Protein AF-A0A0W0U5C6-F1 (afdb_monomer)

Structure (mmCIF, N/CA/C/O backbone):
data_AF-A0A0W0U5C6-F1
#
_entry.id   AF-A0A0W0U5C6-F1
#
loop_
_atom_site.group_PDB
_atom_site.id
_atom_site.type_symbol
_atom_site.label_atom_id
_atom_site.label_alt_id
_atom_site.label_comp_id
_atom_site.label_asym_id
_atom_site.label_entity_id
_atom_site.label_seq_id
_atom_site.pdbx_PDB_ins_code
_atom_site.Cartn_x
_atom_site.Cartn_y
_atom_site.Cartn_z
_atom_site.occupancy
_atom_site.B_iso_or_equiv
_atom_site.auth_seq_id
_atom_site.auth_comp_id
_atom_site.auth_asym_id
_atom_site.auth_atom_id
_atom_site.pdbx_PDB_model_num
ATOM 1 N N . MET A 1 1 ? 26.573 11.686 -11.351 1.00 78.75 1 MET A N 1
ATOM 2 C CA . MET A 1 1 ? 25.786 12.863 -10.907 1.00 78.75 1 MET A CA 1
ATOM 3 C C . MET A 1 1 ? 24.286 12.567 -10.846 1.00 78.75 1 MET A C 1
ATOM 5 O O . MET A 1 1 ? 23.725 12.690 -9.769 1.00 78.75 1 MET A O 1
ATOM 9 N N . VAL A 1 2 ? 23.642 12.119 -11.933 1.00 78.81 2 VAL A N 1
ATOM 10 C CA . VAL A 1 2 ? 22.182 11.854 -11.966 1.00 78.81 2 VAL A CA 1
ATOM 11 C C . VAL A 1 2 ? 21.721 10.805 -10.949 1.00 78.81 2 VAL A C 1
ATOM 13 O O . VAL A 1 2 ? 20.756 11.043 -10.233 1.00 78.81 2 VAL A O 1
ATOM 16 N N . PHE A 1 3 ? 22.447 9.694 -10.812 1.00 81.19 3 PHE A N 1
ATOM 17 C CA . PHE A 1 3 ? 22.153 8.675 -9.797 1.00 81.19 3 PHE A CA 1
ATOM 18 C C . PHE A 1 3 ? 22.101 9.255 -8.372 1.00 81.19 3 PHE A C 1
ATOM 20 O O . PHE A 1 3 ? 21.144 9.033 -7.637 1.00 81.19 3 PHE A O 1
ATOM 27 N N . ALA A 1 4 ? 23.090 10.073 -8.001 1.00 85.38 4 ALA A N 1
ATOM 28 C CA . ALA A 1 4 ? 23.125 10.719 -6.691 1.00 85.38 4 ALA A CA 1
ATOM 29 C C . ALA A 1 4 ? 21.937 11.675 -6.485 1.00 85.38 4 ALA A C 1
ATOM 31 O O . ALA A 1 4 ? 21.395 11.741 -5.386 1.00 85.38 4 ALA A O 1
ATOM 32 N N . LEU A 1 5 ? 21.500 12.373 -7.539 1.00 87.50 5 LEU A N 1
ATOM 33 C CA . LEU A 1 5 ? 20.316 13.236 -7.490 1.00 87.50 5 LEU A CA 1
ATOM 34 C C . LEU A 1 5 ? 19.022 12.433 -7.308 1.00 87.50 5 LEU A C 1
ATOM 36 O O . LEU A 1 5 ? 18.162 12.851 -6.538 1.00 87.50 5 LEU A O 1
ATOM 40 N N . LEU A 1 6 ? 18.892 11.274 -7.962 1.00 87.69 6 LEU A N 1
ATOM 41 C CA . LEU A 1 6 ? 17.751 10.372 -7.777 1.00 87.69 6 LEU A CA 1
ATOM 42 C C . LEU A 1 6 ? 17.685 9.831 -6.349 1.00 87.69 6 LEU A C 1
ATOM 44 O O . LEU A 1 6 ? 16.647 9.933 -5.699 1.00 87.69 6 LEU A O 1
ATOM 48 N N . VAL A 1 7 ? 18.808 9.325 -5.838 1.00 89.75 7 VAL A N 1
ATOM 49 C CA . VAL A 1 7 ? 18.918 8.848 -4.454 1.00 89.75 7 VAL A CA 1
ATOM 50 C C . VAL A 1 7 ? 18.593 9.967 -3.465 1.00 89.75 7 VAL A C 1
ATOM 52 O O . VAL A 1 7 ? 17.810 9.756 -2.537 1.00 89.75 7 VAL A O 1
ATOM 55 N N . ALA A 1 8 ? 19.132 11.171 -3.677 1.00 91.62 8 ALA A N 1
ATOM 56 C CA . ALA A 1 8 ? 18.832 12.330 -2.842 1.00 91.62 8 ALA A CA 1
ATOM 57 C C . ALA A 1 8 ? 17.342 12.702 -2.899 1.00 91.62 8 ALA A C 1
ATOM 59 O O . ALA A 1 8 ? 16.741 12.957 -1.858 1.00 91.62 8 ALA A O 1
ATOM 60 N N . GLY A 1 9 ? 16.729 12.673 -4.086 1.00 92.88 9 GLY A N 1
ATOM 61 C CA . GLY A 1 9 ? 15.305 12.940 -4.285 1.00 92.88 9 GLY A CA 1
ATOM 62 C C . GLY A 1 9 ? 14.403 11.940 -3.559 1.00 92.88 9 GLY A C 1
ATOM 63 O O . GLY A 1 9 ? 13.532 12.351 -2.792 1.00 92.88 9 GLY A O 1
ATOM 64 N N . ILE A 1 10 ? 14.646 10.636 -3.730 1.00 94.19 10 ILE A N 1
ATOM 65 C CA . ILE A 1 10 ? 13.907 9.568 -3.034 1.00 94.19 10 ILE A CA 1
ATOM 66 C C . ILE A 1 10 ? 14.078 9.702 -1.523 1.00 94.19 10 ILE A C 1
ATOM 68 O O . ILE A 1 10 ? 13.096 9.653 -0.782 1.00 94.19 10 ILE A O 1
ATOM 72 N N . THR A 1 11 ? 15.310 9.920 -1.060 1.00 94.12 11 THR A N 1
ATOM 73 C CA . THR A 1 11 ? 15.613 10.077 0.368 1.00 94.12 11 THR A CA 1
ATOM 74 C C . THR A 1 11 ? 14.879 11.283 0.947 1.00 94.12 11 THR A C 1
ATOM 76 O O . THR A 1 11 ? 14.222 11.160 1.977 1.00 94.12 11 THR A O 1
ATOM 79 N N . LEU A 1 12 ? 14.921 12.434 0.271 1.00 96.31 12 LEU A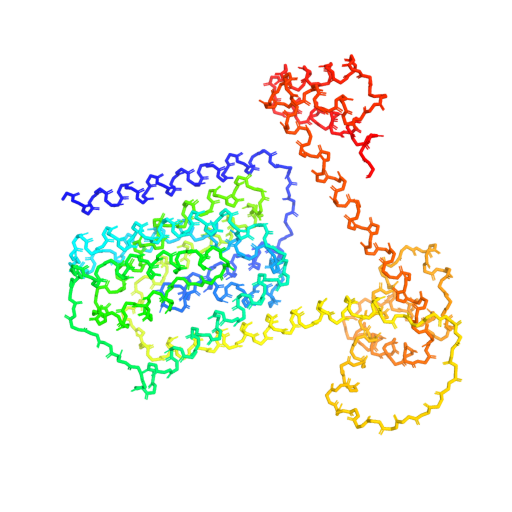 N 1
ATOM 80 C CA . LEU A 1 12 ? 14.247 13.653 0.714 1.00 96.31 12 LEU A CA 1
ATOM 81 C C . LEU A 1 12 ? 12.725 13.475 0.771 1.00 96.31 12 LEU A C 1
ATOM 83 O O . LEU A 1 12 ? 12.106 13.844 1.768 1.00 96.31 12 LEU A O 1
ATOM 87 N N . MET A 1 13 ? 12.120 12.887 -0.265 1.00 95.81 13 MET A N 1
ATOM 88 C CA . MET A 1 13 ? 10.679 12.613 -0.301 1.00 95.81 13 MET A CA 1
ATOM 89 C C . MET A 1 13 ? 10.258 11.619 0.783 1.00 95.81 13 MET A C 1
ATOM 91 O O . MET A 1 13 ? 9.251 11.832 1.460 1.00 95.81 13 MET A O 1
ATOM 95 N N . THR A 1 14 ? 11.054 10.573 0.999 1.00 96.94 14 THR A N 1
ATOM 96 C CA . THR A 1 14 ? 10.831 9.579 2.056 1.00 96.94 14 THR A CA 1
ATOM 97 C C . THR A 1 14 ? 10.911 10.225 3.434 1.00 96.94 14 THR A C 1
ATOM 99 O O . THR A 1 14 ? 9.994 10.070 4.238 1.00 96.94 14 THR A O 1
ATOM 102 N N . LEU A 1 15 ? 11.963 11.006 3.703 1.00 97.56 15 LEU A N 1
ATOM 103 C CA . LEU A 1 15 ? 12.126 11.730 4.964 1.00 97.56 15 LEU A CA 1
ATOM 104 C C . LEU A 1 15 ? 10.967 12.695 5.204 1.00 97.56 15 LEU A C 1
ATOM 106 O O . LEU A 1 15 ? 10.406 12.704 6.297 1.00 97.56 15 LEU A O 1
ATOM 110 N N . LEU A 1 16 ? 10.565 13.459 4.186 1.00 97.38 16 LEU A N 1
ATOM 111 C CA . LEU A 1 16 ? 9.418 14.358 4.271 1.00 97.38 16 LEU A CA 1
ATOM 112 C C . LEU A 1 16 ? 8.139 13.593 4.643 1.00 97.38 16 LEU A C 1
ATOM 114 O O . LEU A 1 16 ? 7.451 13.976 5.589 1.00 97.38 16 LEU A O 1
ATOM 118 N N . ALA A 1 17 ? 7.836 12.495 3.946 1.00 97.56 17 ALA A N 1
ATOM 119 C CA . ALA A 1 17 ? 6.661 11.675 4.228 1.00 97.56 17 ALA A CA 1
ATOM 120 C C . ALA A 1 17 ? 6.694 11.088 5.647 1.00 97.56 17 ALA A C 1
ATOM 122 O O . ALA A 1 17 ? 5.713 11.212 6.381 1.00 97.56 17 ALA A O 1
ATOM 123 N N . VAL A 1 18 ? 7.829 10.527 6.073 1.00 97.88 18 VAL A N 1
ATOM 124 C CA . VAL A 1 18 ? 8.004 9.960 7.419 1.00 97.88 18 VAL A CA 1
ATOM 125 C C . VAL A 1 18 ? 7.855 11.031 8.496 1.00 97.88 18 VAL A C 1
ATOM 127 O O . VAL A 1 18 ? 7.119 10.824 9.460 1.00 97.88 18 VAL A O 1
ATOM 130 N N . VAL A 1 19 ? 8.497 12.191 8.337 1.00 97.94 19 VAL A N 1
ATOM 131 C CA . VAL A 1 19 ? 8.370 13.312 9.280 1.00 97.94 19 VAL A CA 1
ATOM 132 C C . VAL A 1 19 ? 6.909 13.734 9.392 1.00 97.94 19 VAL A C 1
ATOM 134 O O . VAL A 1 19 ? 6.390 13.826 10.503 1.00 97.94 19 VAL A O 1
ATOM 137 N N . MET A 1 20 ? 6.209 13.909 8.271 1.00 97.62 20 MET A N 1
ATOM 138 C CA . MET A 1 20 ? 4.792 14.276 8.277 1.00 97.62 20 MET A CA 1
ATOM 139 C C . MET A 1 20 ? 3.913 13.204 8.937 1.00 97.62 20 MET A C 1
ATOM 141 O O . MET A 1 20 ? 3.033 13.539 9.735 1.00 97.62 20 MET A O 1
ATOM 145 N N . MET A 1 21 ? 4.168 11.917 8.678 1.00 96.94 21 MET A N 1
ATOM 146 C CA . MET A 1 21 ? 3.477 10.802 9.336 1.00 96.94 21 MET A CA 1
ATOM 147 C C . MET A 1 21 ? 3.710 10.804 10.853 1.00 96.94 21 MET A C 1
ATOM 149 O O . MET A 1 21 ? 2.762 10.625 11.617 1.00 96.94 21 MET A O 1
ATOM 153 N N . LEU A 1 22 ? 4.940 11.052 11.313 1.00 96.50 22 LEU A N 1
ATOM 154 C CA . LEU A 1 22 ? 5.278 11.118 12.738 1.00 96.50 22 LEU A CA 1
ATOM 155 C C . LEU A 1 22 ? 4.674 12.349 13.424 1.00 96.50 22 LEU A C 1
ATOM 157 O O . LEU A 1 22 ? 4.159 12.240 14.539 1.00 96.50 22 LEU A O 1
ATOM 161 N N . LEU A 1 23 ? 4.703 13.511 12.768 1.00 95.31 23 LEU A N 1
ATOM 162 C CA . LEU A 1 23 ? 4.069 14.731 13.268 1.00 95.31 23 LEU A CA 1
ATOM 163 C C . LEU A 1 23 ? 2.561 14.532 13.427 1.00 95.31 23 LEU A C 1
ATOM 165 O O . LEU A 1 23 ? 2.018 14.850 14.486 1.00 95.31 23 LEU A O 1
ATOM 169 N N . LYS A 1 24 ? 1.893 13.941 12.428 1.00 94.12 24 LYS A N 1
ATOM 170 C CA . LYS A 1 24 ? 0.458 13.647 12.504 1.00 94.12 24 LYS A CA 1
ATOM 171 C C . LYS A 1 24 ? 0.147 12.563 13.540 1.00 94.12 24 LYS A C 1
ATOM 173 O O . LYS A 1 24 ? -0.826 12.697 14.274 1.00 94.12 24 LYS A O 1
ATOM 178 N N . LEU A 1 25 ? 1.004 11.550 13.698 1.00 93.94 25 LEU A N 1
ATOM 179 C CA . LEU A 1 25 ? 0.849 10.534 14.746 1.00 93.94 25 LEU A CA 1
ATOM 180 C C . LEU A 1 25 ? 0.877 11.150 16.153 1.00 93.94 25 LEU A C 1
ATOM 182 O O . LEU A 1 25 ? 0.096 10.741 17.006 1.00 93.94 25 LEU A O 1
ATOM 186 N N . ARG A 1 26 ? 1.744 12.141 16.399 1.00 92.06 26 ARG A N 1
ATOM 187 C CA . ARG A 1 26 ? 1.824 12.845 17.694 1.00 92.06 26 ARG A CA 1
ATOM 188 C C . ARG A 1 26 ? 0.579 13.676 18.014 1.00 92.06 26 ARG A C 1
ATOM 190 O O . ARG A 1 26 ? 0.339 13.962 19.182 1.00 92.06 26 ARG A O 1
ATOM 197 N N . GLN A 1 27 ? -0.176 14.086 16.998 1.00 89.44 27 GLN A N 1
ATOM 198 C CA . GLN A 1 27 ? -1.417 14.849 17.164 1.00 89.44 27 GLN A CA 1
ATOM 199 C C . GLN A 1 27 ? -2.622 13.944 17.459 1.00 89.44 27 GLN A C 1
ATOM 201 O O . GLN A 1 27 ? -3.617 14.415 18.008 1.00 89.44 27 GLN A O 1
ATOM 206 N N . LEU A 1 28 ? -2.538 12.655 17.116 1.00 85.25 28 LEU A N 1
ATOM 207 C CA . LEU A 1 28 ? -3.603 11.688 17.361 1.00 85.25 28 LEU A CA 1
ATOM 208 C C . LEU A 1 28 ? -3.655 11.263 18.839 1.00 85.25 28 LEU A C 1
ATOM 210 O O . LEU A 1 28 ? -2.623 11.202 19.514 1.00 85.25 28 LEU A O 1
ATOM 214 N N . PRO A 1 29 ? -4.849 10.930 19.364 1.00 79.31 29 PRO A N 1
ATOM 215 C CA . PRO A 1 29 ? -4.976 10.377 20.705 1.00 79.31 29 PRO A CA 1
ATOM 216 C C . PRO A 1 29 ? -4.194 9.064 20.831 1.00 79.31 29 PRO A C 1
ATOM 218 O O . PRO A 1 29 ? -4.041 8.305 19.873 1.00 79.31 29 PRO A O 1
ATOM 221 N N . ALA A 1 30 ? -3.706 8.779 22.039 1.00 77.69 30 ALA A N 1
ATOM 222 C CA . ALA A 1 30 ? -2.950 7.564 22.306 1.00 77.69 30 ALA A CA 1
ATOM 223 C C . ALA A 1 30 ? -3.811 6.310 22.055 1.00 77.69 30 ALA A C 1
ATOM 225 O O . ALA A 1 30 ? -4.675 5.964 22.855 1.00 77.69 30 ALA A O 1
ATOM 226 N N . GLU A 1 31 ? -3.549 5.611 20.951 1.00 80.81 31 GLU A N 1
ATOM 227 C CA . GLU A 1 31 ? -4.194 4.337 20.622 1.00 80.81 31 GLU A CA 1
ATOM 228 C C . GLU A 1 31 ? -3.466 3.178 21.323 1.00 80.81 31 GLU A C 1
ATOM 230 O O . GLU A 1 31 ? -2.269 2.951 21.109 1.00 80.81 31 GLU A O 1
ATOM 235 N N . THR A 1 32 ? -4.153 2.414 22.169 1.00 84.12 32 THR A N 1
ATOM 236 C CA . THR A 1 32 ? -3.579 1.240 22.840 1.00 84.12 32 THR A CA 1
ATOM 237 C C . THR A 1 32 ? -3.783 -0.016 21.993 1.00 84.12 32 THR A C 1
ATOM 239 O O . THR A 1 32 ? -4.842 -0.630 21.974 1.00 84.12 32 THR A O 1
ATOM 242 N N . LEU A 1 33 ? -2.731 -0.437 21.287 1.00 91.12 33 LEU A N 1
ATOM 243 C CA . LEU A 1 33 ? -2.743 -1.699 20.541 1.00 91.12 33 LEU A CA 1
ATOM 244 C C . LEU A 1 33 ? -2.440 -2.875 21.471 1.00 91.12 33 LEU A C 1
ATOM 246 O O . LEU A 1 33 ? -1.422 -2.840 22.179 1.00 91.12 33 LEU A O 1
ATOM 250 N N . SER A 1 34 ? -3.275 -3.918 21.413 1.00 94.38 34 SER A N 1
ATOM 251 C CA . SER A 1 34 ? -3.071 -5.157 22.167 1.00 94.38 34 SER A CA 1
ATOM 252 C C . SER A 1 34 ? -1.752 -5.841 21.772 1.00 94.38 34 SER A C 1
ATOM 254 O O . SER A 1 34 ? -1.338 -5.749 20.610 1.00 94.38 34 SER A O 1
ATOM 256 N N . PRO A 1 35 ? -1.077 -6.551 22.696 1.00 95.38 35 PRO A N 1
ATOM 257 C CA . PRO A 1 35 ? 0.168 -7.256 22.382 1.00 95.38 35 PRO A CA 1
ATOM 258 C C . PRO A 1 35 ? 0.013 -8.249 21.223 1.00 95.38 35 PRO A C 1
ATOM 260 O O . PRO A 1 35 ? 0.862 -8.307 20.336 1.00 95.38 35 PRO A O 1
ATOM 263 N N . ALA A 1 36 ? -1.118 -8.961 21.178 1.00 95.38 36 ALA A N 1
ATOM 264 C CA . ALA A 1 36 ? -1.436 -9.896 20.104 1.00 95.38 36 ALA A CA 1
ATOM 265 C C . ALA A 1 36 ? -1.536 -9.199 18.738 1.00 95.38 36 ALA A C 1
ATOM 267 O O . ALA A 1 36 ? -0.987 -9.695 17.756 1.00 95.38 36 ALA A O 1
ATOM 268 N N . LEU A 1 37 ? -2.193 -8.036 18.664 1.00 95.00 37 LEU A N 1
ATOM 269 C CA . LEU A 1 37 ? -2.299 -7.281 17.416 1.00 95.00 37 LEU A CA 1
ATOM 270 C C . LEU A 1 37 ? -0.937 -6.734 16.969 1.00 95.00 37 LEU A C 1
ATOM 272 O O . LEU A 1 37 ? -0.621 -6.804 15.785 1.00 95.00 37 LEU A O 1
ATOM 276 N N . ARG A 1 38 ? -0.099 -6.254 17.899 1.00 97.12 38 ARG A N 1
ATOM 277 C CA . ARG A 1 38 ? 1.272 -5.818 17.573 1.00 97.12 38 ARG A CA 1
ATOM 278 C C . ARG A 1 38 ? 2.092 -6.953 16.973 1.00 97.12 38 ARG A C 1
ATOM 280 O O . ARG A 1 38 ? 2.726 -6.746 15.948 1.00 97.12 38 ARG A O 1
ATOM 287 N N . LEU A 1 39 ? 2.035 -8.147 17.563 1.00 97.38 39 LEU A N 1
ATOM 288 C CA . LEU A 1 39 ? 2.734 -9.315 17.029 1.00 97.38 39 LEU A CA 1
ATOM 289 C C . LEU A 1 39 ? 2.245 -9.668 15.618 1.00 97.38 39 LEU A C 1
ATOM 291 O O . LEU A 1 39 ? 3.060 -9.884 14.727 1.00 97.38 39 LEU A O 1
ATOM 295 N N . ARG A 1 40 ? 0.926 -9.664 15.386 1.00 97.88 40 ARG A N 1
ATOM 296 C CA . ARG A 1 40 ? 0.360 -9.909 14.049 1.00 97.88 40 ARG A CA 1
ATOM 297 C C . ARG A 1 40 ? 0.808 -8.861 13.032 1.00 97.88 40 ARG A C 1
ATOM 299 O O . ARG A 1 40 ? 1.118 -9.235 11.909 1.00 97.88 40 ARG A O 1
ATOM 306 N N . LEU A 1 41 ? 0.878 -7.583 13.411 1.00 98.00 41 LEU A N 1
ATOM 307 C CA . LEU A 1 41 ? 1.380 -6.505 12.549 1.00 98.00 41 LEU A CA 1
ATOM 308 C C . LEU A 1 41 ? 2.862 -6.683 12.208 1.00 98.00 41 LEU A C 1
ATOM 310 O O . LEU A 1 41 ? 3.224 -6.541 11.045 1.00 98.00 41 LEU A O 1
ATOM 314 N N . LEU A 1 42 ? 3.696 -7.029 13.195 1.00 98.31 42 LEU A N 1
ATOM 315 C CA . LEU A 1 42 ? 5.123 -7.289 12.987 1.00 98.31 42 LEU A CA 1
ATOM 316 C C . LEU A 1 42 ? 5.338 -8.469 12.031 1.00 98.31 42 LEU A C 1
ATOM 318 O O . LEU A 1 42 ? 6.066 -8.343 11.053 1.00 98.31 42 LEU A O 1
ATOM 322 N N . LEU A 1 43 ? 4.660 -9.595 12.275 1.00 97.81 43 LEU A N 1
ATOM 323 C CA . LEU A 1 43 ? 4.744 -10.773 11.408 1.00 97.81 43 LEU A CA 1
ATOM 324 C C . LEU A 1 43 ? 4.228 -10.474 9.998 1.00 97.81 43 LEU A C 1
ATOM 326 O O . LEU A 1 43 ? 4.868 -10.850 9.021 1.00 97.81 43 LEU A O 1
ATOM 330 N N . SER A 1 44 ? 3.097 -9.771 9.888 1.00 97.12 44 SER A N 1
ATOM 331 C CA . SER A 1 44 ? 2.519 -9.445 8.581 1.00 97.12 44 SER A CA 1
ATOM 332 C C . SER A 1 44 ? 3.425 -8.514 7.782 1.00 97.12 44 SER A C 1
ATOM 334 O O . SER A 1 44 ? 3.631 -8.752 6.598 1.00 97.12 44 SER A O 1
ATOM 336 N N . GLY A 1 45 ? 3.986 -7.488 8.433 1.00 98.06 45 GLY A N 1
ATOM 337 C CA . GLY A 1 45 ? 4.913 -6.548 7.807 1.00 98.06 45 GLY A CA 1
ATOM 338 C C . GLY A 1 45 ? 6.177 -7.247 7.331 1.00 98.06 45 GLY A C 1
ATOM 339 O O . GLY A 1 45 ? 6.543 -7.126 6.168 1.00 98.06 45 GLY A O 1
ATOM 340 N N . PHE A 1 46 ? 6.790 -8.062 8.190 1.00 98.25 46 PHE A N 1
ATOM 341 C CA . PHE A 1 46 ? 7.955 -8.856 7.812 1.00 98.25 46 PHE A CA 1
ATOM 342 C C . PHE A 1 46 ? 7.674 -9.727 6.576 1.00 98.25 46 PHE A C 1
ATOM 344 O O . PHE A 1 46 ? 8.377 -9.615 5.578 1.00 98.25 46 PHE A O 1
ATOM 351 N N . VAL A 1 47 ? 6.613 -10.543 6.600 1.00 96.31 47 VAL A N 1
ATOM 352 C CA . VAL A 1 47 ? 6.288 -11.461 5.491 1.00 96.31 47 VAL A CA 1
ATOM 353 C C . VAL A 1 47 ? 5.931 -10.710 4.206 1.00 96.31 47 VAL A C 1
ATOM 355 O O . VAL A 1 47 ? 6.368 -11.113 3.130 1.00 96.31 47 VAL A O 1
ATOM 358 N N . ALA A 1 48 ? 5.158 -9.624 4.298 1.00 95.38 48 ALA A N 1
ATOM 359 C CA . ALA A 1 48 ? 4.757 -8.849 3.128 1.00 95.38 48 ALA A CA 1
ATOM 360 C C . ALA A 1 48 ? 5.963 -8.255 2.393 1.00 95.38 48 ALA A C 1
ATOM 362 O O . ALA A 1 48 ? 6.020 -8.338 1.171 1.00 95.38 48 ALA A O 1
ATOM 363 N N . PHE A 1 49 ? 6.936 -7.711 3.123 1.00 95.56 49 PHE A N 1
ATOM 364 C CA . PHE A 1 49 ? 8.114 -7.096 2.512 1.00 95.56 49 PHE A CA 1
ATOM 365 C C . PHE A 1 49 ? 9.216 -8.092 2.145 1.00 95.56 49 PHE A C 1
ATOM 367 O O . PHE A 1 49 ? 9.941 -7.844 1.194 1.00 95.56 49 PHE A O 1
ATOM 374 N N . VAL A 1 50 ? 9.288 -9.264 2.791 1.00 92.69 50 VAL A N 1
ATOM 375 C CA . VAL A 1 50 ? 10.057 -10.396 2.239 1.00 92.69 50 VAL A CA 1
ATOM 376 C C . VAL A 1 50 ? 9.524 -10.742 0.849 1.00 92.69 50 VAL A C 1
ATOM 378 O O . VAL A 1 50 ? 10.283 -10.840 -0.107 1.00 92.69 50 VAL A O 1
ATOM 381 N N . ALA A 1 51 ? 8.205 -10.893 0.711 1.00 89.12 51 ALA A N 1
ATOM 382 C CA . ALA A 1 51 ? 7.593 -11.223 -0.570 1.00 89.12 51 ALA A CA 1
ATOM 383 C C . ALA A 1 51 ? 7.797 -10.116 -1.624 1.00 89.12 51 ALA A C 1
ATOM 385 O O . ALA A 1 51 ? 8.012 -10.412 -2.797 1.00 89.12 51 ALA A O 1
ATOM 386 N N . ASP A 1 52 ? 7.768 -8.850 -1.212 1.00 89.75 52 ASP A N 1
ATOM 387 C CA . ASP A 1 52 ? 8.036 -7.690 -2.069 1.00 89.75 52 ASP A CA 1
ATOM 388 C C . ASP A 1 52 ? 9.452 -7.690 -2.641 1.00 89.75 52 ASP A C 1
ATOM 390 O O . ASP A 1 52 ? 9.617 -7.663 -3.859 1.00 89.75 52 ASP A O 1
ATOM 394 N N . THR A 1 53 ? 10.456 -7.864 -1.779 1.00 87.44 53 THR A N 1
ATOM 395 C CA . THR A 1 53 ? 11.867 -7.942 -2.175 1.00 87.44 53 THR A CA 1
ATOM 396 C C . THR A 1 53 ? 12.142 -9.129 -3.110 1.00 87.44 53 THR A C 1
ATOM 398 O O . THR A 1 53 ? 13.054 -9.076 -3.932 1.00 87.44 53 THR A O 1
ATOM 401 N N . LEU A 1 54 ? 11.332 -10.191 -3.033 1.00 83.69 54 LEU A N 1
ATOM 402 C CA . LEU A 1 54 ? 11.379 -11.338 -3.949 1.00 83.69 54 LEU A CA 1
ATOM 403 C C . LEU A 1 54 ? 10.610 -11.127 -5.268 1.00 83.69 54 LEU A C 1
ATOM 405 O O . LEU A 1 54 ? 10.611 -12.013 -6.117 1.00 83.69 54 LEU A O 1
ATOM 409 N N . GLY A 1 55 ? 9.926 -9.997 -5.456 1.00 77.56 55 GLY A N 1
ATOM 410 C CA . GLY A 1 55 ? 9.146 -9.704 -6.665 1.00 77.56 55 GLY A CA 1
ATOM 411 C C . GLY A 1 55 ? 7.709 -10.242 -6.660 1.00 77.56 55 GLY A C 1
ATOM 412 O O . GLY A 1 55 ? 7.027 -10.193 -7.680 1.00 77.56 55 GLY A O 1
ATOM 413 N N . VAL A 1 56 ? 7.206 -10.736 -5.524 1.00 79.69 56 VAL A N 1
ATOM 414 C CA . VAL A 1 56 ? 5.786 -11.113 -5.356 1.00 79.69 56 VAL A CA 1
ATOM 415 C C . VAL A 1 56 ? 4.924 -9.870 -5.080 1.00 79.69 56 VAL A C 1
ATOM 417 O O . VAL A 1 56 ? 3.763 -9.802 -5.468 1.00 79.69 56 VAL A O 1
ATOM 420 N N . GLY A 1 57 ? 5.475 -8.841 -4.443 1.00 86.38 57 GLY A N 1
ATOM 421 C CA . GLY A 1 57 ? 4.743 -7.610 -4.145 1.00 86.38 57 GLY A CA 1
ATOM 422 C C . GLY A 1 57 ? 4.086 -7.600 -2.758 1.00 86.38 57 GLY A C 1
ATOM 423 O O . GLY A 1 57 ? 3.246 -8.448 -2.440 1.00 86.38 57 GLY A O 1
ATOM 424 N N . SER A 1 58 ? 4.383 -6.583 -1.948 1.00 91.31 58 SER A N 1
ATOM 425 C CA . SER A 1 58 ? 3.855 -6.431 -0.579 1.00 91.31 58 SER A CA 1
ATOM 426 C C . SER A 1 58 ? 2.347 -6.172 -0.542 1.00 91.31 58 SER A C 1
ATOM 428 O O . SER A 1 58 ? 1.667 -6.585 0.396 1.00 91.31 58 SER A O 1
ATOM 430 N N . PHE A 1 59 ? 1.793 -5.517 -1.566 1.00 90.81 59 PHE A N 1
ATOM 431 C CA . PHE A 1 59 ? 0.404 -5.044 -1.591 1.00 90.81 59 PHE A CA 1
ATOM 432 C C . PHE A 1 59 ? -0.585 -6.211 -1.597 1.00 90.81 59 PHE A C 1
ATOM 434 O O . PHE A 1 59 ? -1.515 -6.257 -0.791 1.00 90.81 59 PHE A O 1
ATOM 441 N N . ALA A 1 60 ? -0.362 -7.179 -2.488 1.00 84.88 60 ALA A N 1
ATOM 442 C CA . ALA A 1 60 ? -1.200 -8.365 -2.599 1.00 84.88 60 ALA A CA 1
ATOM 443 C C . ALA A 1 60 ? -1.048 -9.258 -1.356 1.00 84.88 60 ALA A C 1
ATOM 445 O O . ALA A 1 60 ? -2.039 -9.748 -0.813 1.00 84.88 60 ALA A O 1
ATOM 446 N N . VAL A 1 61 ? 0.178 -9.421 -0.858 1.00 90.25 61 VAL A N 1
ATOM 447 C CA . VAL A 1 61 ? 0.437 -10.222 0.342 1.00 90.25 61 VAL A CA 1
ATOM 448 C C . VAL A 1 61 ? -0.186 -9.581 1.582 1.00 90.25 61 VAL A C 1
ATOM 450 O O . VAL A 1 61 ? -0.813 -10.285 2.372 1.00 90.25 61 VAL A O 1
ATOM 453 N N . ASN A 1 62 ? -0.118 -8.256 1.733 1.00 92.88 62 ASN A N 1
ATOM 454 C CA . ASN A 1 62 ? -0.756 -7.576 2.855 1.00 92.88 62 ASN A CA 1
ATOM 455 C C . ASN A 1 62 ? -2.283 -7.696 2.806 1.00 92.88 62 ASN A C 1
ATOM 457 O O . ASN A 1 62 ? -2.892 -7.953 3.838 1.00 92.88 62 ASN A O 1
ATOM 461 N N . VAL A 1 63 ? -2.914 -7.589 1.629 1.00 87.25 63 VAL A N 1
ATOM 462 C CA . VAL A 1 63 ? -4.366 -7.825 1.493 1.00 87.25 63 VAL A CA 1
ATOM 463 C C . VAL A 1 63 ? -4.738 -9.219 2.008 1.00 87.25 63 VAL A C 1
ATOM 465 O O . VAL A 1 63 ? -5.701 -9.363 2.765 1.00 87.25 63 VAL A O 1
ATOM 468 N N . ALA A 1 64 ? -3.953 -10.242 1.661 1.00 85.81 64 ALA A N 1
ATOM 469 C CA . ALA A 1 64 ? -4.196 -11.600 2.126 1.00 85.81 64 ALA A CA 1
ATOM 470 C C . ALA A 1 64 ? -3.988 -11.747 3.643 1.00 85.81 64 ALA A C 1
ATOM 472 O O . ALA A 1 64 ? -4.874 -12.224 4.360 1.00 85.81 64 ALA A O 1
ATOM 473 N N . LEU A 1 65 ? -2.841 -11.289 4.150 1.00 90.69 65 LEU A N 1
ATOM 474 C CA . LEU A 1 65 ? -2.479 -11.390 5.565 1.00 90.69 65 LEU A CA 1
ATOM 475 C C . LEU A 1 65 ? -3.419 -10.586 6.461 1.00 90.69 65 LEU A C 1
ATOM 477 O O . LEU A 1 65 ? -3.801 -11.069 7.527 1.00 90.69 65 LEU A O 1
ATOM 481 N N . ALA A 1 66 ? -3.854 -9.405 6.023 1.00 89.94 66 ALA A N 1
ATOM 482 C CA . ALA A 1 66 ? -4.774 -8.571 6.778 1.00 89.94 66 ALA A CA 1
ATOM 483 C C . ALA A 1 66 ? -6.105 -9.267 7.038 1.00 89.94 66 ALA A C 1
ATOM 485 O O . ALA A 1 66 ? -6.610 -9.216 8.159 1.00 89.94 66 ALA A O 1
ATOM 486 N N . ARG A 1 67 ? -6.626 -9.998 6.050 1.00 83.38 67 ARG A N 1
ATOM 487 C CA . ARG A 1 67 ? -7.851 -10.791 6.206 1.00 83.38 67 ARG A CA 1
ATOM 488 C C . ARG A 1 67 ? -7.631 -12.034 7.060 1.00 83.38 67 ARG A C 1
ATOM 490 O O . ARG A 1 67 ? -8.485 -12.363 7.878 1.00 83.38 67 ARG A O 1
ATOM 497 N N . MET A 1 68 ? -6.502 -12.722 6.887 1.00 84.56 68 MET A N 1
ATOM 498 C CA . MET A 1 68 ? -6.188 -13.940 7.645 1.00 84.56 68 MET A CA 1
ATOM 499 C C . MET A 1 68 ? -5.931 -13.662 9.130 1.00 84.56 68 MET A C 1
ATOM 501 O O . MET A 1 68 ? -6.317 -14.457 9.985 1.00 84.56 68 MET A O 1
ATOM 505 N N . LEU A 1 69 ? -5.272 -12.546 9.441 1.00 88.94 69 LEU A N 1
ATOM 506 C CA . LEU A 1 69 ? -4.806 -12.212 10.788 1.00 88.94 69 LEU A CA 1
ATOM 507 C C . LEU A 1 69 ? -5.640 -11.108 11.458 1.00 88.94 69 LEU A C 1
ATOM 509 O O . LEU A 1 69 ? -5.509 -10.886 12.667 1.00 88.94 69 LEU A O 1
ATOM 513 N N . GLY A 1 70 ? -6.515 -10.436 10.708 1.00 88.62 70 GLY A N 1
ATOM 514 C CA . GLY A 1 70 ? -7.347 -9.337 11.196 1.00 88.62 70 GLY A CA 1
ATOM 515 C C . GLY A 1 70 ? -6.522 -8.117 11.606 1.00 88.62 70 GLY A C 1
ATOM 516 O O . GLY A 1 70 ? -6.754 -7.566 12.681 1.00 88.62 70 GLY A O 1
ATOM 517 N N . THR A 1 71 ? -5.504 -7.746 10.821 1.00 90.81 71 THR A N 1
ATOM 518 C CA . THR A 1 71 ? -4.621 -6.607 11.147 1.00 90.81 71 THR A CA 1
ATOM 519 C C . THR A 1 71 ? -5.174 -5.260 10.686 1.00 90.81 71 THR A C 1
ATOM 521 O O . THR A 1 71 ? -5.013 -4.270 11.404 1.00 90.81 71 THR A O 1
ATOM 524 N N . PHE A 1 72 ? -5.847 -5.234 9.534 1.00 89.25 72 PHE A N 1
ATOM 525 C CA . PHE A 1 72 ? -6.413 -4.038 8.909 1.00 89.25 72 PHE A CA 1
ATOM 526 C C . PHE A 1 72 ? -7.795 -4.327 8.327 1.00 89.25 72 PHE A C 1
ATOM 528 O O . PHE A 1 72 ? -8.083 -5.456 7.922 1.00 89.25 72 PHE A O 1
ATOM 535 N N . HIS A 1 73 ? -8.630 -3.295 8.261 1.00 82.94 73 HIS A N 1
ATOM 536 C CA . HIS A 1 73 ? -9.895 -3.352 7.535 1.00 82.94 73 HIS A CA 1
ATOM 537 C C . HIS A 1 73 ? -9.660 -3.148 6.033 1.00 82.94 73 HIS A C 1
ATOM 539 O O . HIS A 1 73 ? -8.757 -2.413 5.641 1.00 82.94 73 HIS A O 1
ATOM 545 N N . ASP A 1 74 ? -10.493 -3.761 5.184 1.00 74.69 74 ASP A N 1
ATOM 546 C CA . ASP A 1 74 ? -10.337 -3.709 3.719 1.00 74.69 74 ASP A CA 1
ATOM 547 C C . ASP A 1 74 ? -10.237 -2.269 3.174 1.00 74.69 74 ASP A C 1
ATOM 549 O O . ASP A 1 74 ? -9.480 -2.006 2.245 1.00 74.69 74 ASP A O 1
ATOM 553 N N . GLU A 1 75 ? -10.990 -1.330 3.754 1.00 74.50 75 GLU A N 1
ATOM 554 C CA . GLU A 1 75 ? -10.964 0.094 3.384 1.00 74.50 75 GLU A CA 1
ATOM 555 C C . GLU A 1 75 ? -9.667 0.825 3.756 1.00 74.50 75 GLU A C 1
ATOM 557 O O . GLU A 1 75 ? -9.333 1.831 3.133 1.00 74.50 75 GLU A O 1
ATOM 562 N N . GLU A 1 76 ? -8.933 0.331 4.752 1.00 86.56 76 GLU A N 1
ATOM 563 C CA . GLU A 1 76 ? -7.657 0.907 5.173 1.00 86.56 76 GLU A CA 1
ATOM 564 C C . GLU A 1 76 ? -6.528 0.460 4.236 1.00 86.56 76 GLU A C 1
ATOM 566 O O . GLU A 1 76 ? -5.540 1.176 4.090 1.00 86.56 76 GLU A O 1
ATOM 571 N N . LEU A 1 77 ? -6.669 -0.698 3.574 1.00 89.25 77 LEU A N 1
ATOM 572 C CA . LEU A 1 77 ? -5.599 -1.342 2.803 1.00 89.25 77 LEU A CA 1
ATOM 573 C C . LEU A 1 77 ? -4.967 -0.448 1.728 1.00 89.25 77 LEU A C 1
ATOM 575 O O . LEU A 1 77 ? -3.740 -0.442 1.660 1.00 89.25 77 LEU A O 1
ATOM 579 N N . PRO A 1 78 ? -5.709 0.342 0.925 1.00 90.44 78 PRO A N 1
ATOM 580 C CA . PRO A 1 78 ? -5.080 1.234 -0.047 1.00 90.44 78 PRO A CA 1
ATOM 581 C C . PRO A 1 78 ? -4.141 2.249 0.620 1.00 90.44 78 PRO A C 1
ATOM 583 O O . PRO A 1 78 ? -2.984 2.393 0.222 1.00 90.44 78 PRO A O 1
ATOM 586 N N . ALA A 1 79 ? -4.608 2.899 1.688 1.00 93.38 79 ALA A N 1
ATOM 587 C CA . ALA A 1 79 ? -3.845 3.905 2.419 1.00 93.38 79 ALA A CA 1
ATOM 588 C C . ALA A 1 79 ? -2.675 3.280 3.202 1.00 93.38 79 ALA A C 1
ATOM 590 O O . ALA A 1 79 ? -1.572 3.826 3.212 1.00 93.38 79 ALA A O 1
ATOM 591 N N . VAL A 1 80 ? -2.904 2.120 3.826 1.00 95.31 80 VAL A N 1
ATOM 592 C CA . VAL A 1 80 ? -1.900 1.353 4.575 1.00 95.31 80 VAL A CA 1
ATOM 593 C C . VAL A 1 80 ? -0.807 0.847 3.653 1.00 95.31 80 VAL A C 1
ATOM 595 O O . VAL A 1 80 ? 0.356 1.037 3.978 1.00 95.31 80 VAL A O 1
ATOM 598 N N . ASN A 1 81 ? -1.145 0.243 2.512 1.00 95.00 81 ASN A N 1
ATOM 599 C CA . ASN A 1 81 ? -0.151 -0.285 1.580 1.00 95.00 81 ASN A CA 1
ATOM 600 C C . ASN A 1 81 ? 0.762 0.837 1.079 1.00 95.00 81 ASN A C 1
ATOM 602 O O . ASN A 1 81 ? 1.981 0.707 1.148 1.00 95.00 81 ASN A O 1
ATOM 606 N N . ASN A 1 82 ? 0.183 1.975 0.675 1.00 95.88 82 ASN A N 1
ATOM 607 C CA . ASN A 1 82 ? 0.983 3.101 0.198 1.00 95.88 82 ASN A CA 1
ATOM 608 C C . ASN A 1 82 ? 1.818 3.739 1.324 1.00 95.88 82 ASN A C 1
ATOM 610 O O . ASN A 1 82 ? 2.996 4.034 1.144 1.00 95.88 82 ASN A O 1
ATOM 614 N N . GLY A 1 83 ? 1.237 3.913 2.516 1.00 96.44 83 GLY A N 1
ATOM 615 C CA . GLY A 1 83 ? 1.944 4.475 3.669 1.00 96.44 83 GLY A CA 1
ATOM 616 C C . GLY A 1 83 ? 3.031 3.557 4.235 1.00 96.44 83 GLY A C 1
ATOM 617 O O . GLY A 1 83 ? 4.071 4.035 4.680 1.00 96.44 83 GLY A O 1
ATOM 618 N N . ALA A 1 84 ? 2.815 2.242 4.218 1.00 97.31 84 ALA A N 1
ATOM 619 C CA . ALA A 1 84 ? 3.762 1.269 4.742 1.00 97.31 84 ALA A CA 1
ATOM 620 C C . ALA A 1 84 ? 4.972 1.074 3.827 1.00 97.31 84 ALA A C 1
ATOM 622 O O . ALA A 1 84 ? 6.061 0.818 4.339 1.00 97.31 84 ALA A O 1
ATOM 623 N N . GLN A 1 85 ? 4.794 1.215 2.510 1.00 96.06 85 GLN A N 1
ATOM 624 C CA . GLN A 1 85 ? 5.855 1.062 1.510 1.00 96.06 85 GLN A CA 1
ATOM 625 C C . GLN A 1 85 ? 6.912 2.172 1.581 1.00 96.06 85 GLN A C 1
ATOM 627 O O . GLN A 1 85 ? 8.026 1.968 1.115 1.00 96.06 85 GLN A O 1
ATOM 632 N N . VAL A 1 86 ? 6.598 3.327 2.180 1.00 97.31 86 VAL A N 1
ATOM 633 C CA . VAL A 1 86 ? 7.466 4.519 2.180 1.00 97.31 86 VAL A CA 1
ATOM 634 C C . VAL A 1 86 ? 8.898 4.215 2.634 1.00 97.31 86 VAL A C 1
ATOM 636 O O . VAL A 1 86 ? 9.840 4.554 1.927 1.00 97.31 86 VAL A O 1
ATOM 639 N N . ILE A 1 87 ? 9.077 3.574 3.794 1.00 97.50 87 ILE A N 1
ATOM 640 C CA . ILE A 1 87 ? 10.418 3.304 4.339 1.00 97.50 87 ILE A CA 1
ATOM 641 C C . ILE A 1 87 ? 11.064 2.083 3.666 1.00 97.50 87 ILE A C 1
ATOM 643 O O . ILE A 1 87 ? 12.179 2.218 3.161 1.00 97.50 87 ILE A O 1
ATOM 647 N N . PRO A 1 88 ? 10.409 0.906 3.608 1.00 96.56 88 PRO A N 1
ATOM 648 C CA . PRO A 1 88 ? 11.034 -0.287 3.049 1.00 96.56 88 PRO A CA 1
ATOM 649 C C . PRO A 1 88 ? 11.295 -0.148 1.549 1.00 96.56 88 PRO A C 1
ATOM 651 O O . PRO A 1 88 ? 12.367 -0.528 1.102 1.00 96.56 88 PRO A O 1
ATOM 654 N N . GLY A 1 89 ? 10.390 0.477 0.789 1.00 94.19 89 GLY A N 1
ATOM 655 C CA . GLY A 1 89 ? 10.568 0.701 -0.646 1.00 94.19 89 GLY A CA 1
ATOM 656 C C . GLY A 1 89 ? 11.730 1.646 -0.958 1.00 94.19 89 GLY A C 1
ATOM 657 O O . GLY A 1 89 ? 12.462 1.432 -1.923 1.00 94.19 89 GLY A O 1
ATOM 658 N N . ALA A 1 90 ? 11.969 2.655 -0.111 1.00 94.88 90 ALA A N 1
ATOM 659 C CA . ALA A 1 90 ? 13.175 3.469 -0.216 1.00 94.88 90 ALA A CA 1
ATOM 660 C C . ALA A 1 90 ? 14.432 2.609 -0.012 1.00 94.88 90 ALA A C 1
ATOM 662 O O . ALA A 1 90 ? 15.339 2.670 -0.838 1.00 94.88 90 ALA A O 1
ATOM 663 N N . ILE A 1 91 ? 14.454 1.759 1.023 1.00 93.75 91 ILE A N 1
ATOM 664 C CA . ILE A 1 91 ? 15.560 0.826 1.293 1.00 93.75 91 ILE A CA 1
ATOM 665 C C . ILE A 1 91 ? 15.778 -0.123 0.104 1.00 93.75 91 ILE A C 1
ATOM 667 O O . ILE A 1 91 ? 16.902 -0.222 -0.379 1.00 93.75 91 ILE A O 1
ATOM 671 N N . GLU A 1 92 ? 14.725 -0.765 -0.410 1.00 89.12 92 GLU A N 1
ATOM 672 C CA . GLU A 1 92 ? 14.789 -1.648 -1.584 1.00 89.12 92 GLU A CA 1
ATOM 673 C C . GLU A 1 92 ? 15.401 -0.933 -2.788 1.00 89.12 92 GLU A C 1
ATOM 675 O O . GLU A 1 92 ? 16.347 -1.436 -3.397 1.00 89.12 92 GLU A O 1
ATOM 680 N N . SER A 1 93 ? 14.926 0.277 -3.100 1.00 89.44 93 SER A N 1
ATOM 681 C CA . SER A 1 93 ? 15.440 1.028 -4.247 1.00 89.44 93 SER A CA 1
ATOM 682 C C . SER A 1 93 ? 16.935 1.323 -4.141 1.00 89.44 93 SER A C 1
ATOM 684 O O . SER A 1 93 ? 17.628 1.264 -5.151 1.00 89.44 93 SER A O 1
ATOM 686 N N . LEU A 1 94 ? 17.463 1.568 -2.937 1.00 87.50 94 LEU A N 1
ATOM 687 C CA . LEU A 1 94 ? 18.893 1.818 -2.744 1.00 87.50 94 LEU A CA 1
ATOM 688 C C . LEU A 1 94 ? 19.742 0.585 -3.070 1.00 87.50 94 LEU A C 1
ATOM 690 O O . LEU A 1 94 ? 20.822 0.734 -3.642 1.00 87.50 94 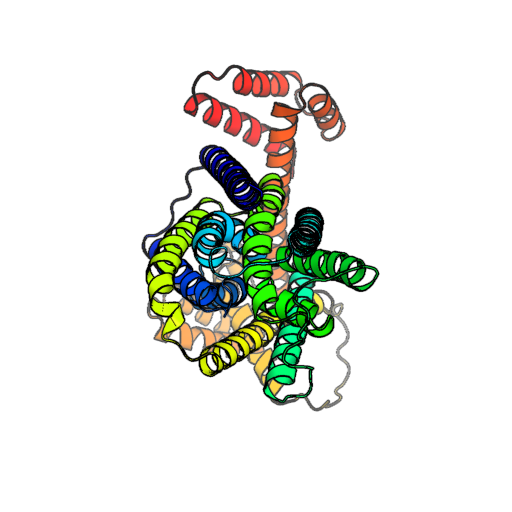LEU A O 1
ATOM 694 N N . PHE A 1 95 ? 19.255 -0.616 -2.745 1.00 84.00 95 PHE A N 1
ATOM 695 C CA . PHE A 1 95 ? 19.963 -1.866 -3.025 1.00 84.00 95 PHE A CA 1
ATOM 696 C C . PHE A 1 95 ? 19.862 -2.291 -4.495 1.00 84.00 95 PHE A C 1
ATOM 698 O O . PHE A 1 95 ? 20.842 -2.776 -5.057 1.00 84.00 95 PHE A O 1
ATOM 705 N N . PHE A 1 96 ? 18.710 -2.091 -5.141 1.00 76.12 96 PHE A N 1
ATOM 706 C CA . PHE A 1 96 ? 18.479 -2.585 -6.504 1.00 76.12 96 PHE A CA 1
ATOM 707 C C . PHE A 1 96 ? 18.833 -1.594 -7.619 1.00 76.12 96 PHE A C 1
ATOM 709 O O . PHE A 1 96 ? 19.114 -2.015 -8.740 1.00 76.12 96 PHE A O 1
ATOM 716 N N . MET A 1 97 ? 18.873 -0.286 -7.345 1.00 72.38 97 MET A N 1
ATOM 717 C CA . MET A 1 97 ? 19.176 0.730 -8.367 1.00 72.38 97 MET A CA 1
ATOM 718 C C . MET A 1 97 ? 20.640 0.686 -8.845 1.00 72.38 97 MET A C 1
ATOM 720 O O . MET A 1 97 ? 20.945 1.213 -9.908 1.00 72.38 97 MET A O 1
ATOM 724 N N . GLN A 1 98 ? 21.548 0.047 -8.099 1.00 67.69 98 GLN A N 1
ATOM 725 C CA . GLN A 1 98 ? 22.967 -0.068 -8.471 1.00 67.69 98 GLN A CA 1
ATOM 726 C C . GLN A 1 98 ? 23.265 -1.206 -9.460 1.00 67.69 98 GLN A C 1
ATOM 728 O O . GLN A 1 98 ? 24.404 -1.341 -9.899 1.00 67.69 98 GLN A O 1
ATOM 733 N N . MET A 1 99 ? 22.276 -2.039 -9.799 1.00 62.34 99 MET A N 1
ATOM 734 C CA . MET A 1 99 ? 22.536 -3.283 -10.530 1.00 62.34 99 MET A CA 1
ATOM 735 C C . MET A 1 99 ? 22.539 -3.139 -12.059 1.00 62.34 99 MET A C 1
ATOM 737 O O . MET A 1 99 ? 23.070 -4.027 -12.723 1.00 62.34 99 MET A O 1
ATOM 741 N N . VAL A 1 100 ? 21.966 -2.072 -12.639 1.00 65.06 100 VAL A N 1
ATOM 742 C CA . VAL A 1 100 ? 21.817 -1.947 -14.105 1.00 65.06 100 VAL A CA 1
ATOM 743 C C . VAL A 1 100 ? 21.897 -0.494 -14.581 1.00 65.06 100 VAL A C 1
ATOM 745 O O . VAL A 1 100 ? 21.304 0.400 -13.978 1.00 65.06 100 VAL A O 1
ATOM 748 N N . ASP A 1 101 ? 22.588 -0.279 -15.702 1.00 75.25 101 ASP A N 1
ATOM 749 C CA . ASP A 1 101 ? 22.659 1.005 -16.403 1.00 75.25 101 ASP A CA 1
ATOM 750 C C . ASP A 1 101 ? 21.395 1.209 -17.259 1.00 75.25 101 ASP A C 1
ATOM 752 O O . ASP A 1 101 ? 21.188 0.532 -18.269 1.00 75.25 101 ASP A O 1
ATOM 756 N N . VAL A 1 102 ? 20.503 2.092 -16.807 1.00 82.81 102 VAL A N 1
ATOM 757 C CA . VAL A 1 102 ? 19.240 2.415 -17.486 1.00 82.81 102 VAL A CA 1
ATOM 758 C C . VAL A 1 102 ? 19.342 3.796 -18.116 1.00 82.81 102 VAL A C 1
ATOM 760 O O . VAL A 1 102 ? 19.755 4.752 -17.458 1.00 82.81 102 VAL A O 1
ATOM 763 N N . ASP A 1 103 ? 18.878 3.919 -19.363 1.00 91.19 103 ASP A N 1
ATOM 764 C CA . ASP A 1 103 ? 18.768 5.211 -20.037 1.00 91.19 103 ASP A CA 1
ATOM 765 C C . ASP A 1 103 ? 18.000 6.228 -19.174 1.00 91.19 103 ASP A C 1
ATOM 767 O O . ASP A 1 103 ? 16.850 6.021 -18.773 1.00 91.19 103 ASP A O 1
ATOM 771 N N . ILE A 1 104 ? 18.655 7.354 -18.893 1.00 89.88 104 ILE A N 1
ATOM 772 C CA . ILE A 1 104 ? 18.180 8.348 -17.927 1.00 89.88 104 ILE A CA 1
ATOM 773 C C . ILE A 1 104 ? 16.863 8.972 -18.386 1.00 89.88 104 ILE A C 1
ATOM 775 O O . ILE A 1 104 ? 15.972 9.196 -17.566 1.00 89.88 104 ILE A O 1
ATOM 779 N N . THR A 1 105 ? 16.715 9.246 -19.683 1.00 94.44 105 THR A N 1
ATOM 780 C CA . THR A 1 105 ? 15.491 9.845 -20.223 1.00 94.44 105 THR A CA 1
ATOM 781 C C . THR A 1 105 ? 14.308 8.899 -20.057 1.00 94.44 105 THR A C 1
ATOM 783 O O . THR A 1 105 ? 13.243 9.322 -19.601 1.00 94.44 105 THR A O 1
ATOM 786 N N . THR A 1 106 ? 14.509 7.615 -20.349 1.00 94.38 106 THR A N 1
ATOM 787 C CA . THR A 1 106 ? 13.526 6.555 -20.117 1.00 94.38 106 THR A CA 1
ATOM 788 C C . THR A 1 106 ? 13.155 6.481 -18.638 1.00 94.38 106 THR A C 1
ATOM 790 O O . THR A 1 106 ? 11.981 6.616 -18.293 1.00 94.38 106 THR A O 1
ATOM 793 N N . LEU A 1 107 ? 14.144 6.353 -17.751 1.00 92.62 107 LEU A N 1
ATOM 794 C CA . LEU A 1 107 ? 13.922 6.241 -16.311 1.00 92.62 107 LEU A CA 1
ATOM 795 C C . LEU A 1 107 ? 13.144 7.439 -15.754 1.00 92.62 107 LEU A C 1
ATOM 797 O O . LEU A 1 107 ? 12.094 7.261 -15.140 1.00 92.62 107 LEU A O 1
ATOM 801 N N . LEU A 1 108 ? 13.626 8.662 -15.994 1.00 93.69 108 LEU A N 1
ATOM 802 C CA . LEU A 1 108 ? 13.010 9.876 -15.455 1.00 93.69 108 LEU A CA 1
ATOM 803 C C . LEU A 1 108 ? 11.589 10.079 -15.978 1.00 93.69 108 LEU A C 1
ATOM 805 O O . LEU A 1 108 ? 10.708 10.453 -15.207 1.00 93.69 108 LEU A O 1
ATOM 809 N N . THR A 1 109 ? 11.342 9.794 -17.258 1.00 96.81 109 THR A N 1
ATOM 810 C CA . THR A 1 109 ? 10.009 9.948 -17.854 1.00 96.81 109 THR A CA 1
ATOM 811 C C . THR A 1 109 ? 9.015 8.954 -17.255 1.00 96.81 109 THR A C 1
ATOM 813 O O . THR A 1 109 ? 7.919 9.339 -16.851 1.00 96.81 109 THR A O 1
ATOM 816 N N . LEU A 1 110 ? 9.393 7.678 -17.143 1.00 96.75 110 LEU A N 1
ATOM 817 C CA . LEU A 1 110 ? 8.523 6.638 -16.588 1.00 96.75 110 LEU A CA 1
ATOM 818 C C . LEU A 1 110 ? 8.258 6.853 -15.088 1.00 96.75 110 LEU A C 1
ATOM 820 O O . LEU A 1 110 ? 7.119 6.714 -14.632 1.00 96.75 110 LEU A O 1
ATOM 824 N N . VAL A 1 111 ? 9.277 7.262 -14.326 1.00 95.50 111 VAL A N 1
ATOM 825 C CA . VAL A 1 111 ? 9.137 7.620 -12.905 1.00 95.50 111 VAL A CA 1
ATOM 826 C C . VAL A 1 111 ? 8.226 8.838 -12.745 1.00 95.50 111 VAL A C 1
ATOM 828 O O . VAL A 1 111 ? 7.309 8.801 -11.927 1.00 95.50 111 VAL A O 1
ATOM 831 N N . ALA A 1 112 ? 8.406 9.885 -13.557 1.00 97.19 112 ALA A N 1
ATOM 832 C CA . ALA A 1 112 ? 7.547 11.069 -13.529 1.00 97.19 112 ALA A CA 1
ATOM 833 C C . ALA A 1 112 ? 6.081 10.723 -13.828 1.00 97.19 112 ALA A C 1
ATOM 835 O O . ALA A 1 112 ? 5.192 11.172 -13.102 1.00 97.19 112 ALA A O 1
ATOM 836 N N . GLY A 1 113 ? 5.833 9.878 -14.836 1.00 98.19 113 GLY A N 1
ATOM 837 C CA . GLY A 1 113 ? 4.497 9.360 -15.137 1.00 98.19 113 GLY A CA 1
ATOM 838 C C . GLY A 1 113 ? 3.893 8.647 -13.931 1.00 98.19 113 GLY A C 1
ATOM 839 O O . GLY A 1 113 ? 2.800 8.998 -13.489 1.00 98.19 113 GLY A O 1
ATOM 840 N N . THR A 1 114 ? 4.640 7.722 -13.324 1.00 98.00 114 THR A N 1
ATOM 841 C CA . THR A 1 114 ? 4.194 6.976 -12.133 1.00 98.00 114 THR A CA 1
ATOM 842 C C . THR A 1 114 ? 3.862 7.896 -10.961 1.00 98.00 114 THR A C 1
ATOM 844 O O . THR A 1 114 ? 2.817 7.735 -10.331 1.00 98.00 114 THR A O 1
ATOM 847 N N . CYS A 1 115 ? 4.710 8.888 -10.679 1.00 97.50 115 CYS A N 1
ATOM 848 C CA . CYS A 1 115 ? 4.485 9.870 -9.621 1.00 97.50 115 CYS A CA 1
ATOM 849 C C . CYS A 1 115 ? 3.235 10.719 -9.881 1.00 97.50 115 CYS A C 1
ATOM 851 O O . CYS A 1 115 ? 2.417 10.880 -8.975 1.00 97.50 115 CYS A O 1
ATOM 853 N N . ALA A 1 116 ? 3.046 11.216 -11.109 1.00 98.31 116 ALA A N 1
ATOM 854 C CA . ALA A 1 116 ? 1.841 11.952 -11.494 1.00 98.31 116 ALA A CA 1
ATOM 855 C C . ALA A 1 116 ? 0.584 11.090 -11.297 1.00 98.31 116 ALA A C 1
ATOM 857 O O . ALA A 1 116 ? -0.391 11.528 -10.685 1.00 98.31 116 ALA A O 1
ATOM 858 N N . GLY A 1 117 ? 0.654 9.829 -11.728 1.00 97.69 117 GLY A N 1
ATOM 859 C CA . GLY A 1 117 ? -0.373 8.822 -11.505 1.00 97.69 117 GLY A CA 1
ATOM 860 C C . GLY A 1 117 ? -0.701 8.628 -10.031 1.00 97.69 117 GLY A C 1
ATOM 861 O O . GLY A 1 117 ? -1.861 8.710 -9.645 1.00 97.69 117 GLY A O 1
ATOM 862 N N . GLY A 1 118 ? 0.315 8.420 -9.193 1.00 96.88 118 GLY A N 1
ATOM 863 C CA . GLY A 1 118 ? 0.144 8.206 -7.757 1.00 96.88 118 GLY A CA 1
ATOM 864 C C . GLY A 1 118 ? -0.426 9.418 -7.017 1.00 96.88 118 GLY A C 1
ATOM 865 O O . GLY A 1 118 ? -1.249 9.258 -6.120 1.00 96.88 118 GLY A O 1
ATOM 866 N N . VAL A 1 119 ? -0.067 10.642 -7.419 1.00 97.56 119 VAL A N 1
ATOM 867 C CA . VAL A 1 119 ? -0.677 11.868 -6.872 1.00 97.56 119 VAL A CA 1
ATOM 868 C C . VAL A 1 119 ? -2.156 11.953 -7.254 1.00 97.56 119 VAL A C 1
ATOM 870 O O . VAL A 1 119 ? -3.004 12.169 -6.385 1.00 97.56 119 VAL A O 1
ATOM 873 N N . LEU A 1 120 ? -2.487 11.730 -8.531 1.00 96.81 120 LEU A N 1
ATOM 874 C CA . LEU A 1 120 ? -3.873 11.708 -9.009 1.00 96.81 120 LEU A CA 1
ATOM 875 C C . LEU A 1 120 ? -4.687 10.611 -8.310 1.00 96.81 120 LEU A C 1
ATOM 877 O O . LEU A 1 120 ? -5.768 10.874 -7.784 1.00 96.81 120 LEU A O 1
ATOM 881 N N . GLY A 1 121 ? -4.150 9.394 -8.241 1.00 94.69 121 GLY A N 1
ATOM 882 C CA . GLY A 1 121 ? -4.762 8.265 -7.552 1.00 94.69 121 GLY A CA 1
ATOM 883 C C . GLY A 1 121 ? -4.938 8.532 -6.058 1.00 94.69 121 GLY A C 1
ATOM 884 O O . GLY A 1 121 ? -6.026 8.326 -5.530 1.00 94.69 121 GLY A O 1
ATOM 885 N N . GLY A 1 122 ? -3.931 9.083 -5.381 1.00 93.19 122 GLY A N 1
ATOM 886 C CA . GLY A 1 122 ? -3.998 9.462 -3.967 1.00 93.19 122 GLY A CA 1
ATOM 887 C C . GLY A 1 122 ? -5.046 10.541 -3.676 1.00 93.19 122 GLY A C 1
ATOM 888 O O . GLY A 1 122 ? -5.609 10.578 -2.584 1.00 93.19 122 GLY A O 1
ATOM 889 N N . PHE A 1 123 ? -5.367 11.388 -4.656 1.00 92.31 123 PHE A N 1
ATOM 890 C CA . PHE A 1 123 ? -6.476 12.334 -4.564 1.00 92.31 123 PHE A CA 1
ATOM 891 C C . PHE A 1 123 ? -7.835 11.655 -4.807 1.00 92.31 123 PHE A C 1
ATOM 893 O O . PHE A 1 123 ? -8.803 11.939 -4.098 1.00 92.31 123 PHE A O 1
ATOM 900 N N . LEU A 1 124 ? -7.939 10.771 -5.800 1.00 90.81 124 LEU A N 1
ATOM 901 C CA . LEU A 1 124 ? -9.209 10.177 -6.232 1.00 90.81 124 LEU A CA 1
ATOM 902 C C . LEU A 1 124 ? -9.666 9.008 -5.350 1.00 90.81 124 LEU A C 1
ATOM 904 O O . LEU A 1 124 ? -10.826 8.965 -4.946 1.00 90.81 124 LEU A O 1
ATOM 908 N N . VAL A 1 125 ? -8.765 8.085 -5.016 1.00 89.00 125 VAL A N 1
ATOM 909 C CA . VAL A 1 125 ? -9.063 6.824 -4.319 1.00 89.00 125 VAL A CA 1
ATOM 910 C C . VAL A 1 125 ? -9.778 7.022 -2.977 1.00 89.00 125 VAL A C 1
ATOM 912 O O . VAL A 1 125 ? -10.790 6.352 -2.772 1.00 89.00 125 VAL A O 1
ATOM 915 N N . PRO A 1 126 ? -9.371 7.957 -2.090 1.00 84.81 126 PRO A N 1
ATOM 916 C CA . PRO A 1 126 ? -10.084 8.202 -0.832 1.00 84.81 126 PRO A CA 1
ATOM 917 C C . PRO A 1 126 ? -11.546 8.635 -0.992 1.00 84.81 126 PRO A C 1
ATOM 919 O O . PRO A 1 126 ? -12.303 8.588 -0.028 1.00 84.81 126 PRO A O 1
ATOM 922 N N . ARG A 1 127 ? -11.940 9.119 -2.177 1.00 84.81 127 ARG A N 1
ATOM 923 C CA . ARG A 1 127 ? -13.309 9.574 -2.462 1.00 84.81 127 ARG A CA 1
ATOM 924 C C . ARG A 1 127 ? -14.208 8.467 -2.998 1.00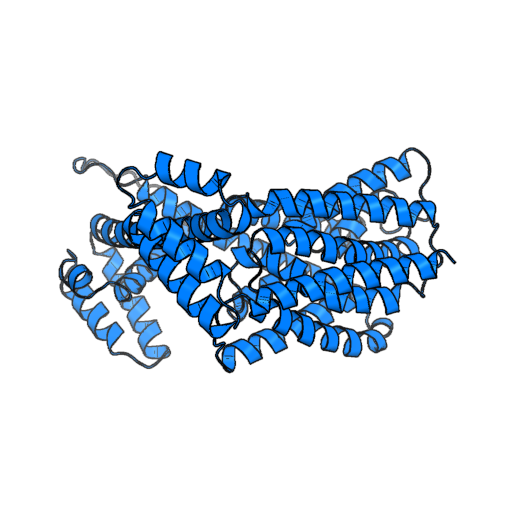 84.81 127 ARG A C 1
ATOM 926 O O . ARG A 1 127 ? -15.410 8.678 -3.128 1.00 84.81 127 ARG A O 1
ATOM 933 N N . LEU A 1 128 ? -13.640 7.320 -3.360 1.00 83.31 128 LEU A N 1
ATOM 934 C CA . LEU A 1 128 ? -14.40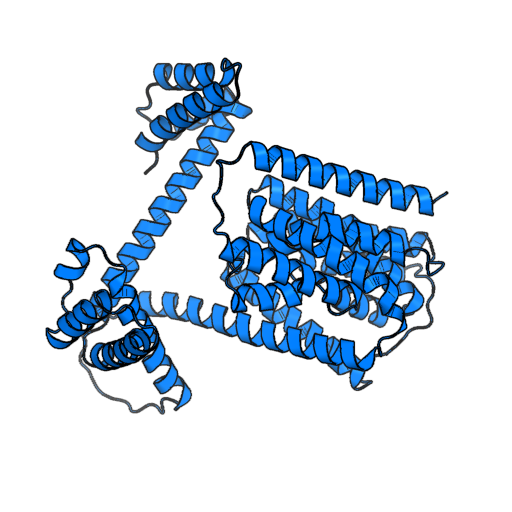2 6.227 -3.939 1.00 83.31 128 LEU A CA 1
ATOM 935 C C . LEU A 1 128 ? -15.111 5.427 -2.840 1.00 83.31 128 LEU A C 1
ATOM 937 O O . LEU A 1 128 ? -14.526 5.162 -1.787 1.00 83.31 128 LEU A O 1
ATOM 941 N N . PRO A 1 129 ? -16.357 4.987 -3.076 1.00 83.69 129 PRO A N 1
ATOM 942 C CA . PRO A 1 129 ? -17.052 4.148 -2.117 1.00 83.69 129 PRO A CA 1
ATOM 943 C C . PRO A 1 129 ? -16.377 2.774 -2.028 1.00 83.69 129 PRO A C 1
ATOM 945 O O . PRO A 1 129 ? -15.808 2.261 -2.997 1.00 83.69 129 PRO A O 1
ATOM 948 N N . ARG A 1 130 ? -16.492 2.137 -0.857 1.00 77.69 130 ARG A N 1
ATOM 949 C CA . ARG A 1 130 ? -15.812 0.868 -0.533 1.00 77.69 130 ARG A CA 1
ATOM 950 C C . ARG A 1 130 ? -16.076 -0.234 -1.562 1.00 77.69 130 ARG A C 1
ATOM 952 O O . ARG A 1 130 ? -15.171 -0.985 -1.915 1.00 77.69 130 ARG A O 1
ATOM 959 N N . GLN A 1 131 ? -17.308 -0.328 -2.065 1.00 79.38 131 GLN A N 1
ATOM 960 C CA . GLN A 1 131 ? -17.670 -1.327 -3.072 1.00 79.38 131 GLN A CA 1
ATOM 961 C C . GLN A 1 131 ? -16.983 -1.077 -4.418 1.00 79.38 131 GLN A C 1
ATOM 963 O O . GLN A 1 131 ? -16.541 -2.032 -5.055 1.00 79.38 131 GLN A O 1
ATOM 968 N N . THR A 1 132 ? -16.844 0.184 -4.828 1.00 83.69 132 THR A N 1
ATOM 969 C CA . THR A 1 132 ? -16.124 0.545 -6.053 1.00 83.69 132 THR A CA 1
ATOM 970 C C . THR A 1 132 ? -14.642 0.227 -5.919 1.00 83.69 132 THR A C 1
ATOM 972 O O . THR A 1 132 ? -14.081 -0.370 -6.830 1.00 83.69 132 THR A O 1
ATOM 975 N N . LEU A 1 133 ? -14.026 0.516 -4.767 1.00 82.50 133 LEU A N 1
ATOM 976 C CA . LEU A 1 133 ? -12.628 0.146 -4.517 1.00 82.50 133 LEU A CA 1
ATOM 977 C C . LEU A 1 133 ? -12.408 -1.365 -4.607 1.00 82.50 133 LEU A C 1
ATOM 979 O O . LEU A 1 133 ? -11.515 -1.806 -5.325 1.00 82.50 133 LEU A O 1
ATOM 983 N N . ARG A 1 134 ? -13.262 -2.170 -3.962 1.00 81.00 134 ARG A N 1
ATOM 984 C CA . ARG A 1 134 ? -13.173 -3.636 -4.058 1.00 81.00 134 ARG A CA 1
ATOM 985 C C . ARG A 1 134 ? -13.329 -4.125 -5.494 1.00 81.00 134 ARG A C 1
ATOM 987 O O . ARG A 1 134 ? -12.574 -4.996 -5.909 1.00 81.00 134 ARG A O 1
ATOM 994 N N . LEU A 1 135 ? -14.280 -3.574 -6.251 1.00 84.69 135 LEU A N 1
ATOM 995 C CA . LEU A 1 135 ? -14.485 -3.959 -7.646 1.00 84.69 135 LEU A CA 1
ATOM 996 C C . LEU A 1 135 ? -13.271 -3.605 -8.513 1.00 84.69 135 LEU A C 1
ATOM 998 O O . LEU A 1 135 ? -12.817 -4.454 -9.274 1.00 84.69 135 LEU A O 1
ATOM 1002 N N . ILE A 1 136 ? -12.713 -2.400 -8.355 1.00 86.00 136 ILE A N 1
ATOM 1003 C CA . ILE A 1 136 ? -11.479 -1.982 -9.036 1.00 86.00 136 ILE A CA 1
ATOM 1004 C C . ILE A 1 136 ? -10.349 -2.962 -8.713 1.00 86.00 136 ILE A C 1
ATOM 1006 O O . ILE A 1 136 ? -9.730 -3.497 -9.627 1.00 86.00 136 ILE A O 1
ATOM 1010 N N . MET A 1 137 ? -10.121 -3.267 -7.432 1.00 84.50 137 MET A N 1
ATOM 1011 C CA . MET A 1 137 ? -9.079 -4.211 -7.019 1.00 84.50 137 MET A CA 1
ATOM 1012 C C . MET A 1 137 ? -9.305 -5.618 -7.590 1.00 84.50 137 MET A C 1
ATOM 1014 O O . MET A 1 137 ? -8.349 -6.243 -8.036 1.00 84.50 137 MET A O 1
ATOM 1018 N N . VAL A 1 138 ? -10.547 -6.116 -7.622 1.00 86.44 138 VAL A N 1
ATOM 1019 C CA . VAL A 1 138 ? -10.885 -7.420 -8.223 1.00 86.44 138 VAL A CA 1
ATOM 1020 C C . VAL A 1 138 ? -10.573 -7.430 -9.715 1.00 86.44 138 VAL A C 1
ATOM 1022 O O . VAL A 1 138 ? -9.906 -8.352 -10.185 1.00 86.44 138 VAL A O 1
ATOM 1025 N N . VAL A 1 139 ? -11.024 -6.416 -10.458 1.00 89.19 139 VAL A N 1
ATOM 1026 C CA . VAL A 1 139 ? -10.769 -6.302 -11.901 1.00 89.19 139 VAL A CA 1
ATOM 1027 C C . VAL A 1 139 ? -9.268 -6.226 -12.158 1.00 89.19 139 VAL A C 1
ATOM 1029 O O . VAL A 1 139 ? -8.744 -7.009 -12.945 1.00 89.19 139 VAL A O 1
ATOM 1032 N N . CYS A 1 140 ? -8.552 -5.358 -11.447 1.00 85.00 140 CYS A N 1
ATOM 1033 C CA . CYS A 1 140 ? -7.118 -5.192 -11.630 1.00 85.00 140 CYS A CA 1
ATOM 1034 C C . CYS A 1 140 ? -6.321 -6.439 -11.242 1.00 85.00 140 CYS A C 1
ATOM 1036 O O . CYS A 1 140 ? -5.486 -6.868 -12.028 1.00 85.00 140 CYS A O 1
ATOM 1038 N N . PHE A 1 141 ? -6.581 -7.072 -10.093 1.00 84.25 141 PHE A N 1
ATOM 1039 C CA . PHE A 1 141 ? -5.893 -8.318 -9.736 1.00 84.25 141 PHE A CA 1
ATOM 1040 C C . PHE A 1 141 ? -6.208 -9.454 -10.709 1.00 84.25 141 PHE A C 1
ATOM 1042 O O . PHE A 1 141 ? -5.324 -10.257 -10.991 1.00 84.25 141 PHE A O 1
ATOM 1049 N N . THR A 1 142 ? -7.422 -9.498 -11.268 1.00 88.19 142 THR A N 1
ATOM 1050 C CA . THR A 1 142 ? -7.770 -10.460 -12.323 1.00 88.19 142 THR A CA 1
ATOM 1051 C C . THR A 1 142 ? -6.954 -10.193 -13.584 1.00 88.19 142 THR A C 1
ATOM 1053 O O . THR A 1 142 ? -6.319 -11.108 -14.095 1.00 88.19 142 THR A O 1
ATOM 1056 N N . LEU A 1 143 ? -6.911 -8.944 -14.058 1.00 85.81 143 LEU A N 1
ATOM 1057 C CA . LEU A 1 143 ? -6.122 -8.563 -15.232 1.00 85.81 143 LEU A CA 1
ATOM 1058 C C . LEU A 1 143 ? -4.633 -8.858 -15.028 1.00 85.81 143 LEU A C 1
ATOM 1060 O O . LEU A 1 143 ? -4.005 -9.444 -15.901 1.00 85.81 143 LEU A O 1
ATOM 1064 N N . VAL A 1 144 ? -4.079 -8.524 -13.862 1.00 81.44 144 VAL A N 1
ATOM 1065 C CA . VAL A 1 144 ? -2.682 -8.815 -13.519 1.00 81.44 144 VAL A CA 1
ATOM 1066 C C . VAL A 1 144 ? -2.423 -10.322 -13.481 1.00 81.44 144 VAL A C 1
ATOM 1068 O O . VAL A 1 144 ? -1.440 -10.779 -14.054 1.00 81.44 144 VAL A O 1
ATOM 1071 N N . ALA A 1 145 ? -3.304 -11.115 -12.864 1.00 83.94 145 ALA A N 1
ATOM 1072 C CA . ALA A 1 145 ? -3.162 -12.570 -12.843 1.00 83.94 145 ALA A CA 1
ATOM 1073 C C . ALA A 1 145 ? -3.212 -13.170 -14.259 1.00 83.94 145 ALA A C 1
ATOM 1075 O O . ALA A 1 145 ? -2.408 -14.044 -14.577 1.00 83.94 145 ALA A O 1
ATOM 1076 N N . LEU A 1 146 ? -4.106 -12.677 -15.123 1.00 85.31 146 LEU A N 1
ATOM 1077 C CA . LEU A 1 146 ? -4.194 -13.096 -16.524 1.00 85.31 146 LEU A CA 1
ATOM 1078 C C . LEU A 1 146 ? -2.949 -12.704 -17.326 1.00 85.31 146 LEU A C 1
ATOM 1080 O O . LEU A 1 146 ? -2.467 -13.514 -18.110 1.00 85.31 146 LEU A O 1
ATOM 1084 N N . LEU A 1 147 ? -2.405 -11.502 -17.112 1.00 79.12 147 LEU A N 1
ATOM 1085 C CA . LEU A 1 147 ? -1.156 -11.066 -17.741 1.00 79.12 147 LEU A CA 1
ATOM 1086 C C . LEU A 1 147 ? 0.018 -11.965 -17.328 1.00 79.12 147 LEU A C 1
ATOM 1088 O O . LEU A 1 147 ? 0.782 -12.407 -18.182 1.00 79.12 147 LEU A O 1
ATOM 1092 N N . LEU A 1 148 ? 0.141 -12.291 -16.039 1.00 77.56 148 LEU A N 1
ATOM 1093 C CA . LEU A 1 148 ? 1.198 -13.180 -15.549 1.00 77.56 148 LEU A CA 1
ATOM 1094 C C . LEU A 1 148 ? 1.0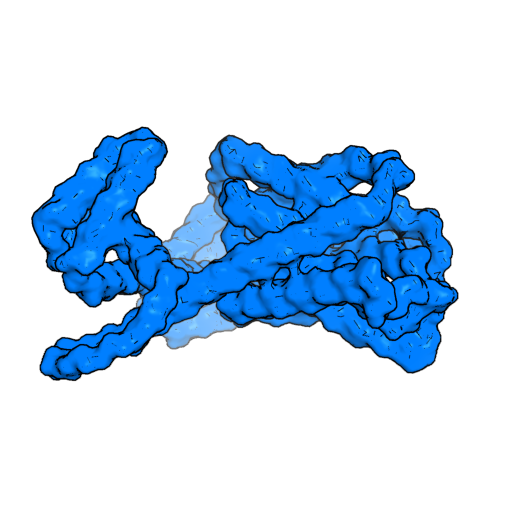53 -14.607 -16.097 1.00 77.56 148 LEU A C 1
ATOM 1096 O O . LEU A 1 148 ? 2.033 -15.183 -16.561 1.00 77.56 148 LEU A O 1
ATOM 1100 N N . LEU A 1 149 ? -0.163 -15.161 -16.116 1.00 82.19 149 LEU A N 1
ATOM 1101 C CA . LEU A 1 149 ? -0.433 -16.472 -16.722 1.00 82.19 149 LEU A CA 1
ATOM 1102 C C . LEU A 1 149 ? -0.160 -16.478 -18.229 1.00 82.19 149 LEU A C 1
ATOM 1104 O O . LEU A 1 149 ? 0.419 -17.429 -18.747 1.00 82.19 149 LEU A O 1
ATOM 1108 N N . GLY A 1 150 ? -0.538 -15.405 -18.927 1.00 79.75 150 GLY A N 1
ATOM 1109 C CA . GLY A 1 150 ? -0.248 -15.227 -20.346 1.00 79.75 150 GLY A CA 1
ATOM 1110 C C . GLY A 1 150 ? 1.252 -15.201 -20.629 1.00 79.75 150 GLY A C 1
ATOM 1111 O O . GLY A 1 150 ? 1.697 -15.799 -21.604 1.00 79.75 150 GLY A O 1
ATOM 1112 N N . SER A 1 151 ? 2.037 -14.576 -19.749 1.00 73.44 151 SER A N 1
ATOM 1113 C CA . SER A 1 151 ? 3.499 -14.607 -19.821 1.00 73.44 151 SER A CA 1
ATOM 1114 C C . SER A 1 151 ? 4.049 -16.023 -19.608 1.00 73.44 151 SER A C 1
ATOM 1116 O O . SER A 1 151 ? 4.863 -16.483 -20.398 1.00 73.44 151 SER A O 1
ATOM 1118 N N . GLU A 1 152 ? 3.596 -16.751 -18.584 1.00 75.81 152 GLU A N 1
ATOM 1119 C CA . GLU A 1 152 ? 4.069 -18.121 -18.306 1.00 75.81 152 GLU A CA 1
ATOM 1120 C C . GLU A 1 152 ? 3.700 -19.119 -19.420 1.00 75.81 152 GLU A C 1
ATOM 1122 O O . GLU A 1 152 ? 4.463 -20.038 -19.717 1.00 75.81 152 GLU A O 1
ATOM 1127 N N . TRP A 1 153 ? 2.553 -18.929 -20.076 1.00 82.44 153 TRP A N 1
ATOM 1128 C CA . TRP A 1 153 ? 2.116 -19.741 -21.216 1.00 82.44 153 TRP A CA 1
ATOM 1129 C C . TRP A 1 153 ? 2.640 -19.259 -22.571 1.00 82.44 153 TRP A C 1
ATOM 1131 O O . TRP A 1 153 ? 2.205 -19.779 -23.595 1.00 82.44 153 TRP A O 1
ATOM 1141 N N . GLN A 1 154 ? 3.561 -18.288 -22.596 1.00 76.50 154 GLN A N 1
ATOM 1142 C CA . GLN A 1 154 ? 4.131 -17.724 -23.828 1.00 76.50 154 GLN A CA 1
ATOM 1143 C C . GLN A 1 154 ? 3.075 -17.128 -24.786 1.00 76.50 154 GLN A C 1
ATOM 1145 O O . GLN A 1 154 ? 3.305 -17.011 -25.986 1.00 76.50 154 GLN A O 1
ATOM 1150 N N . LEU A 1 155 ? 1.905 -16.745 -24.263 1.00 75.31 155 LEU A N 1
ATOM 1151 C CA . LEU A 1 155 ? 0.836 -16.074 -25.015 1.00 75.31 155 LEU A CA 1
ATOM 1152 C C . LEU A 1 155 ? 1.120 -14.580 -25.207 1.00 75.31 155 LEU A C 1
ATOM 1154 O O . LEU A 1 155 ? 0.580 -13.953 -26.115 1.00 75.31 155 LEU A O 1
ATOM 1158 N N . LEU A 1 156 ? 1.938 -14.003 -24.327 1.00 66.38 156 LEU A N 1
ATOM 1159 C CA . LEU A 1 156 ? 2.404 -12.622 -24.396 1.00 66.38 156 LEU A CA 1
ATOM 1160 C C . LEU A 1 156 ? 3.892 -12.597 -24.760 1.00 66.38 156 LEU A C 1
ATOM 1162 O O . LEU A 1 156 ? 4.602 -13.542 -24.416 1.00 66.38 156 LEU A O 1
ATOM 1166 N N . PRO A 1 157 ? 4.386 -11.531 -25.416 1.00 64.31 157 PRO A N 1
ATOM 1167 C CA . PRO A 1 157 ? 5.815 -11.372 -25.655 1.00 64.31 157 PRO A CA 1
ATOM 1168 C C . PRO A 1 157 ? 6.553 -11.323 -24.310 1.00 64.31 157 PRO A C 1
ATOM 1170 O O . PRO A 1 157 ? 6.421 -10.367 -23.544 1.00 64.31 157 PRO A O 1
ATOM 1173 N N . VAL A 1 158 ? 7.287 -12.394 -23.996 1.00 61.09 158 VAL A N 1
ATOM 1174 C CA . VAL A 1 158 ? 8.089 -12.506 -22.775 1.00 61.09 158 VAL A CA 1
ATOM 1175 C C . VAL A 1 158 ? 9.489 -12.022 -23.098 1.00 61.09 158 VAL A C 1
ATOM 1177 O O . VAL A 1 158 ? 10.296 -12.755 -23.661 1.00 61.09 158 VAL A O 1
ATOM 1180 N N . GLY A 1 159 ? 9.767 -10.779 -22.729 1.00 60.09 159 GLY A N 1
ATOM 1181 C CA . GLY A 1 159 ? 11.062 -10.167 -22.973 1.00 60.09 159 GLY A CA 1
ATOM 1182 C C . GLY A 1 159 ? 11.068 -9.340 -24.248 1.00 60.09 159 GLY A C 1
ATOM 1183 O O . GLY A 1 159 ? 10.682 -9.792 -25.323 1.00 60.09 159 GLY A O 1
ATOM 1184 N N . GLY A 1 160 ? 11.502 -8.099 -24.080 1.00 71.00 160 GLY A N 1
ATOM 1185 C CA . GLY A 1 160 ? 11.922 -7.262 -25.181 1.00 71.00 160 GLY A CA 1
ATOM 1186 C C . GLY A 1 160 ? 13.412 -6.980 -25.111 1.00 71.00 160 GLY A C 1
ATOM 1187 O O . GLY A 1 160 ? 14.070 -7.236 -24.103 1.00 71.00 160 GLY A O 1
ATOM 1188 N N . ASP A 1 161 ? 13.927 -6.406 -26.185 1.00 82.81 161 ASP A N 1
ATOM 1189 C CA . ASP A 1 161 ? 15.351 -6.088 -26.311 1.00 82.81 161 ASP A CA 1
ATOM 1190 C C . ASP A 1 161 ? 15.619 -4.589 -26.134 1.00 82.81 161 ASP A C 1
ATOM 1192 O O . ASP A 1 161 ? 16.765 -4.141 -26.169 1.00 82.81 161 ASP A O 1
ATOM 1196 N N . LEU A 1 162 ? 14.566 -3.776 -25.958 1.00 88.88 162 LEU A N 1
ATOM 1197 C CA . LEU A 1 162 ? 14.736 -2.335 -25.831 1.00 88.88 162 LEU A CA 1
ATOM 1198 C C . LEU A 1 162 ? 15.320 -1.991 -24.465 1.00 88.88 162 LEU A C 1
ATOM 1200 O O . LEU A 1 162 ? 14.691 -2.193 -23.424 1.00 88.88 162 LEU A O 1
ATOM 1204 N N . MET A 1 163 ? 16.508 -1.396 -24.510 1.00 88.88 163 MET A N 1
ATOM 1205 C CA . MET A 1 163 ? 17.197 -0.841 -23.346 1.00 88.88 163 MET A CA 1
ATOM 1206 C C . MET A 1 163 ? 16.825 0.631 -23.086 1.00 88.88 163 MET A C 1
ATOM 1208 O O . MET A 1 163 ? 17.103 1.169 -22.018 1.00 88.88 163 MET A O 1
ATOM 1212 N N . ALA A 1 164 ? 16.177 1.287 -24.054 1.00 92.56 164 ALA A N 1
ATOM 1213 C CA . ALA A 1 164 ? 15.714 2.668 -23.959 1.00 92.56 164 ALA A CA 1
ATOM 1214 C C . ALA A 1 164 ? 14.416 2.863 -24.754 1.00 92.56 164 ALA A C 1
ATOM 1216 O O . ALA A 1 164 ? 14.201 2.237 -25.796 1.00 92.56 164 ALA A O 1
ATOM 1217 N N . LEU A 1 165 ? 13.559 3.764 -24.279 1.00 93.50 165 LEU A N 1
ATOM 1218 C CA . LEU A 1 165 ? 12.353 4.200 -24.969 1.00 93.50 165 LEU A CA 1
ATOM 1219 C C . LEU A 1 165 ? 12.574 5.581 -25.587 1.00 93.50 165 LEU A C 1
ATOM 1221 O O . LEU A 1 165 ? 13.062 6.502 -24.940 1.00 93.50 165 LEU A O 1
ATOM 1225 N N . GLN A 1 166 ? 12.152 5.746 -26.840 1.00 94.88 166 GLN A N 1
ATOM 1226 C CA . GLN A 1 166 ? 12.230 7.016 -27.561 1.00 94.88 166 GLN A CA 1
ATOM 1227 C C . GLN A 1 166 ? 10.931 7.302 -28.320 1.00 94.88 166 GLN A C 1
ATOM 1229 O O . GLN A 1 166 ? 10.131 6.397 -28.590 1.00 94.88 166 GLN A O 1
ATOM 1234 N N . GLY A 1 167 ? 10.720 8.576 -28.659 1.00 95.50 167 GLY A N 1
ATOM 1235 C CA . GLY A 1 167 ? 9.585 9.035 -29.460 1.00 95.50 167 GLY A CA 1
ATOM 1236 C C . GLY A 1 167 ? 8.235 8.572 -28.906 1.00 95.50 167 GLY A C 1
ATOM 1237 O O . GLY A 1 167 ? 7.973 8.659 -27.707 1.00 95.50 167 GLY A O 1
ATOM 1238 N N . ALA A 1 168 ? 7.386 8.026 -29.778 1.00 95.38 168 ALA A N 1
ATOM 1239 C CA . ALA A 1 168 ? 6.032 7.603 -29.421 1.00 95.38 168 ALA A CA 1
ATOM 1240 C C . ALA A 1 168 ? 5.986 6.522 -28.324 1.00 95.38 168 ALA A C 1
ATOM 1242 O O . ALA A 1 168 ? 5.069 6.529 -27.505 1.00 95.38 168 ALA A O 1
ATOM 1243 N N . ARG A 1 169 ? 6.974 5.613 -28.264 1.00 94.94 169 ARG A N 1
ATOM 1244 C CA . ARG A 1 169 ? 7.008 4.557 -27.235 1.00 94.94 169 ARG A CA 1
ATOM 1245 C C . ARG A 1 169 ? 7.315 5.123 -25.848 1.00 94.94 169 ARG A C 1
ATOM 1247 O O . ARG A 1 169 ? 6.746 4.647 -24.873 1.00 94.94 169 ARG A O 1
ATOM 1254 N N . LEU A 1 170 ? 8.150 6.162 -25.763 1.00 97.06 170 LEU A N 1
ATOM 1255 C CA . LEU A 1 170 ? 8.419 6.879 -24.511 1.00 97.06 170 LEU A CA 1
ATOM 1256 C C . LEU A 1 170 ? 7.161 7.595 -24.005 1.00 97.06 170 LEU A C 1
ATOM 1258 O O . LEU A 1 170 ? 6.823 7.493 -22.828 1.00 97.06 170 LEU A O 1
ATOM 1262 N N . THR A 1 171 ? 6.429 8.261 -24.902 1.00 97.19 171 THR A N 1
ATOM 1263 C CA . THR A 1 171 ? 5.153 8.911 -24.566 1.00 97.19 171 THR A CA 1
ATOM 1264 C C . THR A 1 171 ? 4.095 7.894 -24.135 1.00 97.19 171 THR A C 1
ATOM 1266 O O . THR A 1 171 ? 3.435 8.093 -23.118 1.00 97.19 171 THR A O 1
ATOM 1269 N N . ALA A 1 172 ? 3.955 6.778 -24.855 1.00 96.75 172 ALA A N 1
ATOM 1270 C CA . ALA A 1 172 ? 3.057 5.693 -24.461 1.00 96.75 172 ALA A CA 1
ATOM 1271 C C . ALA A 1 172 ? 3.444 5.115 -23.090 1.00 96.75 172 ALA A C 1
ATOM 1273 O O . ALA A 1 172 ? 2.578 4.922 -22.237 1.00 96.75 172 ALA A O 1
ATOM 1274 N N . GLY A 1 173 ? 4.745 4.926 -22.851 1.00 96.62 173 GLY A N 1
ATOM 1275 C CA . GLY A 1 173 ? 5.295 4.526 -21.559 1.00 96.62 173 GLY A CA 1
ATOM 1276 C C . GLY A 1 173 ? 4.920 5.485 -20.436 1.00 96.62 173 GLY A C 1
ATOM 1277 O O . GLY A 1 173 ? 4.430 5.037 -19.407 1.00 96.62 173 GLY A O 1
ATOM 1278 N N . PHE A 1 174 ? 5.056 6.798 -20.638 1.00 98.12 174 PHE A N 1
ATOM 1279 C CA . PHE A 1 174 ? 4.647 7.799 -19.648 1.00 98.12 174 PHE A CA 1
ATOM 1280 C C . PHE A 1 174 ? 3.184 7.620 -19.212 1.00 98.12 174 PHE A C 1
ATOM 1282 O O . PHE A 1 174 ? 2.901 7.536 -18.017 1.00 98.12 174 PHE A O 1
ATOM 1289 N N . PHE A 1 175 ? 2.254 7.522 -20.168 1.00 97.94 175 PHE A N 1
ATOM 1290 C CA . PHE A 1 175 ? 0.827 7.381 -19.861 1.00 97.94 175 PHE A CA 1
ATOM 1291 C C . PHE A 1 175 ? 0.482 6.016 -19.258 1.00 97.94 175 PHE A C 1
ATOM 1293 O O . PHE A 1 175 ? -0.339 5.948 -18.341 1.00 97.94 175 PHE A O 1
ATOM 1300 N N . ALA A 1 176 ? 1.133 4.943 -19.713 1.00 95.88 176 ALA A N 1
ATOM 1301 C CA . ALA A 1 176 ? 0.982 3.621 -19.116 1.00 95.88 176 ALA A CA 1
ATOM 1302 C C . ALA A 1 176 ? 1.440 3.624 -17.648 1.00 95.88 176 ALA A C 1
ATOM 1304 O O . ALA A 1 176 ? 0.707 3.178 -16.767 1.00 95.88 176 ALA A O 1
ATOM 1305 N N . MET A 1 177 ? 2.600 4.219 -17.364 1.00 97.12 177 MET A N 1
ATOM 1306 C CA . MET A 1 177 ? 3.122 4.358 -16.004 1.00 97.12 177 MET A CA 1
ATOM 1307 C C . MET A 1 177 ? 2.251 5.268 -15.136 1.00 97.12 177 MET A C 1
ATOM 1309 O O . MET A 1 177 ? 2.046 4.978 -13.959 1.00 97.12 177 MET A O 1
ATOM 1313 N N . MET A 1 178 ? 1.679 6.329 -15.707 1.00 97.94 178 MET A N 1
ATOM 1314 C CA . MET A 1 178 ? 0.709 7.180 -15.015 1.00 97.94 178 MET A CA 1
ATOM 1315 C C . MET A 1 178 ? -0.549 6.405 -14.613 1.00 97.94 178 MET A C 1
ATOM 1317 O O . MET A 1 178 ? -1.019 6.537 -13.482 1.00 97.94 178 MET A O 1
ATOM 1321 N N . LEU A 1 179 ? -1.061 5.533 -15.484 1.00 95.56 179 LEU A N 1
ATOM 1322 C CA . LEU A 1 179 ? -2.162 4.640 -15.133 1.00 95.56 179 LEU A CA 1
ATOM 1323 C C . LEU A 1 179 ? -1.755 3.651 -14.028 1.00 95.56 179 LEU A C 1
ATOM 1325 O O . LEU A 1 179 ? -2.481 3.509 -13.043 1.00 95.56 179 LEU A O 1
ATOM 1329 N N . CYS A 1 180 ? -0.585 3.012 -14.144 1.00 94.81 180 CYS A N 1
ATOM 1330 C CA . CYS A 1 180 ? -0.066 2.104 -13.117 1.00 94.81 180 CYS A CA 1
ATOM 1331 C C . CYS A 1 180 ? 0.080 2.799 -11.755 1.00 94.81 180 CYS A C 1
ATOM 1333 O O . CYS A 1 180 ? -0.329 2.241 -10.736 1.00 94.81 180 CYS A O 1
ATOM 1335 N N . GLY A 1 181 ? 0.606 4.026 -11.725 1.00 96.25 181 GLY A N 1
ATOM 1336 C CA . GLY A 1 181 ? 0.711 4.838 -10.513 1.00 96.25 181 GLY A CA 1
ATOM 1337 C C . GLY A 1 181 ? -0.651 5.132 -9.878 1.00 96.25 181 GLY A C 1
ATOM 1338 O O . GLY A 1 181 ? -0.820 4.932 -8.676 1.00 96.25 181 GLY A O 1
ATOM 1339 N N . ALA A 1 182 ? -1.649 5.521 -10.679 1.00 95.12 182 ALA A N 1
ATOM 1340 C CA . ALA A 1 182 ? -3.000 5.798 -10.184 1.00 95.12 182 ALA A CA 1
ATOM 1341 C C . ALA A 1 182 ? -3.690 4.548 -9.613 1.00 95.12 182 ALA A C 1
ATOM 1343 O O . ALA A 1 182 ? -4.327 4.611 -8.560 1.00 95.12 182 ALA A O 1
ATOM 1344 N N . LEU A 1 183 ? -3.530 3.396 -10.273 1.00 92.38 183 LEU A N 1
ATOM 1345 C CA . LEU A 1 183 ? -4.049 2.113 -9.791 1.00 92.38 183 LEU A CA 1
ATOM 1346 C C . LEU A 1 183 ? -3.324 1.632 -8.528 1.00 92.38 183 LEU A C 1
ATOM 1348 O O . LEU A 1 183 ? -3.937 1.008 -7.662 1.00 92.38 183 LEU A O 1
ATOM 1352 N N . THR A 1 184 ? -2.044 1.970 -8.371 1.00 92.88 184 THR A N 1
ATOM 1353 C CA . THR A 1 184 ? -1.273 1.612 -7.173 1.00 92.88 184 THR A CA 1
ATOM 1354 C C . THR A 1 184 ? -1.813 2.313 -5.926 1.00 92.88 184 THR A C 1
ATOM 1356 O O . THR A 1 184 ? -1.893 1.718 -4.845 1.00 92.88 184 THR A O 1
ATOM 1359 N N . SER A 1 185 ? -2.327 3.538 -6.076 1.00 92.69 185 SER A N 1
ATOM 1360 C CA . SER A 1 185 ? -3.050 4.227 -5.004 1.00 92.69 185 SER A CA 1
ATOM 1361 C C . SER A 1 185 ? -4.282 3.451 -4.524 1.00 92.69 185 SER A C 1
ATOM 1363 O O . SER A 1 185 ? -4.636 3.565 -3.358 1.00 92.69 185 SER A O 1
ATOM 1365 N N . ALA A 1 186 ? -4.913 2.625 -5.369 1.00 88.75 186 ALA A N 1
ATOM 1366 C CA . ALA A 1 186 ? -6.060 1.787 -4.999 1.00 88.75 186 ALA A CA 1
ATOM 1367 C C . ALA A 1 186 ? -5.673 0.496 -4.250 1.00 88.75 186 ALA A C 1
ATOM 1369 O O . ALA A 1 186 ? -6.544 -0.306 -3.924 1.00 88.75 186 ALA A O 1
ATOM 1370 N N . GLY A 1 187 ? -4.387 0.288 -3.948 1.00 84.00 187 GLY A N 1
ATOM 1371 C CA . GLY A 1 187 ? -3.912 -0.879 -3.204 1.00 84.00 187 GLY A CA 1
ATOM 1372 C C . GLY A 1 187 ? -3.510 -2.068 -4.081 1.00 84.00 187 GLY A C 1
ATOM 1373 O O . GLY A 1 187 ? -3.368 -3.174 -3.561 1.00 84.00 187 GLY A O 1
ATOM 1374 N N . ILE A 1 188 ? -3.276 -1.849 -5.378 1.00 84.94 188 ILE A N 1
ATOM 1375 C CA . ILE A 1 188 ? -2.741 -2.854 -6.309 1.00 84.94 188 ILE A CA 1
ATOM 1376 C C . ILE A 1 188 ? -1.220 -2.676 -6.412 1.00 84.94 188 ILE A C 1
ATOM 1378 O O . ILE A 1 188 ? -0.742 -1.562 -6.570 1.00 84.94 188 ILE A O 1
ATOM 1382 N N . GLY A 1 189 ? -0.443 -3.754 -6.305 1.00 83.94 189 GLY A N 1
ATOM 1383 C CA . GLY A 1 189 ? 1.021 -3.665 -6.349 1.00 83.94 189 GLY A CA 1
ATOM 1384 C C . GLY A 1 189 ? 1.547 -3.178 -7.703 1.00 83.94 189 GLY A C 1
ATOM 1385 O O . GLY A 1 189 ? 1.092 -3.642 -8.749 1.00 83.94 189 GLY A O 1
ATOM 1386 N N . LEU A 1 190 ? 2.541 -2.286 -7.676 1.00 86.62 190 LEU A N 1
ATOM 1387 C CA . LEU A 1 190 ? 3.147 -1.709 -8.881 1.00 86.62 190 LEU A CA 1
ATOM 1388 C C . LEU A 1 190 ? 3.889 -2.763 -9.721 1.00 86.62 190 LEU A C 1
ATOM 1390 O O . LEU A 1 190 ? 3.917 -2.653 -10.945 1.00 86.62 190 LEU A O 1
ATOM 1394 N N . PHE A 1 191 ? 4.440 -3.795 -9.068 1.00 82.38 191 PHE A N 1
ATOM 1395 C CA . PHE A 1 191 ? 5.391 -4.732 -9.664 1.00 82.38 191 PHE A CA 1
ATOM 1396 C C . PHE A 1 191 ? 4.869 -5.374 -10.964 1.00 82.38 191 PHE A C 1
ATOM 1398 O O . PHE A 1 191 ? 5.345 -5.094 -12.061 1.00 82.38 191 PHE A O 1
ATOM 1405 N N . ALA A 1 192 ? 3.818 -6.187 -10.862 1.00 79.25 192 ALA A N 1
ATOM 1406 C CA . ALA A 1 192 ? 3.301 -6.928 -12.007 1.00 79.25 192 ALA A CA 1
ATOM 1407 C C . ALA A 1 192 ? 2.610 -6.030 -13.054 1.00 79.25 192 ALA A C 1
ATOM 1409 O O . ALA A 1 192 ? 2.629 -6.348 -14.243 1.00 79.25 192 ALA A O 1
ATOM 1410 N N . MET A 1 193 ? 2.030 -4.895 -12.636 1.00 86.69 193 MET A N 1
ATOM 1411 C CA . MET A 1 193 ? 1.398 -3.941 -13.557 1.00 86.69 193 MET A CA 1
ATOM 1412 C C . MET A 1 193 ? 2.427 -3.266 -14.461 1.00 86.69 193 MET A C 1
ATOM 1414 O O . MET A 1 193 ? 2.254 -3.238 -15.677 1.00 86.69 193 MET A O 1
ATOM 1418 N N . VAL A 1 194 ? 3.502 -2.741 -13.869 1.00 88.19 194 VAL A N 1
ATOM 1419 C CA . VAL A 1 194 ? 4.569 -2.082 -14.624 1.00 88.19 194 VAL A CA 1
ATOM 1420 C C . VAL A 1 194 ? 5.317 -3.093 -15.476 1.00 88.19 194 VAL A C 1
ATOM 1422 O O . VAL A 1 194 ? 5.569 -2.810 -16.641 1.00 88.19 194 VAL A O 1
ATOM 1425 N N . GLN A 1 195 ? 5.597 -4.289 -14.950 1.00 83.00 195 GLN A N 1
ATOM 1426 C CA . GLN A 1 195 ? 6.207 -5.357 -15.739 1.00 83.00 195 GLN A CA 1
ATOM 1427 C C . GLN A 1 195 ? 5.392 -5.647 -17.011 1.00 83.00 195 GLN A C 1
ATOM 1429 O O . GLN A 1 195 ? 5.936 -5.610 -18.112 1.00 83.00 195 GLN A O 1
ATOM 1434 N N . GLY A 1 196 ? 4.076 -5.850 -16.881 1.00 81.25 196 GLY A N 1
ATOM 1435 C CA . GLY A 1 196 ? 3.195 -6.060 -18.031 1.00 81.25 196 GLY A CA 1
ATOM 1436 C C . GLY A 1 196 ? 3.179 -4.871 -18.998 1.00 81.25 196 GLY A C 1
ATOM 1437 O O . GLY A 1 196 ? 3.317 -5.058 -20.204 1.00 81.25 196 GLY A O 1
ATOM 1438 N N . ALA A 1 197 ? 3.062 -3.643 -18.483 1.00 88.62 197 ALA A N 1
ATOM 1439 C CA . ALA A 1 197 ? 3.046 -2.433 -19.305 1.00 88.62 197 ALA A CA 1
ATOM 1440 C C . ALA A 1 197 ? 4.349 -2.238 -20.099 1.00 88.62 197 ALA A C 1
ATOM 1442 O O . ALA A 1 197 ? 4.310 -1.919 -21.286 1.00 88.62 197 ALA A O 1
ATOM 1443 N N . LEU A 1 198 ? 5.502 -2.454 -19.466 1.00 88.88 198 LEU A N 1
ATOM 1444 C CA . LEU A 1 198 ? 6.810 -2.291 -20.097 1.00 88.88 198 LEU A CA 1
ATOM 1445 C C . LEU A 1 198 ? 7.108 -3.411 -21.101 1.00 88.88 198 LEU A C 1
ATOM 1447 O O . LEU A 1 198 ? 7.652 -3.134 -22.169 1.00 88.88 198 LEU A O 1
ATOM 1451 N N . PHE A 1 199 ? 6.685 -4.648 -20.831 1.00 85.38 199 PHE A N 1
ATOM 1452 C CA . PHE A 1 199 ? 6.837 -5.752 -21.786 1.00 85.38 199 PHE A CA 1
ATOM 1453 C C . PHE A 1 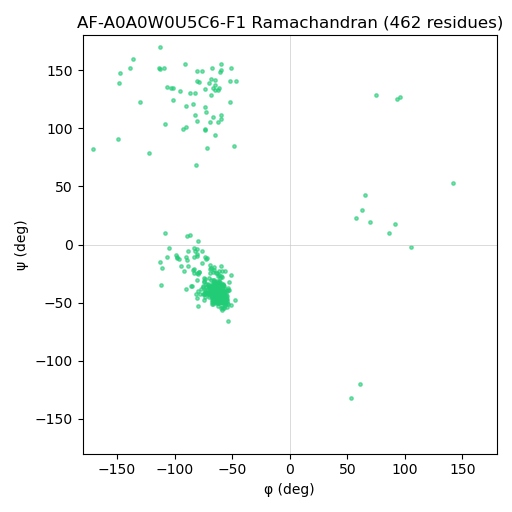199 ? 5.968 -5.567 -23.031 1.00 85.38 199 PHE A C 1
ATOM 1455 O O . PHE A 1 199 ? 6.433 -5.819 -24.139 1.00 85.38 199 PHE A O 1
ATOM 1462 N N . LEU A 1 200 ? 4.756 -5.019 -22.891 1.00 85.94 200 LEU A N 1
ATOM 1463 C CA . LEU A 1 200 ? 3.931 -4.625 -24.042 1.00 85.94 200 LEU A CA 1
ATOM 1464 C C . LEU A 1 200 ? 4.583 -3.520 -24.893 1.00 85.94 200 LEU A C 1
ATOM 1466 O O . LEU A 1 200 ? 4.310 -3.416 -26.087 1.00 85.94 200 LEU A O 1
ATOM 1470 N N . LEU A 1 201 ? 5.468 -2.717 -24.298 1.00 90.31 201 LEU A N 1
ATOM 1471 C CA . LEU A 1 201 ? 6.291 -1.725 -24.996 1.00 90.31 201 LEU A CA 1
ATOM 1472 C C . LEU A 1 201 ? 7.634 -2.289 -25.482 1.00 90.31 201 LEU A C 1
ATOM 1474 O O . LEU A 1 201 ? 8.455 -1.529 -25.997 1.00 90.31 201 LEU A O 1
ATOM 1478 N N . ASN A 1 202 ? 7.837 -3.605 -25.363 1.00 88.31 202 ASN A N 1
ATOM 1479 C CA . ASN A 1 202 ? 9.042 -4.332 -25.753 1.00 88.31 202 ASN A CA 1
ATOM 1480 C C . ASN A 1 202 ? 10.310 -3.911 -24.981 1.00 88.31 202 ASN A C 1
ATOM 1482 O O . ASN A 1 202 ? 11.417 -3.973 -25.517 1.00 88.31 202 ASN A O 1
ATOM 1486 N N . VAL A 1 203 ? 10.157 -3.456 -23.734 1.00 89.25 203 VAL A N 1
ATOM 1487 C CA . VAL A 1 203 ? 11.274 -3.111 -22.840 1.00 89.25 203 VAL A CA 1
ATOM 1488 C C . VAL A 1 203 ? 11.879 -4.374 -22.234 1.00 89.25 203 VAL A C 1
ATOM 1490 O O . VAL A 1 203 ? 11.160 -5.285 -21.821 1.00 89.25 203 VAL A O 1
ATOM 1493 N N . SER A 1 204 ? 13.208 -4.408 -22.141 1.00 84.56 204 SER A N 1
ATOM 1494 C CA . SER A 1 204 ? 13.928 -5.520 -21.524 1.00 84.56 204 SER A CA 1
ATOM 1495 C C . SER A 1 204 ? 13.633 -5.657 -20.025 1.00 84.56 204 SER A C 1
ATOM 1497 O O . SER A 1 204 ? 13.589 -4.643 -19.318 1.00 84.56 204 SER A O 1
ATOM 1499 N N . PRO A 1 205 ? 13.512 -6.889 -19.489 1.00 79.06 205 PRO A N 1
ATOM 1500 C CA . PRO A 1 205 ? 13.429 -7.131 -18.047 1.00 79.06 205 PRO A CA 1
ATOM 1501 C C . PRO A 1 205 ? 14.564 -6.479 -17.245 1.00 79.06 205 PRO A C 1
ATOM 1503 O O . PRO A 1 205 ? 14.331 -6.022 -16.125 1.00 79.06 205 PRO A O 1
ATOM 1506 N N . LEU A 1 206 ? 15.761 -6.373 -17.839 1.00 78.62 206 LEU A N 1
ATOM 1507 C CA . LEU A 1 206 ? 16.924 -5.723 -17.225 1.00 78.62 206 LEU A CA 1
ATOM 1508 C C . LEU A 1 206 ? 16.671 -4.241 -16.928 1.00 78.62 206 LEU A C 1
ATOM 1510 O O . LEU A 1 206 ? 17.171 -3.724 -15.937 1.00 78.62 206 LEU A O 1
ATOM 1514 N N . VAL A 1 207 ? 15.871 -3.568 -17.757 1.00 84.06 207 VAL A N 1
ATOM 1515 C CA . VAL A 1 207 ? 15.489 -2.163 -17.566 1.00 84.06 207 VAL A CA 1
ATOM 1516 C C . VAL A 1 207 ? 14.210 -2.037 -16.746 1.00 84.06 207 VAL A C 1
ATOM 1518 O O . VAL A 1 207 ? 14.101 -1.147 -15.903 1.00 84.06 207 VAL A O 1
ATOM 1521 N N . ALA A 1 208 ? 13.247 -2.935 -16.961 1.00 84.25 208 ALA A N 1
ATOM 1522 C CA . ALA A 1 208 ? 11.959 -2.891 -16.282 1.00 84.25 208 ALA A CA 1
ATOM 1523 C C . ALA A 1 208 ? 12.109 -2.955 -14.755 1.00 84.25 208 ALA A C 1
ATOM 1525 O O . ALA A 1 208 ? 11.522 -2.135 -14.051 1.00 84.25 208 ALA A O 1
ATOM 1526 N N . PHE A 1 209 ? 12.936 -3.870 -14.241 1.00 79.44 209 PHE A N 1
ATOM 1527 C CA . PHE A 1 209 ? 13.071 -4.085 -12.801 1.00 79.44 209 PHE A CA 1
ATOM 1528 C C . PHE A 1 209 ? 13.649 -2.869 -12.040 1.00 79.44 209 PHE A C 1
ATOM 1530 O O . PHE A 1 209 ? 13.007 -2.414 -11.087 1.00 79.44 209 PHE A O 1
ATOM 1537 N N . PRO A 1 210 ? 14.777 -2.255 -12.452 1.00 81.00 210 PRO A N 1
ATOM 1538 C CA . PRO A 1 210 ? 15.237 -1.004 -11.851 1.00 81.00 210 PRO A CA 1
ATOM 1539 C C . PRO A 1 210 ? 14.199 0.120 -11.948 1.00 81.00 210 PRO A C 1
ATOM 1541 O O . PRO A 1 210 ? 13.949 0.801 -10.956 1.00 81.00 210 PRO A O 1
ATOM 1544 N N . VAL A 1 211 ? 13.544 0.290 -13.106 1.00 89.44 211 VAL A N 1
ATOM 1545 C CA . VAL A 1 211 ? 12.489 1.304 -13.283 1.00 89.44 211 VAL A CA 1
ATOM 1546 C C . VAL A 1 211 ? 11.361 1.097 -12.272 1.00 89.44 211 VAL A C 1
ATOM 1548 O O . VAL A 1 211 ? 10.922 2.066 -11.658 1.00 89.44 211 VAL A O 1
ATOM 1551 N N . MET A 1 212 ? 10.925 -0.144 -12.046 1.00 89.00 212 MET A N 1
ATOM 1552 C CA . MET A 1 212 ? 9.885 -0.488 -11.070 1.00 89.00 212 MET A CA 1
ATOM 1553 C C . MET A 1 212 ? 10.274 -0.085 -9.644 1.00 89.00 212 MET A C 1
ATOM 1555 O O . MET A 1 212 ? 9.473 0.544 -8.948 1.00 89.00 212 MET A O 1
ATOM 1559 N N . MET A 1 213 ? 11.508 -0.387 -9.233 1.00 87.56 213 MET A N 1
ATOM 1560 C CA . MET A 1 213 ? 12.018 -0.061 -7.896 1.00 87.56 213 MET A CA 1
ATOM 1561 C C . MET A 1 213 ? 12.128 1.453 -7.677 1.00 87.56 213 MET A C 1
ATOM 1563 O O . MET A 1 213 ? 11.657 1.972 -6.663 1.00 87.56 213 MET A O 1
ATOM 1567 N N . VAL A 1 214 ? 12.689 2.189 -8.644 1.00 91.00 214 VAL A N 1
ATOM 1568 C CA . VAL A 1 214 ? 12.806 3.657 -8.563 1.00 91.00 214 VAL A CA 1
ATOM 1569 C C . VAL A 1 214 ? 11.434 4.329 -8.601 1.00 91.00 214 VAL A C 1
ATOM 1571 O O . VAL A 1 214 ? 11.176 5.261 -7.832 1.00 91.00 214 VAL A O 1
ATOM 1574 N N . ALA A 1 215 ? 10.542 3.860 -9.477 1.00 94.19 215 ALA A N 1
ATOM 1575 C CA . ALA A 1 215 ? 9.199 4.405 -9.623 1.00 94.19 215 ALA A CA 1
ATOM 1576 C C . ALA A 1 215 ? 8.379 4.215 -8.343 1.00 94.19 215 ALA A C 1
ATOM 1578 O O . ALA A 1 215 ? 7.784 5.180 -7.869 1.00 94.19 215 ALA A O 1
ATOM 1579 N N . GLY A 1 216 ? 8.412 3.021 -7.740 1.00 92.88 216 GLY A N 1
ATOM 1580 C CA . GLY A 1 216 ? 7.773 2.748 -6.453 1.00 92.88 216 GLY A CA 1
ATOM 1581 C C . GLY A 1 216 ? 8.322 3.640 -5.339 1.00 92.88 216 GLY A C 1
ATOM 1582 O O . GLY A 1 216 ? 7.568 4.382 -4.714 1.00 92.88 216 GLY A O 1
ATOM 1583 N N . ALA A 1 217 ? 9.639 3.652 -5.130 1.00 94.19 217 ALA A N 1
ATOM 1584 C CA . ALA A 1 217 ? 10.250 4.452 -4.066 1.00 94.19 217 ALA A CA 1
ATOM 1585 C C . ALA A 1 217 ? 10.005 5.965 -4.205 1.00 94.19 217 ALA A C 1
ATOM 1587 O O . ALA A 1 217 ? 9.924 6.672 -3.202 1.00 94.19 217 ALA A O 1
ATOM 1588 N N . SER A 1 218 ? 9.833 6.464 -5.432 1.00 95.12 218 SER A N 1
ATOM 1589 C CA . SER A 1 218 ? 9.504 7.872 -5.690 1.00 95.12 218 SER A CA 1
ATOM 1590 C C . SER A 1 218 ? 8.008 8.175 -5.525 1.00 95.12 218 SER A C 1
ATOM 1592 O O . SER A 1 218 ? 7.636 9.194 -4.941 1.00 95.12 218 SER A O 1
ATOM 1594 N N . GLN A 1 219 ? 7.129 7.300 -6.024 1.00 96.75 219 GLN A N 1
ATOM 1595 C CA . GLN A 1 219 ? 5.676 7.512 -6.034 1.00 96.75 219 GLN A CA 1
ATOM 1596 C C . GLN A 1 219 ? 5.034 7.323 -4.652 1.00 96.75 219 GLN A C 1
ATOM 1598 O O . GLN A 1 219 ? 4.084 8.038 -4.307 1.00 96.75 219 GLN A O 1
ATOM 1603 N N . GLN A 1 220 ? 5.524 6.368 -3.860 1.00 96.00 220 GLN A N 1
ATOM 1604 C CA . GLN A 1 220 ? 4.892 5.967 -2.601 1.00 96.00 220 GLN A CA 1
ATOM 1605 C C . GLN A 1 220 ? 4.888 7.078 -1.539 1.00 96.00 220 GLN A C 1
ATOM 1607 O O . GLN A 1 220 ? 3.814 7.349 -1.000 1.00 96.00 220 GLN A O 1
ATOM 1612 N N . PRO A 1 221 ? 5.990 7.820 -1.290 1.00 97.19 221 PRO A N 1
ATOM 1613 C CA . PRO A 1 221 ? 5.967 8.977 -0.393 1.00 97.19 221 PRO A CA 1
ATOM 1614 C C . PRO A 1 221 ? 4.938 10.040 -0.803 1.00 97.19 221 PRO A C 1
ATOM 1616 O O . PRO A 1 221 ? 4.195 10.541 0.040 1.00 97.19 221 PRO A O 1
ATOM 1619 N N . LEU A 1 222 ? 4.838 10.350 -2.101 1.00 97.00 222 LEU A N 1
ATOM 1620 C CA . LEU A 1 222 ? 3.886 11.340 -2.621 1.00 97.00 222 LEU A CA 1
ATOM 1621 C C . LEU A 1 222 ? 2.436 10.898 -2.403 1.00 97.00 222 LEU A C 1
ATOM 1623 O O . LEU A 1 222 ? 1.592 11.669 -1.946 1.00 97.00 222 LEU A O 1
ATOM 1627 N N . THR A 1 223 ? 2.153 9.631 -2.688 1.00 96.94 223 THR A N 1
ATOM 1628 C CA . THR A 1 223 ? 0.807 9.065 -2.554 1.00 96.94 223 THR A CA 1
ATOM 1629 C C . THR A 1 223 ? 0.414 8.929 -1.087 1.00 96.94 223 THR A C 1
ATOM 1631 O O . THR A 1 223 ? -0.696 9.303 -0.703 1.00 96.94 223 THR A O 1
ATOM 1634 N N . ALA A 1 224 ? 1.342 8.482 -0.237 1.00 96.81 224 ALA A N 1
ATOM 1635 C CA . ALA A 1 224 ? 1.163 8.436 1.207 1.00 96.81 224 ALA A CA 1
ATOM 1636 C C . ALA A 1 224 ? 0.846 9.824 1.778 1.00 96.81 224 ALA A C 1
ATOM 1638 O O . ALA A 1 224 ? -0.059 9.939 2.599 1.00 96.81 224 ALA A O 1
ATOM 1639 N N . LEU A 1 225 ? 1.508 10.889 1.312 1.00 96.56 225 LEU A N 1
ATOM 1640 C CA . LEU A 1 225 ? 1.195 12.262 1.723 1.00 96.56 225 LEU A CA 1
ATOM 1641 C C . LEU A 1 225 ? -0.236 12.680 1.340 1.00 96.56 225 LEU A C 1
ATOM 1643 O O . LEU A 1 225 ? -0.910 13.320 2.149 1.00 96.56 225 LEU A O 1
ATOM 1647 N N . MET A 1 226 ? -0.742 12.277 0.169 1.00 95.81 226 MET A N 1
ATOM 1648 C CA . MET A 1 226 ? -2.137 12.538 -0.226 1.00 95.81 226 MET A CA 1
ATOM 1649 C C . MET A 1 226 ? -3.141 11.824 0.692 1.00 95.81 226 MET A C 1
ATOM 1651 O O . MET A 1 226 ? -4.091 12.442 1.183 1.00 95.81 226 MET A O 1
ATOM 1655 N N . PHE A 1 227 ? -2.905 10.546 1.006 1.00 93.81 227 PHE A N 1
ATOM 1656 C CA . PHE A 1 227 ? -3.722 9.804 1.976 1.00 93.81 227 PHE A CA 1
ATOM 1657 C C . PHE A 1 227 ? -3.600 10.368 3.399 1.00 93.81 227 PHE A C 1
ATOM 1659 O O . PHE A 1 227 ? -4.578 10.402 4.153 1.00 93.81 227 PHE A O 1
ATOM 1666 N N . LEU A 1 228 ? -2.409 10.843 3.768 1.00 93.81 228 LEU A N 1
ATOM 1667 C CA . LEU A 1 228 ? -2.129 11.426 5.072 1.00 93.81 228 LEU A CA 1
ATOM 1668 C C . LEU A 1 228 ? -2.924 12.712 5.282 1.00 93.81 228 LEU A C 1
ATOM 1670 O O . LEU A 1 228 ? -3.517 12.886 6.347 1.00 93.81 228 LEU A O 1
ATOM 1674 N N . GLN A 1 229 ? -2.985 13.590 4.277 1.00 89.38 229 GLN A N 1
ATOM 1675 C CA . GLN A 1 229 ? -3.783 14.820 4.327 1.00 89.38 229 GLN A CA 1
ATOM 1676 C C . GLN A 1 229 ? -5.266 14.525 4.591 1.00 89.38 229 GLN A C 1
ATOM 1678 O O . GLN A 1 229 ? -5.906 15.249 5.347 1.00 89.38 229 GLN A O 1
ATOM 1683 N N . ARG A 1 230 ? -5.783 13.407 4.070 1.00 84.62 230 ARG A N 1
ATOM 1684 C CA . ARG A 1 230 ? -7.170 12.952 4.268 1.00 84.62 230 ARG A CA 1
ATOM 1685 C C . ARG A 1 230 ? -7.426 12.237 5.597 1.00 84.62 230 ARG A C 1
ATOM 1687 O O . ARG A 1 230 ? -8.574 11.953 5.910 1.00 84.62 230 ARG A O 1
ATOM 1694 N N . GLY A 1 231 ? -6.382 11.930 6.370 1.00 86.56 231 GLY A N 1
ATOM 1695 C CA . GLY A 1 231 ? -6.519 11.201 7.635 1.00 86.56 231 GLY A CA 1
ATOM 1696 C C . GLY A 1 231 ? -6.918 9.731 7.466 1.00 86.56 231 GLY A C 1
ATOM 1697 O O . GLY A 1 231 ? -7.392 9.124 8.416 1.00 86.56 231 GLY A O 1
ATOM 1698 N N . CYS A 1 232 ? -6.719 9.153 6.277 1.00 81.69 232 CYS A N 1
ATOM 1699 C CA . CYS A 1 232 ? -7.133 7.780 5.968 1.00 81.69 232 CYS A CA 1
ATOM 1700 C C . CYS A 1 232 ? -6.128 6.713 6.429 1.00 81.69 232 CYS A C 1
ATOM 1702 O O . CYS A 1 232 ? -6.430 5.526 6.366 1.00 81.69 232 CYS A O 1
ATOM 1704 N N . ILE A 1 233 ? -4.919 7.111 6.843 1.00 93.12 233 ILE A N 1
ATOM 1705 C CA . ILE A 1 233 ? -3.866 6.171 7.245 1.00 93.12 233 ILE A CA 1
ATOM 1706 C C . ILE A 1 233 ? -3.978 5.894 8.752 1.00 93.12 233 ILE A C 1
ATOM 1708 O O . ILE A 1 233 ? -3.767 6.821 9.542 1.00 93.12 233 ILE A O 1
ATOM 1712 N N . PRO A 1 234 ? -4.199 4.638 9.190 1.00 93.88 234 PRO A N 1
ATOM 1713 C CA . PRO A 1 234 ? -4.053 4.253 10.591 1.00 93.88 234 PRO A CA 1
ATOM 1714 C C . PRO A 1 234 ? -2.560 4.236 10.957 1.00 93.88 234 PRO A C 1
ATOM 1716 O O . PRO A 1 234 ? -1.882 3.204 10.911 1.00 93.88 234 PRO A O 1
ATOM 1719 N N . LEU A 1 235 ? -2.022 5.417 11.274 1.00 95.62 235 LEU A N 1
ATOM 1720 C CA . LEU A 1 235 ? -0.583 5.696 11.340 1.00 95.62 235 LEU A CA 1
ATOM 1721 C C . LEU A 1 235 ? 0.188 4.756 12.262 1.00 95.62 235 LEU A C 1
ATOM 1723 O O . LEU A 1 235 ? 1.242 4.256 11.880 1.00 95.62 235 LEU A O 1
ATOM 1727 N N . LYS A 1 236 ? -0.336 4.477 13.460 1.00 95.50 236 LYS A N 1
ATOM 1728 C CA . LYS A 1 236 ? 0.363 3.636 14.438 1.00 95.50 236 LYS A CA 1
ATOM 1729 C C . LYS A 1 236 ? 0.536 2.203 13.936 1.00 95.50 236 LYS A C 1
ATOM 1731 O O . LYS A 1 236 ? 1.642 1.670 13.984 1.00 95.50 236 LYS A O 1
ATOM 1736 N N . LYS A 1 237 ? -0.544 1.594 13.434 1.00 96.50 237 LYS A N 1
ATOM 1737 C CA . LYS A 1 237 ? -0.516 0.242 12.858 1.00 96.50 237 LYS A CA 1
ATOM 1738 C C . LYS A 1 237 ? 0.382 0.195 11.617 1.00 96.50 237 LYS A C 1
ATOM 1740 O O . LYS A 1 237 ? 1.215 -0.699 11.503 1.00 96.50 237 LYS A O 1
ATOM 1745 N N . THR A 1 238 ? 0.252 1.197 10.743 1.00 97.62 238 THR A N 1
ATOM 1746 C CA . THR A 1 238 ? 1.009 1.317 9.485 1.00 97.62 238 THR A CA 1
ATOM 1747 C C . THR A 1 238 ? 2.512 1.428 9.736 1.00 97.62 238 THR A C 1
ATOM 1749 O O . THR A 1 238 ? 3.286 0.722 9.101 1.00 97.62 238 THR A O 1
ATOM 1752 N N . LEU A 1 239 ? 2.943 2.250 10.698 1.00 97.56 239 LEU A N 1
ATOM 1753 C CA . LEU A 1 239 ? 4.363 2.415 11.022 1.00 97.56 239 LEU A CA 1
ATOM 1754 C C . LEU A 1 239 ? 4.968 1.162 11.668 1.00 97.56 239 LEU A C 1
ATOM 1756 O O . LEU A 1 239 ? 6.092 0.807 11.337 1.00 97.56 239 LEU A O 1
ATOM 1760 N N . ILE A 1 240 ? 4.233 0.452 12.535 1.00 97.81 240 ILE A N 1
ATOM 1761 C CA . ILE A 1 240 ? 4.698 -0.836 13.089 1.00 97.81 240 ILE A CA 1
ATOM 1762 C C . ILE A 1 240 ? 4.899 -1.858 11.965 1.00 97.81 240 ILE A C 1
ATOM 1764 O O . ILE A 1 240 ? 5.933 -2.522 11.911 1.00 97.81 240 ILE A O 1
ATOM 1768 N N . PHE A 1 241 ? 3.922 -1.961 11.063 1.00 98.31 241 PHE A N 1
ATOM 1769 C CA . PHE A 1 241 ? 3.983 -2.845 9.903 1.00 98.31 241 PHE A CA 1
ATOM 1770 C C . PHE A 1 241 ? 5.157 -2.479 8.972 1.00 98.31 241 PHE A C 1
ATOM 1772 O O . PHE A 1 241 ? 5.928 -3.351 8.588 1.00 98.31 241 PHE A O 1
ATOM 1779 N N . SER A 1 242 ? 5.343 -1.188 8.677 1.00 98.31 242 SER A N 1
ATOM 1780 C CA . SER A 1 242 ? 6.428 -0.657 7.837 1.00 98.31 242 SER A CA 1
ATOM 1781 C C . SER A 1 242 ? 7.821 -0.914 8.426 1.00 98.31 242 SER A C 1
ATOM 1783 O O . SER A 1 242 ? 8.718 -1.383 7.729 1.00 98.31 242 SER A O 1
ATOM 1785 N N . LEU A 1 243 ? 8.006 -0.683 9.731 1.00 98.12 243 LEU A N 1
ATOM 1786 C CA . LEU A 1 243 ? 9.284 -0.924 10.410 1.00 98.12 243 LEU A CA 1
ATOM 1787 C C . LEU A 1 243 ? 9.654 -2.411 10.428 1.00 98.12 243 LEU A C 1
ATOM 1789 O O . LEU A 1 243 ? 10.810 -2.754 10.192 1.00 98.12 243 LEU A O 1
ATOM 1793 N N . ALA A 1 244 ? 8.683 -3.300 10.655 1.00 98.44 244 ALA A N 1
ATOM 1794 C CA . ALA A 1 244 ? 8.913 -4.736 10.503 1.00 98.44 244 ALA A CA 1
ATOM 1795 C C . ALA A 1 244 ? 9.256 -5.108 9.055 1.00 98.44 244 ALA A C 1
ATOM 1797 O O . ALA A 1 244 ? 10.112 -5.960 8.818 1.00 98.44 244 ALA A O 1
ATOM 1798 N N . GLY A 1 245 ? 8.633 -4.423 8.096 1.00 97.94 245 GLY A N 1
ATOM 1799 C CA . GLY A 1 245 ? 8.941 -4.548 6.680 1.00 97.94 245 GLY A CA 1
ATOM 1800 C C . GLY A 1 245 ? 10.397 -4.246 6.341 1.00 97.94 245 GLY A C 1
ATOM 1801 O O . GLY A 1 245 ? 11.017 -5.011 5.614 1.00 97.94 245 GLY A O 1
ATOM 1802 N N . CYS A 1 246 ? 10.984 -3.208 6.944 1.00 97.88 246 CYS A N 1
ATOM 1803 C CA . CYS A 1 246 ? 12.403 -2.876 6.763 1.00 97.88 246 CYS A CA 1
ATOM 1804 C C . CYS A 1 246 ? 13.320 -4.048 7.146 1.00 97.88 246 CYS A C 1
ATOM 1806 O O . CYS A 1 246 ? 14.295 -4.324 6.454 1.00 97.88 246 CYS A O 1
ATOM 1808 N N . VAL A 1 247 ? 12.992 -4.768 8.226 1.00 97.81 247 VAL A N 1
ATOM 1809 C CA . VAL A 1 247 ? 13.731 -5.976 8.629 1.00 97.81 247 VAL A CA 1
ATOM 1810 C C . VAL A 1 247 ? 13.561 -7.082 7.586 1.00 97.81 247 VAL A C 1
ATOM 1812 O O . VAL A 1 247 ? 14.541 -7.730 7.230 1.00 97.81 247 VAL A O 1
ATOM 1815 N N . GLY A 1 248 ? 12.344 -7.266 7.066 1.00 96.19 248 GLY A N 1
ATOM 1816 C CA . GLY A 1 248 ? 12.060 -8.208 5.978 1.00 96.19 248 GLY A CA 1
ATOM 1817 C C . GLY A 1 248 ? 12.913 -7.947 4.736 1.00 96.19 248 GLY A C 1
ATOM 1818 O O . GLY A 1 248 ? 13.567 -8.869 4.249 1.00 96.19 248 GLY A O 1
ATOM 1819 N N . VAL A 1 249 ? 12.986 -6.689 4.291 1.00 94.44 249 VAL A N 1
ATOM 1820 C CA . VAL A 1 249 ? 13.838 -6.263 3.168 1.00 94.44 249 VAL A CA 1
ATOM 1821 C C . VAL A 1 249 ? 15.303 -6.602 3.441 1.00 94.44 249 VAL A C 1
ATOM 1823 O O . VAL A 1 249 ? 15.929 -7.318 2.664 1.00 94.44 249 VAL A O 1
ATOM 1826 N N . LEU A 1 250 ? 15.852 -6.144 4.571 1.00 94.50 250 LEU A N 1
ATOM 1827 C CA . LEU A 1 250 ? 17.276 -6.311 4.891 1.00 94.50 250 LEU A CA 1
ATOM 1828 C C . LEU A 1 250 ? 17.701 -7.780 5.019 1.00 94.50 250 LEU A C 1
ATOM 1830 O O . LEU A 1 250 ? 18.816 -8.128 4.639 1.00 94.50 250 LEU A O 1
ATOM 1834 N N . VAL A 1 251 ? 16.821 -8.646 5.529 1.00 93.69 251 VAL A N 1
ATOM 1835 C CA . VAL A 1 251 ? 17.063 -10.097 5.600 1.00 93.69 251 VAL A CA 1
ATOM 1836 C C . VAL A 1 251 ? 17.010 -10.743 4.215 1.00 93.69 251 VAL A C 1
ATOM 1838 O O . VAL A 1 251 ? 17.739 -11.698 3.955 1.00 93.69 251 VAL A O 1
ATOM 1841 N N . THR A 1 252 ? 16.156 -10.236 3.327 1.00 90.38 252 THR A N 1
ATOM 1842 C CA . THR A 1 252 ? 15.889 -10.860 2.026 1.00 90.38 252 THR A CA 1
ATOM 1843 C C . THR A 1 252 ? 16.880 -10.432 0.953 1.00 90.38 252 THR A C 1
ATOM 1845 O O . THR A 1 252 ? 17.257 -11.269 0.140 1.00 90.38 252 THR A O 1
ATOM 1848 N N . VAL A 1 253 ? 17.351 -9.179 0.957 1.00 87.56 253 VAL A N 1
ATOM 1849 C CA . VAL A 1 253 ? 18.283 -8.640 -0.055 1.00 87.56 253 VAL A CA 1
ATOM 1850 C C . VAL A 1 253 ? 19.479 -9.572 -0.336 1.00 87.56 253 VAL A C 1
ATOM 1852 O O . VAL A 1 253 ? 19.713 -9.871 -1.507 1.00 87.56 253 VAL A O 1
ATOM 1855 N N . PRO A 1 254 ? 20.194 -10.127 0.667 1.00 84.94 254 PRO A N 1
ATOM 1856 C CA . PRO A 1 254 ? 21.306 -11.053 0.416 1.00 84.94 254 PRO A CA 1
ATOM 1857 C C . PRO A 1 254 ? 20.898 -12.389 -0.231 1.00 84.94 254 PRO A C 1
ATOM 1859 O O . PRO A 1 254 ? 21.744 -13.093 -0.777 1.00 84.94 254 PRO A O 1
ATOM 1862 N N . LEU A 1 255 ? 19.620 -12.765 -0.148 1.00 81.69 255 LEU A N 1
ATOM 1863 C CA . LEU A 1 255 ? 19.082 -14.060 -0.578 1.00 81.69 255 LEU A CA 1
ATOM 1864 C C . LEU A 1 255 ? 18.445 -14.021 -1.975 1.00 81.69 255 LEU A C 1
ATOM 1866 O O . LEU A 1 255 ? 18.174 -15.077 -2.546 1.00 81.69 255 LEU A O 1
ATOM 1870 N N . VAL A 1 256 ? 18.220 -12.832 -2.544 1.00 74.94 256 VAL A N 1
ATOM 1871 C CA . VAL A 1 256 ? 17.497 -12.647 -3.820 1.00 74.94 256 VAL A CA 1
ATOM 1872 C C . VAL A 1 256 ? 18.151 -13.402 -4.979 1.00 74.94 256 VAL A C 1
ATOM 1874 O O . VAL A 1 256 ? 17.453 -13.944 -5.831 1.00 74.94 256 VAL A O 1
ATOM 1877 N N . HIS A 1 257 ? 19.479 -13.525 -4.983 1.00 70.00 257 HIS A N 1
ATOM 1878 C CA . HIS A 1 257 ? 20.215 -14.233 -6.036 1.00 70.00 257 HIS A CA 1
ATOM 1879 C C . HIS A 1 257 ? 20.092 -15.768 -5.978 1.00 70.00 257 HIS A C 1
ATOM 1881 O O . HIS A 1 257 ? 20.507 -16.444 -6.915 1.00 70.00 257 HIS A O 1
ATOM 1887 N N . VAL A 1 258 ? 19.546 -16.333 -4.895 1.00 63.31 258 VAL A N 1
ATOM 1888 C CA . VAL A 1 258 ? 19.526 -17.788 -4.641 1.00 63.31 258 VAL A CA 1
ATOM 1889 C C . VAL A 1 258 ? 18.190 -18.431 -5.050 1.00 63.31 258 VAL A C 1
ATOM 1891 O O . VAL A 1 258 ? 18.073 -19.655 -5.107 1.00 63.31 258 VAL A O 1
ATOM 1894 N N . LEU A 1 259 ? 17.164 -17.633 -5.359 1.00 61.28 259 LEU A N 1
ATOM 1895 C CA . LEU A 1 259 ? 15.808 -18.124 -5.612 1.00 61.28 259 LEU A CA 1
ATOM 1896 C C . LEU A 1 259 ? 15.477 -18.193 -7.110 1.00 61.28 259 LEU A C 1
ATOM 1898 O O . LEU A 1 259 ? 15.713 -17.266 -7.878 1.00 61.28 259 LEU A O 1
ATOM 1902 N N . SER A 1 260 ? 14.880 -19.314 -7.521 1.00 62.16 260 SER A N 1
ATOM 1903 C CA . SER A 1 260 ? 14.370 -19.531 -8.880 1.00 62.16 260 SER A CA 1
ATOM 1904 C C . SER A 1 260 ? 13.161 -18.628 -9.175 1.00 62.16 260 SER A C 1
ATOM 1906 O O . SER A 1 260 ? 12.180 -18.648 -8.425 1.00 62.16 260 SER A O 1
ATOM 1908 N N . SER A 1 261 ? 13.187 -17.892 -10.297 1.00 64.44 261 SER A N 1
ATOM 1909 C CA . SER A 1 261 ? 12.110 -16.958 -10.683 1.00 64.44 261 SER A CA 1
ATOM 1910 C C . SER A 1 261 ? 10.751 -17.640 -10.894 1.00 64.44 261 SER A C 1
ATOM 1912 O O . SER A 1 261 ? 9.712 -17.064 -10.574 1.00 64.44 261 SER A O 1
ATOM 1914 N N . ARG A 1 262 ? 10.738 -18.903 -11.344 1.00 72.62 262 ARG A N 1
ATOM 1915 C CA . ARG A 1 262 ? 9.503 -19.649 -11.634 1.00 72.62 262 ARG A CA 1
ATOM 1916 C C . ARG A 1 262 ? 8.648 -19.888 -10.387 1.00 72.62 262 ARG A C 1
ATOM 1918 O O . ARG A 1 262 ? 7.429 -19.740 -10.431 1.00 72.62 262 ARG A O 1
ATOM 1925 N N . THR A 1 263 ? 9.270 -20.249 -9.264 1.00 70.94 263 THR A N 1
ATOM 1926 C CA . THR A 1 263 ? 8.544 -20.518 -8.010 1.00 70.94 263 THR A CA 1
ATOM 1927 C C . THR A 1 263 ? 7.914 -19.245 -7.450 1.00 70.94 263 THR A C 1
ATOM 1929 O O . THR A 1 263 ? 6.793 -19.278 -6.943 1.00 70.94 263 THR A O 1
ATOM 1932 N N . LEU A 1 264 ? 8.610 -18.114 -7.582 1.00 69.31 264 LEU A N 1
ATOM 1933 C CA . LEU A 1 264 ? 8.139 -16.811 -7.116 1.00 69.31 264 LEU A CA 1
ATOM 1934 C C . LEU A 1 264 ? 6.967 -16.299 -7.961 1.00 69.31 264 LEU A C 1
ATOM 1936 O O . LEU A 1 264 ? 5.971 -15.848 -7.397 1.00 69.31 264 LEU A O 1
ATOM 1940 N N . HIS A 1 265 ? 7.017 -16.462 -9.287 1.00 71.19 265 HIS A N 1
ATOM 1941 C CA . HIS A 1 265 ? 5.880 -16.145 -10.157 1.00 71.19 265 HIS A CA 1
ATOM 1942 C C . HIS A 1 265 ? 4.651 -17.010 -9.856 1.00 71.19 265 HIS A C 1
ATOM 1944 O O . HIS A 1 265 ? 3.539 -16.487 -9.767 1.00 71.19 265 HIS A O 1
ATOM 1950 N N . LEU A 1 266 ? 4.827 -18.319 -9.634 1.00 79.62 266 LEU A N 1
ATOM 1951 C CA . LEU A 1 266 ? 3.712 -19.202 -9.276 1.00 79.62 266 LEU A CA 1
ATOM 1952 C C . LEU A 1 266 ? 3.078 -18.795 -7.937 1.00 79.62 266 LEU A C 1
ATOM 1954 O O . LEU A 1 266 ? 1.851 -18.748 -7.814 1.00 79.62 266 LEU A O 1
ATOM 1958 N N . LEU A 1 267 ? 3.911 -18.470 -6.944 1.00 80.00 267 LEU A N 1
ATOM 1959 C CA . LEU A 1 267 ? 3.456 -17.961 -5.653 1.00 80.00 267 LEU A CA 1
ATOM 1960 C C . LEU A 1 267 ? 2.672 -16.652 -5.818 1.00 80.00 267 LEU A C 1
ATOM 1962 O O . LEU A 1 267 ? 1.598 -16.509 -5.234 1.00 80.00 267 LEU A O 1
ATOM 1966 N N . LEU A 1 268 ? 3.163 -15.729 -6.647 1.00 76.12 268 LEU A N 1
ATOM 1967 C CA . LEU A 1 268 ? 2.483 -14.475 -6.960 1.00 76.12 268 LEU A CA 1
ATOM 1968 C C . LEU A 1 268 ? 1.102 -14.702 -7.574 1.00 76.12 268 LEU A C 1
ATOM 1970 O O . LEU A 1 268 ? 0.114 -14.149 -7.086 1.00 76.12 268 LEU A O 1
ATOM 1974 N N . VAL A 1 269 ? 1.002 -15.555 -8.593 1.00 80.81 269 VAL A N 1
ATOM 1975 C CA . VAL A 1 269 ? -0.288 -15.899 -9.205 1.00 80.81 269 VAL A CA 1
ATOM 1976 C C . VAL A 1 269 ? -1.246 -16.476 -8.159 1.00 80.81 269 VAL A C 1
ATOM 1978 O O . VAL A 1 269 ? -2.402 -16.059 -8.097 1.00 80.81 269 VAL A O 1
ATOM 1981 N N . LEU A 1 270 ? -0.777 -17.371 -7.284 1.00 85.12 270 LEU A N 1
ATOM 1982 C CA . LEU A 1 270 ? -1.598 -17.953 -6.219 1.00 85.12 270 LEU A CA 1
ATOM 1983 C C . LEU A 1 270 ? -2.127 -16.889 -5.243 1.00 85.12 270 LEU A C 1
ATOM 1985 O O . LEU A 1 270 ? -3.317 -16.897 -4.918 1.00 85.12 270 LEU A O 1
ATOM 1989 N N . VAL A 1 271 ? -1.275 -15.955 -4.805 1.00 81.50 271 VAL A N 1
ATOM 1990 C CA . VAL A 1 271 ? -1.669 -14.847 -3.916 1.00 81.50 271 VAL A CA 1
ATOM 1991 C C . VAL A 1 271 ? -2.694 -13.933 -4.598 1.00 81.50 271 VAL A C 1
ATOM 1993 O O . VAL A 1 271 ? -3.688 -13.550 -3.977 1.00 81.50 271 VAL A O 1
ATOM 1996 N N . LEU A 1 272 ? -2.511 -13.618 -5.883 1.00 80.81 272 LEU A N 1
ATOM 1997 C CA . LEU A 1 272 ? -3.460 -12.800 -6.643 1.00 80.81 272 LEU A CA 1
ATOM 1998 C C . LEU A 1 272 ? -4.814 -13.491 -6.803 1.00 80.81 272 LEU A C 1
ATOM 2000 O O . LEU A 1 272 ? -5.844 -12.866 -6.556 1.00 80.81 272 LEU A O 1
ATOM 2004 N N . VAL A 1 273 ? -4.828 -14.781 -7.148 1.00 85.94 273 VAL A N 1
ATOM 2005 C CA . VAL A 1 273 ? -6.065 -15.570 -7.254 1.00 85.94 273 VAL A CA 1
ATOM 2006 C C . VAL A 1 273 ? -6.789 -15.621 -5.909 1.00 85.94 273 VAL A C 1
ATOM 2008 O O . VAL A 1 273 ? -8.002 -15.402 -5.855 1.00 85.94 273 VAL A O 1
ATOM 2011 N N . TYR A 1 274 ? -6.060 -15.841 -4.809 1.00 85.94 274 TYR A N 1
ATOM 2012 C CA . TYR A 1 274 ? -6.630 -15.770 -3.464 1.00 85.94 274 TYR A CA 1
ATOM 2013 C C . TYR A 1 274 ? -7.285 -14.405 -3.205 1.00 85.94 274 TYR A C 1
ATOM 2015 O O . TYR A 1 274 ? -8.435 -14.356 -2.764 1.00 85.94 274 TYR A O 1
ATOM 2023 N N . ASN A 1 275 ? -6.599 -13.306 -3.528 1.00 82.00 275 ASN A N 1
ATOM 2024 C CA . ASN A 1 275 ? -7.116 -11.952 -3.328 1.00 82.00 275 ASN A CA 1
ATOM 2025 C C . ASN A 1 275 ? -8.353 -11.658 -4.173 1.00 82.00 275 ASN A C 1
ATOM 2027 O O . ASN A 1 275 ? -9.312 -11.094 -3.648 1.00 82.00 275 ASN A O 1
ATOM 2031 N N . VAL A 1 276 ? -8.369 -12.072 -5.445 1.00 84.81 276 VAL A N 1
ATOM 2032 C CA . VAL A 1 276 ? -9.546 -11.957 -6.320 1.00 84.81 276 VAL A CA 1
ATOM 2033 C C . VAL A 1 276 ? -10.740 -12.649 -5.671 1.00 84.81 276 VAL A C 1
ATOM 2035 O O . VAL A 1 276 ? -11.783 -12.027 -5.482 1.00 84.81 276 VAL A O 1
ATOM 2038 N N . VAL A 1 277 ? -10.581 -13.908 -5.252 1.00 84.94 277 VAL A N 1
ATOM 2039 C CA . VAL A 1 277 ? -11.659 -14.677 -4.615 1.00 84.94 277 VAL A CA 1
ATOM 2040 C C . VAL A 1 277 ? -12.100 -14.034 -3.297 1.00 84.94 277 VAL A C 1
ATOM 2042 O O . VAL A 1 277 ? -13.299 -13.933 -3.031 1.00 84.94 277 VAL A O 1
ATOM 2045 N N . ALA A 1 278 ? -11.157 -13.593 -2.465 1.00 77.62 278 ALA A N 1
ATOM 2046 C CA . ALA A 1 278 ? -11.440 -13.006 -1.160 1.00 77.62 278 ALA A CA 1
ATOM 2047 C C . ALA A 1 278 ? -12.184 -11.664 -1.272 1.00 77.62 278 ALA A C 1
ATOM 2049 O O . ALA A 1 278 ? -13.208 -11.471 -0.611 1.00 77.62 278 ALA A O 1
ATOM 2050 N N . LEU A 1 279 ? -11.711 -10.761 -2.134 1.00 79.69 279 LEU A N 1
ATOM 2051 C CA . LEU A 1 279 ? -12.311 -9.443 -2.351 1.00 79.69 279 LEU A CA 1
ATOM 2052 C C . LEU A 1 279 ? -13.645 -9.537 -3.088 1.00 79.69 279 LEU A C 1
ATOM 2054 O O . LEU A 1 279 ? -14.580 -8.817 -2.740 1.00 79.69 279 LEU A O 1
ATOM 2058 N N . PHE A 1 280 ? -13.771 -10.453 -4.051 1.00 83.00 280 PHE A N 1
ATOM 2059 C CA . PHE A 1 280 ? -15.029 -10.681 -4.753 1.00 83.00 280 PHE A CA 1
ATOM 2060 C C . PHE A 1 280 ? -16.116 -11.182 -3.800 1.00 83.00 280 PHE A C 1
ATOM 2062 O O . PHE A 1 280 ? -17.216 -10.631 -3.788 1.00 83.00 280 PHE A O 1
ATOM 2069 N N . ARG A 1 281 ? -15.795 -12.146 -2.924 1.00 80.56 281 ARG A N 1
ATOM 2070 C CA . ARG A 1 281 ? -16.718 -12.590 -1.865 1.00 80.56 281 ARG A CA 1
ATOM 2071 C C . ARG A 1 281 ? -17.114 -11.433 -0.947 1.00 80.56 281 ARG A C 1
ATOM 2073 O O . ARG A 1 281 ? -18.296 -11.244 -0.691 1.00 80.56 281 ARG A O 1
ATOM 2080 N N . ALA A 1 282 ? -16.149 -10.621 -0.511 1.00 70.56 282 ALA A N 1
ATOM 2081 C CA . ALA A 1 282 ? -16.413 -9.457 0.338 1.00 70.56 282 ALA A CA 1
ATOM 2082 C C . ALA A 1 282 ? -17.320 -8.417 -0.337 1.00 70.56 282 ALA A C 1
ATOM 2084 O O . ALA A 1 282 ? -18.132 -7.761 0.316 1.00 70.56 282 ALA A O 1
ATOM 2085 N N . TRP A 1 283 ? -17.154 -8.220 -1.643 1.00 80.94 283 TRP A N 1
ATOM 2086 C CA . TRP A 1 283 ? -17.971 -7.310 -2.433 1.00 80.94 283 TRP A CA 1
ATOM 2087 C C . TRP A 1 283 ? -19.396 -7.843 -2.632 1.00 80.94 283 TRP A C 1
ATOM 2089 O O . TRP A 1 283 ? -20.347 -7.084 -2.452 1.00 80.94 283 TRP A O 1
ATOM 2099 N N . GLN A 1 284 ? -19.554 -9.140 -2.918 1.00 76.88 284 GLN A N 1
ATOM 2100 C CA . GLN A 1 284 ? -20.867 -9.782 -3.044 1.00 76.88 284 GLN A CA 1
ATOM 2101 C C . GLN A 1 284 ? -21.664 -9.696 -1.741 1.00 76.88 284 GLN A C 1
ATOM 2103 O O . GLN A 1 284 ? -22.784 -9.193 -1.759 1.00 76.88 284 GLN A O 1
ATOM 2108 N N . SER A 1 285 ? -21.066 -10.068 -0.604 1.00 67.75 285 SER A N 1
ATOM 2109 C CA . SER A 1 285 ? -21.743 -10.010 0.699 1.00 67.75 285 SER A CA 1
ATOM 2110 C C . SER A 1 285 ? -22.230 -8.599 1.055 1.00 67.75 285 SER A C 1
ATOM 2112 O O . SER A 1 285 ? -23.307 -8.440 1.621 1.00 67.75 285 SER A O 1
ATOM 2114 N N . ALA A 1 286 ? -21.475 -7.559 0.682 1.00 59.69 286 ALA A N 1
ATOM 2115 C CA . ALA A 1 286 ? -21.860 -6.169 0.929 1.00 59.69 286 ALA A CA 1
ATOM 2116 C C . ALA A 1 286 ? -22.984 -5.669 -0.001 1.00 59.69 286 ALA A C 1
ATOM 2118 O O . ALA A 1 286 ? -23.780 -4.827 0.409 1.00 59.69 286 ALA A O 1
ATOM 2119 N N . ARG A 1 287 ? -23.062 -6.162 -1.247 1.00 60.41 287 ARG A N 1
ATOM 2120 C CA . ARG A 1 287 ? -24.173 -5.855 -2.170 1.00 60.41 287 ARG A CA 1
ATOM 2121 C C . ARG A 1 287 ? -25.453 -6.583 -1.781 1.00 60.41 287 ARG A C 1
ATOM 2123 O O . ARG A 1 287 ? -26.527 -5.998 -1.865 1.00 60.41 287 ARG A O 1
ATOM 2130 N N . GLU A 1 288 ? -25.335 -7.836 -1.360 1.00 50.53 288 GLU A N 1
ATOM 2131 C CA . GLU A 1 288 ? -26.479 -8.674 -0.998 1.00 50.53 288 GLU A CA 1
ATOM 2132 C C . GLU A 1 288 ? -27.215 -8.109 0.230 1.00 50.53 288 GLU A C 1
ATOM 2134 O O . GLU A 1 288 ? -28.438 -7.981 0.182 1.00 50.53 288 GLU A O 1
ATOM 2139 N N . GLY A 1 289 ? -26.487 -7.628 1.248 1.00 42.34 289 GLY A N 1
ATOM 2140 C CA . GLY A 1 289 ? -27.073 -6.928 2.402 1.00 42.34 289 GLY A CA 1
ATOM 2141 C C . GLY A 1 289 ? -27.866 -5.664 2.034 1.00 42.34 289 GLY A C 1
ATOM 2142 O O . GLY A 1 289 ? -28.961 -5.462 2.548 1.00 42.34 289 GLY A O 1
ATOM 2143 N N . ALA A 1 290 ? -27.369 -4.866 1.082 1.00 43.28 290 ALA A N 1
ATOM 2144 C CA . ALA A 1 290 ? -28.049 -3.656 0.602 1.00 43.28 290 ALA A CA 1
ATOM 2145 C C . ALA A 1 290 ? -29.254 -3.951 -0.316 1.00 43.28 290 ALA A C 1
ATOM 2147 O O . ALA A 1 290 ? -30.207 -3.180 -0.376 1.00 43.28 290 ALA A O 1
ATOM 2148 N N . SER A 1 291 ? -29.233 -5.068 -1.051 1.00 34.47 291 SER A N 1
ATOM 2149 C CA . SER A 1 291 ? -30.371 -5.493 -1.881 1.00 34.47 291 SER A CA 1
ATOM 2150 C C . SER A 1 291 ? -31.491 -6.164 -1.081 1.00 34.47 291 SER A C 1
ATOM 2152 O O . SER A 1 291 ? -32.638 -6.155 -1.518 1.00 34.47 291 SER A O 1
ATOM 2154 N N . PHE A 1 292 ? -31.167 -6.728 0.086 1.00 39.16 292 PHE A N 1
ATOM 2155 C CA . PHE A 1 292 ? -32.137 -7.327 0.998 1.00 39.16 292 PHE A CA 1
ATOM 2156 C C . PHE A 1 292 ? -32.961 -6.258 1.729 1.00 39.16 292 PHE A C 1
ATOM 2158 O O . PHE A 1 292 ? -34.182 -6.372 1.779 1.00 39.16 292 PHE A O 1
ATOM 2165 N N . THR A 1 293 ? -32.334 -5.171 2.195 1.00 41.97 293 THR A N 1
ATOM 2166 C CA . THR A 1 293 ? -33.053 -4.019 2.777 1.00 41.97 293 THR A CA 1
ATOM 2167 C C . THR A 1 293 ? -33.973 -3.331 1.763 1.00 41.97 293 THR A C 1
ATOM 2169 O O . THR A 1 293 ? -35.042 -2.858 2.130 1.00 41.97 293 THR A O 1
ATOM 2172 N N . ALA A 1 294 ? -33.618 -3.345 0.475 1.00 40.66 294 ALA A N 1
ATOM 2173 C CA . ALA A 1 294 ? -34.444 -2.796 -0.604 1.00 40.66 294 ALA A CA 1
ATOM 2174 C C . ALA A 1 294 ? -35.583 -3.726 -1.084 1.00 40.66 294 ALA A C 1
ATOM 2176 O O . ALA A 1 294 ? -36.421 -3.296 -1.874 1.00 40.66 294 ALA A O 1
ATOM 2177 N N . ARG A 1 295 ? -35.614 -4.999 -0.658 1.00 39.53 295 ARG A N 1
ATOM 2178 C CA . ARG A 1 295 ? -36.597 -6.012 -1.096 1.00 39.53 295 ARG A CA 1
ATOM 2179 C C . ARG A 1 295 ? -37.630 -6.392 -0.038 1.00 39.53 295 ARG A C 1
ATOM 2181 O O . ARG A 1 295 ? -38.375 -7.338 -0.278 1.00 39.53 295 ARG A O 1
ATOM 2188 N N . VAL A 1 296 ? -37.709 -5.682 1.089 1.00 42.16 296 VAL A N 1
ATOM 2189 C CA . VAL A 1 296 ? -38.801 -5.884 2.053 1.00 42.16 296 VAL A CA 1
ATOM 2190 C C . VAL A 1 296 ? -40.128 -5.596 1.334 1.00 42.16 296 VAL A C 1
ATOM 2192 O O . VAL A 1 296 ? -40.364 -4.450 0.945 1.00 42.16 296 VAL A O 1
ATOM 2195 N N . PRO A 1 297 ? -40.983 -6.606 1.081 1.00 40.50 297 PRO A N 1
ATOM 2196 C CA . PRO A 1 297 ? -42.281 -6.369 0.475 1.00 40.50 297 PRO A CA 1
ATOM 2197 C C . PRO A 1 297 ? -43.153 -5.653 1.505 1.00 40.50 297 PRO A C 1
ATOM 2199 O O . PRO A 1 297 ? -43.145 -6.019 2.681 1.00 40.50 297 PRO A O 1
ATOM 2202 N N . ALA A 1 298 ? -43.929 -4.659 1.071 1.00 39.91 298 ALA A N 1
ATOM 2203 C CA . ALA A 1 298 ? -44.986 -4.093 1.902 1.00 39.91 298 ALA A CA 1
ATOM 2204 C C . ALA A 1 298 ? -45.890 -5.227 2.438 1.00 39.91 298 ALA A C 1
ATOM 2206 O O . ALA A 1 298 ? -46.163 -6.184 1.703 1.00 39.91 298 ALA A O 1
ATOM 2207 N N . PRO A 1 299 ? -46.348 -5.160 3.700 1.00 35.78 299 PRO A N 1
ATOM 2208 C CA . PRO A 1 299 ? -47.099 -6.249 4.304 1.00 35.78 299 PRO A CA 1
ATOM 2209 C C . PRO A 1 299 ? -48.445 -6.395 3.588 1.00 35.78 299 PRO A C 1
ATOM 2211 O O . PRO A 1 299 ? -49.318 -5.541 3.719 1.00 35.78 299 PRO A O 1
ATOM 2214 N N . GLY A 1 300 ? -48.608 -7.477 2.820 1.00 39.50 300 GLY A N 1
ATOM 2215 C CA . GLY A 1 300 ? -49.904 -7.841 2.243 1.00 39.50 300 GLY A CA 1
ATOM 2216 C C . GLY A 1 300 ? -49.896 -8.416 0.829 1.00 39.50 300 GLY A C 1
ATOM 2217 O O . GLY A 1 300 ? -50.665 -7.945 -0.001 1.00 39.50 300 GLY A O 1
ATOM 2218 N N . ASN A 1 301 ? -49.107 -9.456 0.535 1.00 33.31 301 ASN A N 1
ATOM 2219 C CA . ASN A 1 301 ? -49.460 -10.328 -0.591 1.00 33.31 301 ASN A CA 1
ATOM 2220 C C . ASN A 1 301 ? -49.000 -11.776 -0.370 1.00 33.31 301 ASN A C 1
ATOM 2222 O O . ASN A 1 301 ? -47.877 -12.156 -0.697 1.00 33.31 301 ASN A O 1
ATOM 2226 N N . GLN A 1 302 ? -49.881 -12.586 0.220 1.00 41.38 302 GLN A N 1
ATOM 2227 C CA . GLN A 1 302 ? -49.788 -14.043 0.163 1.00 41.38 302 GLN A CA 1
ATOM 2228 C C . GLN A 1 302 ? -50.399 -14.485 -1.168 1.00 41.38 302 GLN A C 1
ATOM 2230 O O . GLN A 1 302 ? -51.601 -14.339 -1.373 1.00 41.38 302 GLN A O 1
ATOM 2235 N N . GLY A 1 303 ? -49.577 -14.999 -2.084 1.00 29.78 303 GLY A N 1
ATOM 2236 C CA . GLY A 1 303 ? -50.058 -15.343 -3.418 1.00 29.78 303 GLY A CA 1
ATOM 2237 C C . GLY A 1 303 ? -49.064 -16.117 -4.274 1.00 29.78 303 GLY A C 1
ATOM 2238 O O . GLY A 1 303 ? -48.440 -15.553 -5.159 1.00 29.78 303 GLY A O 1
ATOM 2239 N N . ASN A 1 304 ? -49.040 -17.427 -4.037 1.00 30.28 304 ASN A N 1
ATOM 2240 C CA . ASN A 1 304 ? -48.736 -18.512 -4.972 1.00 30.28 304 ASN A CA 1
ATOM 2241 C C . ASN A 1 304 ? -47.283 -18.790 -5.415 1.00 30.28 304 ASN A C 1
ATOM 2243 O O . ASN A 1 304 ? -46.540 -17.953 -5.916 1.00 30.28 304 ASN A O 1
ATOM 2247 N N . SER A 1 305 ? -46.940 -20.066 -5.261 1.00 40.47 305 SER A N 1
ATOM 2248 C CA . SER A 1 305 ? -45.703 -20.750 -5.617 1.00 40.47 305 SER A CA 1
ATOM 2249 C C . SER A 1 305 ? -45.390 -20.734 -7.115 1.00 40.47 305 SER A C 1
ATOM 2251 O O . SER A 1 305 ? -46.221 -21.162 -7.918 1.00 40.47 305 SER A O 1
ATOM 2253 N N . MET A 1 306 ? -44.139 -20.432 -7.464 1.00 29.88 306 MET A N 1
ATOM 2254 C CA . MET A 1 306 ? -43.453 -21.131 -8.549 1.00 29.88 306 MET A CA 1
ATOM 2255 C C . MET A 1 306 ? -42.077 -21.593 -8.074 1.00 29.88 306 MET A C 1
ATOM 2257 O O . MET A 1 306 ? -41.256 -20.826 -7.578 1.00 29.88 306 MET A O 1
ATOM 2261 N N . ASP A 1 307 ? -41.907 -22.903 -8.185 1.00 44.03 307 ASP A N 1
ATOM 2262 C CA . ASP A 1 307 ? -40.718 -23.695 -7.932 1.00 44.03 307 ASP A CA 1
ATOM 2263 C C . ASP A 1 307 ? -39.627 -23.301 -8.941 1.00 44.03 307 ASP A C 1
ATOM 2265 O O . ASP A 1 307 ? -39.606 -23.771 -10.077 1.00 44.03 307 ASP A O 1
ATOM 2269 N N . GLU A 1 308 ? -38.744 -22.378 -8.558 1.00 37.06 308 GLU A N 1
ATOM 2270 C CA . GLU A 1 308 ? -37.550 -22.048 -9.335 1.00 37.06 308 GLU A CA 1
ATOM 2271 C C . GLU A 1 308 ? -36.339 -22.736 -8.704 1.00 37.06 308 GLU A C 1
ATOM 2273 O O . GLU A 1 308 ? -36.053 -22.577 -7.519 1.00 37.06 308 GLU A O 1
ATOM 2278 N N . ASN A 1 309 ? -35.631 -23.526 -9.513 1.00 42.22 309 ASN A N 1
ATOM 2279 C CA . ASN A 1 309 ? -34.438 -24.301 -9.174 1.00 42.22 309 ASN A CA 1
ATOM 2280 C C . ASN A 1 309 ? -33.367 -23.482 -8.422 1.00 42.22 309 ASN A C 1
ATOM 2282 O O . ASN A 1 309 ? -32.384 -23.009 -8.996 1.00 42.22 309 ASN A O 1
ATOM 2286 N N . VAL A 1 310 ? -33.507 -23.374 -7.100 1.00 40.78 310 VAL A N 1
ATOM 2287 C CA . VAL A 1 310 ? -32.506 -22.758 -6.228 1.00 40.78 310 VAL A CA 1
ATOM 2288 C C . VAL A 1 310 ? -31.279 -23.673 -6.197 1.00 40.78 310 VAL A C 1
ATOM 2290 O O . VAL A 1 310 ? -31.291 -24.741 -5.573 1.00 40.78 310 VAL A O 1
ATOM 2293 N N . SER A 1 311 ? -30.209 -23.263 -6.886 1.00 50.78 311 SER A N 1
ATOM 2294 C CA . SER A 1 311 ? -28.923 -23.972 -6.922 1.00 50.78 311 SER A CA 1
ATOM 2295 C C . SER A 1 311 ? -28.481 -24.375 -5.509 1.00 50.78 311 SER A C 1
ATOM 2297 O O . SER A 1 311 ? -28.590 -23.592 -4.564 1.00 50.78 311 SER A O 1
ATOM 2299 N N . LYS A 1 312 ? -27.903 -25.575 -5.339 1.00 47.47 312 LYS A N 1
ATOM 2300 C CA . LYS A 1 312 ? -27.352 -26.048 -4.047 1.00 47.47 312 LYS A CA 1
ATOM 2301 C C . LYS A 1 312 ? -26.389 -25.032 -3.407 1.00 47.47 312 LYS A C 1
ATOM 2303 O O . LYS A 1 312 ? -26.251 -24.995 -2.185 1.00 47.47 312 LYS A O 1
ATOM 2308 N N . SER A 1 313 ? -25.744 -24.189 -4.222 1.00 49.84 313 SER A N 1
ATOM 2309 C CA . SER A 1 313 ? -24.898 -23.084 -3.758 1.00 49.84 313 SER A CA 1
ATOM 2310 C C . SER A 1 313 ? -25.700 -21.988 -3.051 1.00 49.84 313 SER A C 1
ATOM 2312 O O . SER A 1 313 ? -25.258 -21.486 -2.026 1.00 49.84 313 SER A O 1
ATOM 2314 N N . GLN A 1 314 ? -26.886 -21.653 -3.549 1.00 47.75 314 GLN A N 1
ATOM 2315 C CA . GLN A 1 314 ? -27.743 -20.590 -3.029 1.00 47.75 314 GLN A CA 1
ATOM 2316 C C . GLN A 1 314 ? -28.422 -20.998 -1.714 1.00 47.75 314 GLN A C 1
ATOM 2318 O O . GLN A 1 314 ? -28.298 -20.270 -0.734 1.00 47.75 314 GLN A O 1
ATOM 2323 N N . LYS A 1 315 ? -28.929 -22.237 -1.606 1.00 64.88 315 LYS A N 1
ATOM 2324 C CA . LYS A 1 315 ? -29.427 -22.783 -0.322 1.00 64.88 315 LYS A CA 1
ATOM 2325 C C . LYS A 1 315 ? -28.347 -22.799 0.771 1.00 64.88 315 LYS A C 1
ATOM 2327 O O . LYS A 1 315 ? -28.631 -22.595 1.950 1.00 64.88 315 LYS A O 1
ATOM 2332 N N . LYS A 1 316 ? -27.081 -23.036 0.393 1.00 65.50 316 LYS A N 1
ATOM 2333 C CA . LYS A 1 316 ? -25.932 -22.978 1.315 1.00 65.50 316 LYS A CA 1
ATOM 2334 C C . LYS A 1 316 ? -25.554 -21.539 1.701 1.00 65.50 316 LYS A C 1
ATOM 2336 O O . LYS A 1 316 ? -25.048 -21.336 2.802 1.00 65.50 316 LYS A O 1
ATOM 2341 N N . ARG A 1 317 ? -25.790 -20.554 0.830 1.00 65.44 317 ARG A N 1
ATOM 2342 C CA . ARG A 1 317 ? -25.561 -19.125 1.110 1.00 65.44 317 ARG A CA 1
ATOM 2343 C C . ARG A 1 317 ? -26.633 -18.560 2.035 1.00 65.44 317 ARG A C 1
ATOM 2345 O O . ARG A 1 317 ? -26.278 -17.984 3.055 1.00 65.44 317 ARG A O 1
ATOM 2352 N N . GLU A 1 318 ? -27.906 -18.826 1.751 1.00 67.69 318 GLU A N 1
ATOM 2353 C CA . GLU A 1 318 ? -29.046 -18.459 2.609 1.00 67.69 318 GLU A CA 1
ATOM 2354 C C . GLU A 1 318 ? -28.870 -19.017 4.026 1.00 67.69 318 GLU A C 1
ATOM 2356 O O . GLU A 1 318 ? -28.998 -18.309 5.022 1.00 67.69 318 GLU A O 1
ATOM 2361 N N . ALA A 1 319 ? -28.450 -20.281 4.108 1.00 71.38 319 ALA A N 1
ATOM 2362 C CA . ALA A 1 319 ? -28.090 -20.943 5.352 1.00 71.38 319 ALA A CA 1
ATOM 2363 C C . ALA A 1 319 ? -27.021 -20.200 6.170 1.00 71.38 319 ALA A C 1
ATOM 2365 O O . ALA A 1 319 ? -27.102 -20.184 7.398 1.00 71.38 319 ALA A O 1
ATOM 2366 N N . HIS A 1 320 ? -26.007 -19.643 5.505 1.00 75.50 320 HIS A N 1
ATOM 2367 C CA . HIS A 1 320 ? -24.899 -18.950 6.159 1.00 75.50 320 HIS A CA 1
ATOM 2368 C C . HIS A 1 320 ? -25.280 -17.522 6.557 1.00 75.50 320 HIS A C 1
ATOM 2370 O O . HIS A 1 320 ? -24.949 -17.087 7.655 1.00 75.50 320 HIS A O 1
ATOM 2376 N N . ALA A 1 321 ? -26.025 -16.823 5.701 1.00 75.31 321 ALA A N 1
ATOM 2377 C CA . ALA A 1 321 ? -26.500 -15.469 5.963 1.00 75.31 321 ALA A CA 1
ATOM 2378 C C . ALA A 1 321 ? -27.420 -15.420 7.191 1.00 75.31 321 ALA A C 1
ATOM 2380 O O . ALA A 1 321 ? -27.229 -14.592 8.078 1.00 75.31 321 ALA A O 1
ATOM 2381 N N . LEU A 1 322 ? -28.358 -16.365 7.302 1.00 81.69 322 LEU A N 1
ATOM 2382 C CA . LEU A 1 322 ? -29.244 -16.466 8.467 1.00 81.69 322 LEU A CA 1
ATOM 2383 C C . LEU A 1 322 ? -28.482 -16.811 9.750 1.00 81.69 322 LEU A C 1
ATOM 2385 O O . LEU A 1 322 ? -28.823 -16.329 10.829 1.00 81.69 322 LEU A O 1
ATOM 2389 N N . GLN A 1 323 ? -27.419 -17.608 9.638 1.00 85.62 323 GLN A N 1
ATOM 2390 C CA . GLN A 1 323 ? -26.529 -17.880 10.761 1.00 85.62 323 GLN A CA 1
ATOM 2391 C C . GLN A 1 323 ? -25.783 -16.618 11.212 1.00 85.62 323 GLN A C 1
ATOM 2393 O O . GLN A 1 323 ? -25.716 -16.352 12.410 1.00 85.62 323 GLN A O 1
ATOM 2398 N N . GLU A 1 324 ? -25.229 -15.841 10.283 1.00 84.19 324 GLU A N 1
ATOM 2399 C CA . GLU A 1 324 ? -24.539 -14.589 10.605 1.00 84.19 324 GLU A CA 1
ATOM 2400 C C . GLU A 1 324 ? -25.487 -13.551 11.208 1.00 84.19 324 GLU A C 1
ATOM 2402 O O . GLU A 1 324 ? -25.158 -12.967 12.240 1.00 84.19 324 GLU A O 1
ATOM 2407 N N . ALA A 1 325 ? -26.675 -13.371 10.625 1.00 83.81 325 ALA A N 1
ATOM 2408 C CA . ALA A 1 325 ? -27.703 -12.476 11.149 1.00 83.81 325 ALA A CA 1
ATOM 2409 C C . ALA A 1 325 ? -28.102 -12.859 12.580 1.00 83.81 325 ALA A C 1
ATOM 2411 O O . ALA A 1 325 ? -28.093 -12.013 13.470 1.00 83.81 325 ALA A O 1
ATOM 2412 N N . GLY A 1 326 ? -28.348 -14.148 12.834 1.00 87.31 326 GLY A N 1
ATOM 2413 C CA . GLY A 1 326 ? -28.664 -14.631 14.177 1.00 87.31 326 GLY A CA 1
ATOM 2414 C C . GLY A 1 326 ? -27.533 -14.399 15.182 1.00 87.31 326 GLY A C 1
ATOM 2415 O O . GLY A 1 326 ? -27.787 -14.038 16.325 1.00 87.31 326 GLY A O 1
ATOM 2416 N N . VAL A 1 327 ? -26.269 -14.537 14.770 1.00 86.56 327 VAL A N 1
ATOM 2417 C CA . VAL A 1 327 ? -25.122 -14.235 15.645 1.00 86.56 327 VAL A CA 1
ATOM 2418 C C . VAL A 1 327 ? -24.996 -12.732 15.916 1.00 86.56 327 VAL A C 1
ATOM 2420 O O . VAL A 1 327 ? -24.674 -12.357 17.045 1.00 86.56 327 VAL A O 1
ATOM 2423 N N . LYS A 1 328 ? -25.290 -11.864 14.937 1.00 86.00 328 LYS A N 1
ATOM 2424 C CA . LYS A 1 328 ? -25.303 -10.403 15.134 1.00 86.00 328 LYS A CA 1
ATOM 2425 C C . LYS A 1 328 ? -26.312 -9.960 16.199 1.00 86.00 328 LYS A C 1
ATOM 2427 O O . LYS A 1 328 ? -26.062 -8.978 16.884 1.00 86.00 328 LYS A O 1
ATOM 2432 N N . LEU A 1 329 ? -27.392 -10.707 16.440 1.00 87.31 329 LEU A N 1
ATOM 2433 C CA . LEU A 1 329 ? -28.342 -10.380 17.517 1.00 87.31 329 LEU A CA 1
ATOM 2434 C C . LEU A 1 329 ? -27.692 -10.344 18.910 1.00 87.31 329 LEU A C 1
ATOM 2436 O O . LEU A 1 329 ? -28.180 -9.664 19.810 1.00 87.31 329 LEU A O 1
ATOM 2440 N N . LEU A 1 330 ? -26.557 -11.023 19.100 1.00 85.38 330 LEU A N 1
ATOM 2441 C CA . LEU A 1 330 ? -25.819 -11.018 20.366 1.00 85.38 330 LEU A CA 1
ATOM 2442 C C . LEU A 1 330 ? -25.167 -9.662 20.682 1.00 85.38 330 LEU A C 1
ATOM 2444 O O . LEU A 1 330 ? -24.862 -9.399 21.851 1.00 85.38 330 LEU A O 1
ATOM 2448 N N . THR A 1 331 ? -24.958 -8.817 19.666 1.00 82.31 331 THR A N 1
ATOM 2449 C CA . THR A 1 331 ? -24.362 -7.481 19.810 1.00 82.31 331 THR A CA 1
ATOM 2450 C C . THR A 1 331 ? -25.395 -6.397 20.100 1.00 82.31 331 THR A C 1
ATOM 2452 O O . THR A 1 331 ? -25.011 -5.256 20.349 1.00 82.31 331 THR A O 1
ATOM 2455 N N . LEU A 1 332 ? -26.689 -6.733 20.084 1.00 82.06 332 LEU A N 1
ATOM 2456 C CA . LEU A 1 332 ? -27.756 -5.790 20.400 1.00 82.06 332 LEU A CA 1
ATOM 2457 C C . LEU A 1 332 ? -27.731 -5.404 21.897 1.00 82.06 332 LEU A C 1
ATOM 2459 O O . LEU A 1 332 ? -27.485 -6.270 22.760 1.00 82.06 332 LEU A O 1
ATOM 2463 N N . PRO A 1 333 ? -28.030 -4.131 22.221 1.00 81.69 333 PRO A N 1
ATOM 2464 C CA . PRO A 1 333 ? -28.404 -3.692 23.559 1.00 81.69 333 PRO A CA 1
ATOM 2465 C C . PRO A 1 333 ? -29.535 -4.549 24.140 1.00 81.69 333 PRO A C 1
ATOM 2467 O O . PRO A 1 333 ? -30.325 -5.143 23.405 1.00 81.69 333 PRO A O 1
ATOM 2470 N N . ARG A 1 334 ? -29.581 -4.670 25.471 1.00 82.75 334 ARG A N 1
ATOM 2471 C CA . ARG A 1 334 ? -30.515 -5.582 26.156 1.00 82.75 334 ARG A CA 1
ATOM 2472 C C . ARG A 1 334 ? -31.974 -5.212 25.910 1.00 82.75 334 ARG A C 1
ATOM 2474 O O . ARG A 1 334 ? -32.748 -6.077 25.540 1.00 82.75 334 ARG A O 1
ATOM 2481 N N . ASP A 1 335 ? -32.291 -3.936 26.015 1.00 80.00 335 ASP A N 1
ATOM 2482 C CA . ASP A 1 335 ? -33.591 -3.343 25.713 1.00 80.00 335 ASP A CA 1
ATOM 2483 C C . ASP A 1 335 ? -34.074 -3.659 24.288 1.00 80.00 335 ASP A C 1
ATOM 2485 O O . ASP A 1 335 ? -35.206 -4.100 24.101 1.00 80.00 335 ASP A O 1
ATOM 2489 N N . VAL A 1 336 ? -33.196 -3.526 23.288 1.00 80.12 336 VAL A N 1
ATOM 2490 C CA . VAL A 1 336 ? -33.523 -3.846 21.887 1.00 80.12 336 VAL A CA 1
ATOM 2491 C C . VAL A 1 336 ? -33.687 -5.354 21.687 1.00 80.12 336 VAL A C 1
ATOM 2493 O O . VAL A 1 336 ? -34.603 -5.797 21.000 1.00 80.12 336 VAL A O 1
ATOM 2496 N N . PHE A 1 337 ? -32.817 -6.156 22.304 1.00 84.25 337 PHE A N 1
ATOM 2497 C CA . PHE A 1 337 ? -32.867 -7.619 22.249 1.00 84.25 337 PHE A CA 1
ATOM 2498 C C . PHE A 1 337 ? -34.141 -8.187 22.893 1.00 84.25 337 PHE A C 1
ATOM 2500 O O . PHE A 1 337 ? -34.744 -9.136 22.385 1.00 84.25 337 PHE A O 1
ATOM 2507 N N . ASP A 1 338 ? -34.565 -7.615 24.015 1.00 84.31 338 ASP A N 1
ATOM 2508 C CA . ASP A 1 338 ? -35.750 -8.052 24.749 1.00 84.31 338 ASP A CA 1
ATOM 2509 C C . ASP A 1 338 ? -37.026 -7.749 23.950 1.00 84.31 338 ASP A C 1
ATOM 2511 O O . ASP A 1 338 ? -37.913 -8.598 23.875 1.00 84.31 338 ASP A O 1
ATOM 2515 N N . ALA A 1 339 ? -37.050 -6.630 23.222 1.00 81.81 339 ALA A N 1
ATOM 2516 C CA . ALA A 1 339 ? -38.152 -6.224 22.350 1.00 81.81 339 ALA A CA 1
ATOM 2517 C C . ALA A 1 339 ? -38.246 -6.979 21.004 1.00 81.81 339 ALA A C 1
ATOM 2519 O O . ALA A 1 339 ? -39.201 -6.761 20.256 1.00 81.81 339 ALA A O 1
ATOM 2520 N N . LEU A 1 340 ? -37.292 -7.858 20.662 1.00 82.88 340 LEU A N 1
ATOM 2521 C CA . LEU A 1 340 ? -37.331 -8.592 19.390 1.00 82.88 340 LEU A CA 1
ATOM 2522 C C . LEU A 1 340 ? -38.531 -9.562 19.302 1.00 82.88 340 LEU A C 1
ATOM 2524 O O . LEU A 1 340 ? -38.720 -10.386 20.206 1.00 82.88 340 LEU A O 1
ATOM 2528 N N . PRO A 1 341 ? -39.282 -9.569 18.186 1.00 81.56 341 PRO A N 1
ATOM 2529 C CA . PRO A 1 341 ? -40.372 -10.513 17.952 1.00 81.56 341 PRO A CA 1
ATOM 2530 C C . PRO A 1 341 ? -39.822 -11.855 17.439 1.00 81.56 341 PRO A C 1
ATOM 2532 O O . PRO A 1 341 ? -39.998 -12.214 16.281 1.00 81.56 341 PRO A O 1
ATOM 2535 N N . ILE A 1 342 ? -39.105 -12.574 18.303 1.00 87.56 342 ILE A N 1
ATOM 2536 C CA . ILE A 1 342 ? -38.493 -13.880 18.011 1.00 87.56 342 ILE A CA 1
ATOM 2537 C C . ILE A 1 342 ? -39.143 -14.989 18.833 1.00 87.56 342 ILE A C 1
ATOM 2539 O O . ILE A 1 342 ? -39.598 -14.746 19.955 1.00 87.56 342 ILE A O 1
ATOM 2543 N N . SER A 1 343 ? -39.133 -16.221 18.316 1.00 89.12 343 SER A N 1
ATOM 2544 C CA . SER A 1 343 ? -39.600 -17.374 19.087 1.00 89.12 343 SER A CA 1
ATOM 2545 C C . SER A 1 343 ? -38.807 -17.575 20.383 1.00 89.12 343 SER A C 1
ATOM 2547 O O . SER A 1 343 ? -37.630 -17.212 20.509 1.00 89.12 343 SER A O 1
ATOM 2549 N N . THR A 1 344 ? -39.446 -18.233 21.352 1.00 87.50 344 THR A N 1
ATOM 2550 C CA . THR A 1 344 ? -38.815 -18.635 22.617 1.00 87.50 344 THR A CA 1
ATOM 2551 C C . THR A 1 344 ? -37.585 -19.510 22.379 1.00 87.50 344 THR A C 1
ATOM 2553 O O . THR A 1 344 ? -36.544 -19.292 22.989 1.00 87.50 344 THR A O 1
ATOM 2556 N N . ALA A 1 345 ? -37.653 -20.426 21.409 1.00 88.12 345 ALA A N 1
ATOM 2557 C CA . ALA A 1 345 ? -36.548 -21.314 21.067 1.00 88.12 345 ALA A CA 1
ATOM 2558 C C . ALA A 1 345 ? -35.305 -20.557 20.570 1.00 88.12 345 ALA A C 1
ATOM 2560 O O . ALA A 1 345 ? -34.179 -20.915 20.934 1.00 88.12 345 ALA A O 1
ATOM 2561 N N . LEU A 1 346 ? -35.485 -19.521 19.741 1.00 89.19 346 LEU A N 1
ATOM 2562 C CA . LEU A 1 346 ? -34.378 -18.677 19.288 1.00 89.19 346 LEU A CA 1
ATOM 2563 C C . LEU A 1 346 ? -33.846 -17.800 20.425 1.00 89.19 346 LEU A C 1
ATOM 2565 O O . LEU A 1 346 ? -32.628 -17.683 20.583 1.00 89.19 346 LEU A O 1
ATOM 2569 N N . ARG A 1 347 ? -34.736 -17.232 21.242 1.00 91.56 347 ARG A N 1
ATOM 2570 C CA . ARG A 1 347 ? -34.361 -16.419 22.403 1.00 91.56 347 ARG A CA 1
ATOM 2571 C C . ARG A 1 347 ? -33.489 -17.206 23.385 1.00 91.56 347 ARG A C 1
ATOM 2573 O O . ARG A 1 347 ? -32.397 -16.747 23.719 1.00 91.56 347 ARG A O 1
ATOM 2580 N N . ASP A 1 348 ? -33.893 -18.423 23.736 1.00 90.56 348 ASP A N 1
ATOM 2581 C CA . ASP A 1 348 ? -33.133 -19.315 24.620 1.00 90.56 348 ASP A CA 1
ATOM 2582 C C . ASP A 1 348 ? -31.759 -19.662 24.033 1.00 90.56 348 ASP A C 1
ATOM 2584 O O . ASP A 1 348 ? -30.736 -19.624 24.724 1.00 90.56 348 ASP A O 1
ATOM 2588 N N . ALA A 1 349 ? -31.704 -19.953 22.729 1.00 91.25 349 ALA A N 1
ATOM 2589 C CA . ALA A 1 349 ? -30.453 -20.274 22.051 1.00 91.25 349 ALA A CA 1
ATOM 2590 C C . ALA A 1 349 ? -29.469 -19.089 22.043 1.00 91.25 349 ALA A C 1
ATOM 2592 O O . ALA A 1 349 ? -28.257 -19.295 22.193 1.00 91.25 349 ALA A O 1
ATOM 2593 N N . LEU A 1 350 ? -29.976 -17.862 21.886 1.00 91.38 350 LEU A N 1
ATOM 2594 C CA . LEU A 1 350 ? -29.193 -16.626 21.939 1.00 91.38 350 LEU A CA 1
ATOM 2595 C C . LEU A 1 350 ? -28.707 -16.326 23.362 1.00 91.38 350 LEU A C 1
ATOM 2597 O O . LEU A 1 350 ? -27.543 -15.967 23.551 1.00 91.38 350 LEU A O 1
ATOM 2601 N N . GLU A 1 351 ? -29.547 -16.517 24.377 1.00 91.06 351 GLU A N 1
ATOM 2602 C CA . GLU A 1 351 ? -29.134 -16.352 25.772 1.00 91.06 351 GLU A CA 1
ATOM 2603 C C . GLU A 1 351 ? -28.056 -17.348 26.192 1.00 91.06 351 GLU A C 1
ATOM 2605 O O . GLU A 1 351 ? -27.081 -16.971 26.850 1.00 91.06 351 GLU A O 1
ATOM 2610 N N . GLU A 1 352 ? -28.204 -18.606 25.783 1.00 90.94 352 GLU A N 1
ATOM 2611 C CA . GLU A 1 352 ? -27.204 -19.644 25.995 1.00 90.94 352 GLU A CA 1
ATOM 2612 C C . GLU A 1 352 ? -25.885 -19.260 25.309 1.00 90.94 352 GLU A C 1
ATOM 2614 O O . GLU A 1 352 ? -24.825 -19.308 25.938 1.00 90.94 352 GLU A O 1
ATOM 2619 N N . ALA A 1 353 ? -25.937 -18.758 24.068 1.00 90.06 353 ALA A N 1
ATOM 2620 C CA . ALA A 1 353 ? -24.752 -18.304 23.341 1.00 90.06 353 ALA A CA 1
ATOM 2621 C C . ALA A 1 353 ? -23.984 -17.182 24.060 1.00 90.06 353 ALA A C 1
ATOM 2623 O O . ALA A 1 353 ? -22.753 -17.189 24.025 1.00 90.06 353 ALA A O 1
ATOM 2624 N N . ARG A 1 354 ? -24.666 -16.268 24.771 1.00 87.75 354 ARG A N 1
ATOM 2625 C CA . ARG A 1 354 ? -24.011 -15.205 25.569 1.00 87.75 354 ARG A CA 1
ATOM 2626 C C . ARG A 1 354 ? -23.208 -15.747 26.759 1.00 87.75 354 ARG A C 1
ATOM 2628 O O . ARG A 1 354 ? -22.325 -15.052 27.254 1.00 87.75 354 ARG A O 1
ATOM 2635 N N . ARG A 1 355 ? -23.512 -16.959 27.240 1.00 88.62 355 ARG A N 1
ATOM 2636 C CA . ARG A 1 355 ? -22.864 -17.576 28.416 1.00 88.62 355 ARG A CA 1
ATOM 2637 C C . ARG A 1 355 ? -21.691 -18.488 28.040 1.00 88.62 355 ARG A C 1
ATOM 2639 O O . ARG A 1 355 ? -20.857 -18.798 28.892 1.00 88.62 355 ARG A O 1
ATOM 2646 N N . LEU A 1 356 ? -21.607 -18.922 26.781 1.00 90.00 356 LEU A N 1
ATOM 2647 C CA . LEU A 1 356 ? -20.569 -19.836 26.304 1.00 90.00 356 LEU A CA 1
ATOM 2648 C C . LEU A 1 356 ? -19.210 -19.137 26.170 1.00 90.00 356 LEU A C 1
ATOM 2650 O O . LEU A 1 356 ? -19.094 -18.069 25.580 1.00 90.00 356 LEU A O 1
ATOM 2654 N N . LYS A 1 357 ? -18.154 -19.789 26.672 1.00 82.19 357 LYS A N 1
ATOM 2655 C CA . LYS A 1 357 ? -16.766 -19.284 26.609 1.00 82.19 357 LYS A CA 1
ATOM 2656 C C . LYS A 1 357 ? -15.851 -20.093 25.683 1.00 82.19 357 LYS A C 1
ATOM 2658 O O . LYS A 1 357 ? -14.809 -19.606 25.264 1.00 82.19 357 LYS A O 1
ATOM 2663 N N . SER A 1 358 ? -16.219 -21.337 25.366 1.00 91.00 358 SER A N 1
ATOM 2664 C CA . SER A 1 358 ? -15.405 -22.234 24.534 1.00 91.00 358 SER A CA 1
ATOM 2665 C C . SER A 1 358 ? -15.693 -22.037 23.047 1.00 91.00 358 SER A C 1
ATOM 2667 O O . SER A 1 358 ? -16.845 -22.134 22.624 1.00 91.00 358 SER A O 1
ATOM 2669 N N . HIS A 1 359 ? -14.644 -21.865 22.235 1.00 77.69 359 HIS A N 1
ATOM 2670 C CA . HIS A 1 359 ? -14.749 -21.720 20.777 1.00 77.69 359 HIS A CA 1
ATOM 2671 C C . HIS A 1 359 ? -15.545 -22.851 20.104 1.00 77.69 359 HIS A C 1
ATOM 2673 O O . HIS A 1 359 ? -16.336 -22.594 19.197 1.00 77.69 359 HIS A O 1
ATOM 2679 N N . GLY A 1 360 ? -15.379 -24.098 20.560 1.00 81.75 360 GLY A N 1
ATOM 2680 C CA . GLY A 1 360 ? -16.121 -25.242 20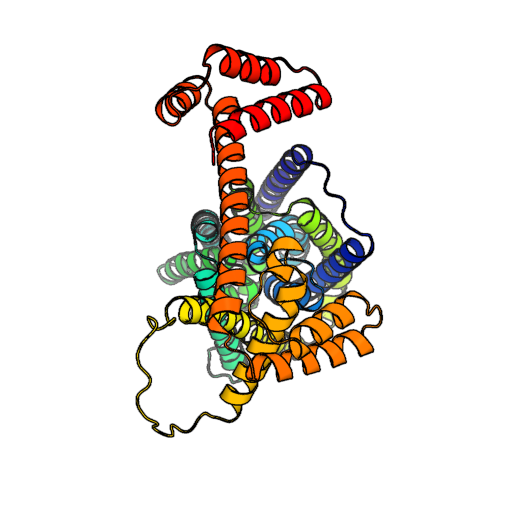.019 1.00 81.75 360 GLY A CA 1
ATOM 2681 C C . GLY A 1 360 ? -17.610 -25.208 20.373 1.00 81.75 360 GLY A C 1
ATOM 2682 O O . GLY A 1 360 ? -18.455 -25.543 19.543 1.00 81.75 360 GLY A O 1
ATOM 2683 N N . ALA A 1 361 ? -17.943 -24.761 21.587 1.00 82.75 361 ALA A N 1
ATOM 2684 C CA . ALA A 1 361 ? -19.327 -24.611 22.027 1.00 82.75 361 ALA A CA 1
ATOM 2685 C C . ALA A 1 361 ? -20.023 -23.450 21.304 1.00 82.75 361 ALA A C 1
ATOM 2687 O O . ALA A 1 361 ? -21.114 -23.644 20.776 1.00 82.75 361 ALA A O 1
ATOM 2688 N N . ILE A 1 362 ? -19.355 -22.296 21.188 1.00 82.81 362 ILE A N 1
ATOM 2689 C CA . ILE A 1 362 ? -19.854 -21.124 20.454 1.00 82.81 362 ILE A CA 1
ATOM 2690 C C . ILE A 1 362 ? -20.151 -21.503 19.003 1.00 82.81 362 ILE A C 1
ATOM 2692 O O . ILE A 1 362 ? -21.249 -21.250 18.524 1.00 82.81 362 ILE A O 1
ATOM 2696 N N . ARG A 1 363 ? -19.227 -22.194 18.320 1.00 84.00 363 ARG A N 1
ATOM 2697 C CA . ARG A 1 363 ? -19.426 -22.613 16.925 1.00 84.00 363 ARG A CA 1
ATOM 2698 C C . ARG A 1 363 ? -20.664 -23.496 16.744 1.00 84.00 363 ARG A C 1
ATOM 2700 O O . ARG A 1 363 ? -21.421 -23.286 15.797 1.00 84.00 363 ARG A O 1
ATOM 2707 N N . ARG A 1 364 ? -20.875 -24.476 17.629 1.00 86.06 364 ARG A N 1
ATOM 2708 C CA . ARG A 1 364 ? -22.063 -25.350 17.589 1.00 86.06 364 ARG A CA 1
ATOM 2709 C C . ARG A 1 364 ? -23.342 -24.568 17.877 1.00 86.06 364 ARG A C 1
ATOM 2711 O O . ARG A 1 364 ? -24.341 -24.760 17.190 1.00 86.06 364 ARG A O 1
ATOM 2718 N N . GLN A 1 365 ? -23.290 -23.647 18.833 1.00 91.50 365 GLN A N 1
ATOM 2719 C CA . GLN A 1 365 ? -24.438 -22.819 19.174 1.00 91.50 365 GLN A CA 1
ATOM 2720 C C . GLN A 1 365 ? -24.797 -21.844 18.049 1.00 91.50 365 GLN A C 1
ATOM 2722 O O . GLN A 1 365 ? -25.971 -21.708 17.722 1.00 91.50 365 GLN A O 1
ATOM 2727 N N . SER A 1 366 ? -23.814 -21.252 17.365 1.00 86.81 366 SER A N 1
ATOM 2728 C CA . SER A 1 366 ? -24.047 -20.437 16.168 1.00 86.81 366 SER A CA 1
ATOM 2729 C C . SER A 1 366 ? -24.746 -21.233 15.062 1.00 86.81 366 SER A C 1
ATOM 2731 O O . SER A 1 366 ? -25.664 -20.721 14.432 1.00 86.81 366 SER A O 1
ATOM 2733 N N . GLN A 1 367 ? -24.379 -22.501 14.848 1.00 86.81 367 GLN A N 1
ATOM 2734 C CA . GLN A 1 367 ? -25.068 -23.363 13.876 1.00 86.81 367 GLN A CA 1
ATOM 2735 C C . GLN A 1 367 ? -26.520 -23.653 14.283 1.00 86.81 367 GLN A C 1
ATOM 2737 O O . GLN A 1 367 ? -27.407 -23.650 13.428 1.00 86.81 367 GLN A O 1
ATOM 2742 N N . ARG A 1 368 ? -26.779 -23.870 15.581 1.00 89.12 368 ARG A N 1
ATO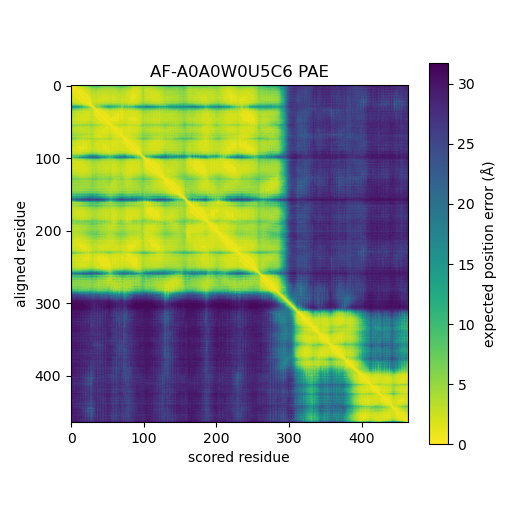M 2743 C CA . ARG A 1 368 ? -28.139 -24.034 16.122 1.00 89.12 368 ARG A CA 1
ATOM 2744 C C . ARG A 1 368 ? -28.975 -22.769 15.922 1.00 89.12 368 ARG A C 1
ATOM 2746 O O . ARG A 1 368 ? -30.090 -22.870 15.421 1.00 89.12 368 ARG A O 1
ATOM 2753 N N . ILE A 1 369 ? -28.416 -21.600 16.229 1.00 91.00 369 ILE A N 1
ATOM 2754 C CA . ILE A 1 369 ? -29.041 -20.293 15.980 1.00 91.00 369 ILE A CA 1
ATOM 2755 C C . ILE A 1 369 ? -29.380 -20.142 14.492 1.00 91.00 369 ILE A C 1
ATOM 2757 O O . ILE A 1 369 ? -30.520 -19.851 14.154 1.00 91.00 369 ILE A O 1
ATOM 2761 N N . GLY A 1 370 ? -28.445 -20.448 13.588 1.00 87.56 370 GLY A N 1
ATOM 2762 C CA . GLY A 1 370 ? -28.692 -20.391 12.143 1.00 87.56 370 GLY A CA 1
ATOM 2763 C C . GLY A 1 370 ? -29.753 -21.372 11.631 1.00 87.56 370 GLY A C 1
ATOM 2764 O O . GLY A 1 370 ? -30.356 -21.129 10.587 1.00 87.56 370 GLY A O 1
ATOM 2765 N N . LYS A 1 371 ? -30.005 -22.480 12.342 1.00 87.44 371 LYS A N 1
ATOM 2766 C CA . LYS A 1 371 ? -31.126 -23.386 12.047 1.00 87.44 371 LYS A CA 1
ATOM 2767 C C . LYS A 1 371 ? -32.458 -22.787 12.505 1.00 87.44 371 LYS A C 1
ATOM 2769 O O . LYS A 1 371 ? -33.427 -22.881 11.763 1.00 87.44 371 LYS A O 1
ATOM 2774 N N . LEU A 1 372 ? -32.489 -22.175 13.689 1.00 87.31 372 LEU A N 1
ATOM 2775 C CA . LEU A 1 372 ? -33.687 -21.550 14.260 1.00 87.31 372 LEU A CA 1
ATOM 2776 C C . LEU A 1 372 ? -34.100 -20.294 13.488 1.00 87.31 372 LEU A C 1
ATOM 2778 O O . LEU A 1 372 ? -35.270 -20.143 13.180 1.00 87.31 372 LEU A O 1
ATOM 2782 N N . MET A 1 373 ? -33.139 -19.483 13.044 1.00 85.12 373 MET A N 1
ATOM 2783 C CA . MET A 1 373 ? -33.376 -18.301 12.203 1.00 85.12 373 MET A CA 1
ATOM 2784 C C . MET A 1 373 ? -34.123 -18.601 10.893 1.00 85.12 373 MET A C 1
ATOM 2786 O O . MET A 1 373 ? -34.740 -17.706 10.334 1.00 85.12 373 MET A O 1
ATOM 2790 N N . ARG A 1 374 ? -34.089 -19.843 10.386 1.00 82.69 374 ARG A N 1
ATOM 2791 C CA . ARG A 1 374 ? -34.857 -20.254 9.189 1.00 82.69 374 ARG A CA 1
ATOM 2792 C C . ARG A 1 374 ? -36.341 -20.472 9.461 1.00 82.69 374 ARG A C 1
ATOM 2794 O O . ARG A 1 374 ? -37.102 -20.632 8.515 1.00 82.69 374 ARG A O 1
ATOM 2801 N N . LEU A 1 375 ? -36.705 -20.596 10.732 1.00 80.88 375 LEU A N 1
ATOM 2802 C CA . LEU A 1 375 ? -38.068 -20.832 11.194 1.00 80.88 375 LEU A CA 1
ATOM 2803 C C . LEU A 1 375 ? -38.741 -19.530 11.646 1.00 80.88 375 LEU A C 1
ATOM 2805 O O . LEU A 1 375 ? -39.934 -19.542 11.921 1.00 80.88 375 LEU A O 1
ATOM 2809 N N . GLU A 1 376 ? -37.983 -18.435 11.733 1.00 79.06 376 GLU A N 1
ATOM 2810 C CA . GLU A 1 376 ? -38.487 -17.119 12.119 1.00 79.06 376 GLU A CA 1
ATOM 2811 C C . GLU A 1 376 ? -38.924 -16.301 10.906 1.00 79.06 376 GLU A C 1
ATOM 2813 O O . GLU A 1 376 ? -38.369 -16.432 9.810 1.00 79.06 376 GLU A O 1
ATOM 2818 N N . ASP A 1 377 ? -39.831 -15.354 11.139 1.00 75.94 377 ASP A N 1
ATOM 2819 C CA . ASP A 1 377 ? -40.008 -14.236 10.222 1.00 75.94 377 ASP A CA 1
ATOM 2820 C C . ASP A 1 377 ? -38.834 -13.259 10.371 1.00 75.94 377 ASP A C 1
ATOM 2822 O O . ASP A 1 377 ? -38.746 -12.437 11.285 1.00 75.94 377 ASP A O 1
ATOM 2826 N N . THR A 1 378 ? -37.871 -13.396 9.465 1.00 74.81 378 THR A N 1
ATOM 2827 C CA . THR A 1 378 ? -36.616 -12.639 9.519 1.00 74.81 378 THR A CA 1
ATOM 2828 C C . T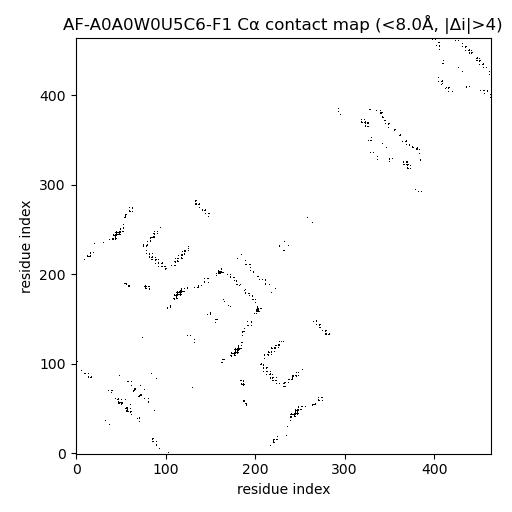HR A 1 378 ? -36.767 -11.158 9.176 1.00 74.81 378 THR A C 1
ATOM 2830 O O . THR A 1 378 ? -35.826 -10.407 9.421 1.00 74.81 378 THR A O 1
ATOM 2833 N N . THR A 1 379 ? -37.910 -10.707 8.647 1.00 72.81 379 THR A N 1
ATOM 2834 C CA . THR A 1 379 ? -38.092 -9.303 8.230 1.00 72.81 379 THR A CA 1
ATOM 2835 C C . THR A 1 379 ? -37.871 -8.331 9.390 1.00 72.81 379 THR A C 1
ATOM 2837 O O . THR A 1 379 ? -36.960 -7.505 9.339 1.00 72.81 379 THR A O 1
ATOM 2840 N N . LEU A 1 380 ? -38.611 -8.497 10.488 1.00 68.31 380 LEU A N 1
ATOM 2841 C CA . LEU A 1 380 ? -38.527 -7.619 11.663 1.00 68.31 380 LEU A CA 1
ATOM 2842 C C . LEU A 1 380 ? -37.173 -7.708 12.384 1.00 68.31 380 LEU A C 1
ATOM 2844 O O . LEU A 1 380 ? -36.677 -6.718 12.926 1.00 68.31 380 LEU A O 1
ATOM 2848 N N . ILE A 1 381 ? -36.547 -8.888 12.365 1.00 78.44 381 ILE A N 1
ATOM 2849 C CA . ILE A 1 381 ? -35.207 -9.109 12.924 1.00 78.44 381 ILE A CA 1
ATOM 2850 C C . ILE A 1 381 ? -34.167 -8.296 12.144 1.00 78.44 381 ILE A C 1
ATOM 2852 O O . ILE A 1 381 ? -33.299 -7.643 12.726 1.00 78.44 381 ILE A O 1
ATOM 2856 N N . MET A 1 382 ? -34.259 -8.331 10.817 1.00 76.81 382 MET A N 1
ATOM 2857 C CA . MET A 1 382 ? -33.324 -7.646 9.933 1.00 76.81 382 MET A CA 1
ATOM 2858 C C . MET A 1 382 ? -33.532 -6.131 9.950 1.00 76.81 382 MET A C 1
ATOM 2860 O O . MET A 1 382 ? -32.550 -5.397 9.917 1.00 76.81 382 MET A O 1
ATOM 2864 N N . GLU A 1 383 ? -34.767 -5.648 10.097 1.00 72.12 383 GLU A N 1
ATOM 2865 C CA . GLU A 1 383 ? -35.041 -4.225 10.334 1.00 72.12 383 GLU A CA 1
ATOM 2866 C C . GLU A 1 383 ? -34.432 -3.718 11.644 1.00 72.12 383 GLU A C 1
ATOM 2868 O O . GLU A 1 383 ? -33.861 -2.629 11.683 1.00 72.12 383 GLU A O 1
ATOM 2873 N N . ALA A 1 384 ? -34.531 -4.496 12.727 1.00 70.94 384 ALA A N 1
ATOM 2874 C CA . ALA A 1 384 ? -33.926 -4.129 14.004 1.00 70.94 384 ALA A CA 1
ATOM 2875 C C . ALA A 1 384 ? -32.394 -4.032 13.900 1.00 70.94 384 ALA A C 1
ATOM 2877 O O . ALA A 1 384 ? -31.797 -3.102 14.443 1.00 70.94 384 ALA A O 1
ATOM 2878 N N . LEU A 1 385 ? -31.766 -4.950 13.157 1.00 75.81 385 LEU A N 1
ATOM 2879 C CA . LEU A 1 385 ? -30.334 -4.897 12.855 1.00 75.81 385 LEU A CA 1
ATOM 2880 C C . LEU A 1 385 ? -29.970 -3.693 11.971 1.00 75.81 385 LEU A C 1
ATOM 2882 O O . LEU A 1 385 ? -28.985 -3.016 12.258 1.00 75.81 385 LEU A O 1
ATOM 2886 N N . ALA A 1 386 ? -30.767 -3.400 10.942 1.00 74.62 386 ALA A N 1
ATOM 2887 C CA . ALA A 1 386 ? -30.533 -2.284 10.028 1.00 74.62 386 ALA A CA 1
ATOM 2888 C C . ALA A 1 386 ? -30.623 -0.926 10.739 1.00 74.62 386 ALA A C 1
ATOM 2890 O O . ALA A 1 386 ? -29.722 -0.106 10.586 1.00 74.62 386 ALA A O 1
ATOM 2891 N N . ARG A 1 387 ? -31.640 -0.720 11.590 1.00 72.94 387 ARG A N 1
ATOM 2892 C CA . ARG A 1 387 ? -31.773 0.500 12.410 1.00 72.94 387 ARG A CA 1
ATOM 2893 C C . ARG A 1 387 ? -30.544 0.740 13.283 1.00 72.94 387 ARG A C 1
ATOM 2895 O O . ARG A 1 387 ? -30.111 1.874 13.447 1.00 72.94 387 ARG A O 1
ATOM 2902 N N . MET A 1 388 ? -29.958 -0.325 13.825 1.00 70.06 388 MET A N 1
ATOM 2903 C CA . MET A 1 388 ? -28.750 -0.215 14.636 1.00 70.06 388 MET A CA 1
ATOM 2904 C C . MET A 1 388 ? -27.483 0.077 13.833 1.00 70.06 388 MET A C 1
ATOM 2906 O O . MET A 1 388 ? -26.633 0.834 14.304 1.00 70.06 388 MET A O 1
ATOM 2910 N N . GLU A 1 389 ? -27.329 -0.526 12.653 1.00 67.81 389 GLU A N 1
ATOM 2911 C CA . GLU A 1 389 ? -26.219 -0.200 11.750 1.00 67.81 389 GLU A CA 1
ATOM 2912 C C . GLU A 1 389 ? -26.310 1.272 11.312 1.00 67.81 389 GLU A C 1
ATOM 2914 O O . GLU A 1 389 ? -25.322 1.996 11.403 1.00 67.81 389 GLU A O 1
ATOM 2919 N N . GLU A 1 390 ? -27.510 1.751 10.983 1.00 69.12 390 GLU A N 1
ATOM 2920 C CA . GLU A 1 390 ? -27.766 3.145 10.611 1.00 69.12 390 GLU A CA 1
ATOM 2921 C C . GLU A 1 390 ? -27.496 4.123 11.767 1.00 69.12 390 GLU A C 1
ATOM 2923 O O . GLU A 1 390 ? -26.846 5.150 11.576 1.00 69.12 390 GLU A O 1
ATOM 2928 N N . GLU A 1 391 ? -27.898 3.787 12.997 1.00 67.62 391 GLU A N 1
ATOM 2929 C CA . GLU A 1 391 ? -27.617 4.613 14.177 1.00 67.62 391 GLU A CA 1
ATOM 2930 C C . GLU A 1 391 ? -26.112 4.659 14.509 1.00 67.62 391 GLU A C 1
ATOM 2932 O O . GLU A 1 391 ? -25.588 5.686 14.952 1.00 67.62 391 GLU A O 1
ATOM 2937 N N . SER A 1 392 ? -25.389 3.558 14.280 1.00 63.66 392 SER A N 1
ATOM 2938 C CA . SER A 1 392 ? -23.929 3.498 14.417 1.00 63.66 392 SER A CA 1
ATOM 2939 C C . SER A 1 392 ? -23.223 4.343 13.351 1.00 63.66 392 SER A C 1
ATOM 2941 O O . SER A 1 392 ? -22.299 5.099 13.669 1.00 63.66 392 SER A O 1
ATOM 2943 N N . ASP A 1 393 ? -23.670 4.249 12.100 1.00 61.59 393 ASP A N 1
ATOM 2944 C CA . ASP A 1 393 ? -23.123 5.008 10.977 1.00 61.59 393 ASP A CA 1
ATOM 2945 C C . ASP A 1 393 ? -23.408 6.509 11.124 1.00 61.59 393 ASP A C 1
ATOM 2947 O O . ASP A 1 393 ? -22.504 7.325 10.923 1.00 61.59 393 ASP A O 1
ATOM 2951 N N . ALA A 1 394 ? -24.606 6.886 11.582 1.00 65.19 394 ALA A N 1
ATOM 2952 C CA . ALA A 1 394 ? -24.967 8.267 11.899 1.00 65.19 394 ALA A CA 1
ATOM 2953 C C . ALA A 1 394 ? -24.083 8.846 13.018 1.00 65.19 394 ALA A C 1
ATOM 2955 O O . ALA A 1 394 ? -23.520 9.931 12.863 1.00 65.19 394 ALA A O 1
ATOM 2956 N N . LYS A 1 395 ? -23.858 8.091 14.107 1.00 68.62 395 LYS A N 1
ATOM 2957 C CA . LYS A 1 395 ? -22.941 8.486 15.197 1.00 68.62 395 LYS A CA 1
ATOM 2958 C C . LYS A 1 395 ? -21.494 8.647 14.716 1.00 68.62 395 LYS A C 1
ATOM 2960 O O . LYS A 1 395 ? -20.780 9.530 15.194 1.00 68.62 395 LYS A O 1
ATOM 2965 N N . SER A 1 396 ? -21.041 7.811 13.780 1.00 66.88 396 SER A N 1
ATOM 2966 C CA . SER A 1 396 ? -19.711 7.939 13.173 1.00 66.88 396 SER A CA 1
ATOM 2967 C C . SER A 1 396 ? -19.622 9.167 12.258 1.00 66.88 396 SER A C 1
ATOM 2969 O O . SER A 1 396 ? -18.653 9.929 12.335 1.00 66.88 396 SER A O 1
ATOM 2971 N N . ALA A 1 397 ? -20.645 9.415 11.439 1.00 69.19 397 ALA A N 1
ATOM 2972 C CA . ALA A 1 397 ? -20.712 10.557 10.534 1.00 69.19 397 ALA A CA 1
ATOM 2973 C C . ALA A 1 397 ? -20.744 11.898 11.285 1.00 69.19 397 ALA A C 1
ATOM 2975 O O . ALA A 1 397 ? -19.991 12.811 10.924 1.00 69.19 397 ALA A O 1
ATOM 2976 N N . SER A 1 398 ? -21.543 12.003 12.352 1.00 75.12 398 SER A N 1
ATOM 2977 C CA . SER A 1 398 ? -21.616 13.206 13.186 1.00 75.12 398 SER A CA 1
ATOM 2978 C C . SER A 1 398 ? -20.311 13.446 13.941 1.00 75.12 398 SER A C 1
ATOM 2980 O O . SER A 1 398 ? -19.795 14.564 13.926 1.00 75.12 398 SER A O 1
ATOM 2982 N N . PHE A 1 399 ? -19.673 12.396 14.472 1.00 74.88 399 PHE A N 1
ATOM 2983 C CA . PHE A 1 399 ? -18.332 12.497 15.058 1.00 74.88 399 PHE A CA 1
ATOM 2984 C C . PHE A 1 399 ? -17.316 13.091 14.067 1.00 74.88 399 PHE A C 1
ATOM 2986 O O . PHE A 1 399 ? -16.580 14.020 14.407 1.00 74.88 399 PHE A O 1
ATOM 2993 N N . HIS A 1 400 ? -17.300 12.605 12.821 1.00 78.50 400 HIS A N 1
ATOM 2994 C CA . HIS A 1 400 ? -16.418 13.138 11.782 1.00 78.50 400 HIS A CA 1
ATOM 2995 C C . HIS A 1 400 ? -16.777 14.571 11.364 1.00 78.50 400 HIS A C 1
ATOM 2997 O O . HIS A 1 400 ? -15.879 15.350 11.045 1.00 78.50 400 HIS A O 1
ATOM 3003 N N . ALA A 1 401 ? -18.058 14.944 11.362 1.00 82.50 401 ALA A N 1
ATOM 3004 C CA . ALA A 1 401 ? -18.490 16.310 11.074 1.00 82.50 401 ALA A CA 1
ATOM 3005 C C . ALA A 1 401 ? -18.024 17.302 12.151 1.00 82.50 401 ALA A C 1
ATOM 3007 O O . ALA A 1 401 ? -17.489 18.358 11.808 1.00 82.50 401 ALA A O 1
ATOM 3008 N N . VAL A 1 402 ? -18.139 16.934 13.431 1.00 90.19 402 VAL A N 1
ATOM 3009 C CA . VAL A 1 402 ? -17.621 17.725 14.560 1.00 90.19 402 VAL A CA 1
ATOM 3010 C C . VAL A 1 402 ? -16.108 17.906 14.450 1.00 90.19 402 VAL A C 1
ATOM 3012 O O . VAL A 1 402 ? -15.600 19.013 14.626 1.00 90.19 402 VAL A O 1
ATOM 3015 N N . GLU A 1 403 ? -15.383 16.833 14.126 1.00 85.50 403 GLU A N 1
ATOM 3016 C CA . GLU A 1 403 ? -13.926 16.873 13.994 1.00 85.50 403 GLU A CA 1
ATOM 3017 C C . GLU A 1 403 ? -13.482 17.811 12.863 1.00 85.50 403 GLU A C 1
ATOM 3019 O O . GLU A 1 403 ? -12.606 18.653 13.072 1.00 85.50 403 GLU A O 1
ATOM 3024 N N . ARG A 1 404 ? -14.143 17.734 11.698 1.00 90.38 404 ARG A N 1
ATOM 3025 C CA . ARG A 1 404 ? -13.890 18.644 10.571 1.00 90.38 404 ARG A CA 1
ATOM 3026 C C . ARG A 1 404 ? -14.115 20.097 10.968 1.00 90.38 404 ARG A C 1
ATOM 3028 O O . ARG A 1 404 ? -13.246 20.929 10.733 1.00 90.38 404 ARG A O 1
ATOM 3035 N N . TRP A 1 405 ? -15.248 20.413 11.593 1.00 93.44 405 TRP A N 1
ATOM 3036 C CA . TRP A 1 405 ? -15.534 21.783 12.021 1.00 93.44 405 TRP A CA 1
ATOM 3037 C C . TRP A 1 405 ? -14.520 22.302 13.034 1.00 93.44 405 TRP A C 1
ATOM 3039 O O . TRP A 1 405 ? -14.071 23.440 12.918 1.00 93.44 405 TRP A O 1
ATOM 3049 N N . ARG A 1 406 ? -14.087 21.459 13.975 1.00 92.44 406 ARG A N 1
ATOM 3050 C CA . ARG A 1 406 ? -13.043 21.825 14.934 1.00 92.44 406 ARG A CA 1
ATOM 3051 C C . ARG A 1 406 ? -11.731 22.180 14.239 1.00 92.44 406 ARG A C 1
ATOM 3053 O O . ARG A 1 406 ? -11.122 23.186 14.584 1.00 92.44 406 ARG A O 1
ATOM 3060 N N . GLU A 1 407 ? -11.285 21.369 13.282 1.00 90.94 407 GLU A N 1
ATOM 3061 C CA . GLU A 1 407 ? -10.057 21.652 12.528 1.00 90.94 407 GLU A CA 1
ATOM 3062 C C . GLU A 1 407 ? -10.167 22.954 11.734 1.00 90.94 407 GLU A C 1
ATOM 3064 O O . GLU A 1 407 ? -9.255 23.779 11.781 1.00 90.94 407 GLU A O 1
ATOM 3069 N N . ARG A 1 408 ? -11.293 23.169 11.050 1.00 93.69 408 ARG A N 1
ATOM 3070 C CA . ARG A 1 408 ? -11.523 24.386 10.266 1.00 93.69 408 ARG A CA 1
ATOM 3071 C C . ARG A 1 408 ? -11.522 25.634 11.140 1.00 93.69 408 ARG A C 1
ATOM 3073 O O . ARG A 1 408 ? -10.824 26.591 10.827 1.00 93.69 408 ARG A O 1
ATOM 3080 N N . LEU A 1 409 ? -12.214 25.605 12.278 1.00 92.88 409 LEU A N 1
ATOM 3081 C CA . LEU A 1 409 ? -12.267 26.736 13.210 1.00 92.88 409 LEU A CA 1
ATOM 3082 C C . LEU A 1 409 ? -10.890 27.118 13.773 1.00 92.88 409 LEU A C 1
ATOM 3084 O O . LEU A 1 409 ? -10.648 28.295 14.016 1.00 92.88 409 LEU A O 1
ATOM 3088 N N . LEU A 1 410 ? -9.989 26.148 13.956 1.00 90.25 410 LEU A N 1
ATOM 3089 C CA . LEU A 1 410 ? -8.641 26.389 14.483 1.00 90.25 410 LEU A CA 1
ATOM 3090 C C . LEU A 1 410 ? -7.623 26.819 13.416 1.00 90.25 410 LEU A C 1
ATOM 3092 O O . LEU A 1 410 ? -6.595 27.390 13.769 1.00 90.25 410 LEU A O 1
ATOM 3096 N N . ASN A 1 411 ? -7.872 26.522 12.138 1.00 88.94 411 ASN A N 1
ATOM 3097 C CA . ASN A 1 411 ? -6.898 26.741 11.061 1.00 88.94 411 ASN A CA 1
ATOM 3098 C C . ASN A 1 411 ? -7.308 27.851 10.083 1.00 88.94 411 ASN A C 1
ATOM 3100 O O . ASN A 1 411 ? -6.452 28.567 9.573 1.00 88.94 411 ASN A O 1
ATOM 3104 N N . GLU A 1 412 ? -8.604 27.993 9.804 1.00 87.69 412 GLU A N 1
ATOM 3105 C CA . GLU A 1 412 ? -9.150 28.966 8.846 1.00 87.69 412 GLU A CA 1
ATOM 3106 C C . GLU A 1 412 ? -9.632 30.253 9.549 1.00 87.69 412 GLU A C 1
ATOM 3108 O O . GLU A 1 412 ? -9.883 31.274 8.909 1.00 87.69 412 GLU A O 1
ATOM 3113 N N . GLY A 1 413 ? -9.735 30.238 10.883 1.00 84.06 413 GLY A N 1
ATOM 3114 C CA . GLY A 1 413 ? -10.042 31.411 11.696 1.00 84.06 413 GLY A CA 1
ATOM 3115 C C . GLY A 1 413 ? -11.406 32.024 11.366 1.00 84.06 413 GLY A C 1
ATOM 3116 O O . GLY A 1 413 ? -12.451 31.387 11.512 1.00 84.06 413 GLY A O 1
ATOM 3117 N N . ARG A 1 414 ? -11.418 33.297 10.948 1.00 86.00 414 ARG A N 1
ATOM 3118 C CA . ARG A 1 414 ? -12.655 34.084 10.795 1.00 86.00 414 ARG A CA 1
ATOM 3119 C C . ARG A 1 414 ? -13.588 33.550 9.705 1.00 86.00 414 ARG A C 1
ATOM 3121 O O . ARG A 1 414 ? -14.795 33.682 9.867 1.00 86.00 414 ARG A O 1
ATOM 3128 N N . THR A 1 415 ? -13.070 32.959 8.629 1.00 88.94 415 THR A N 1
ATOM 3129 C CA . THR A 1 415 ? -13.904 32.423 7.538 1.00 88.94 415 THR A CA 1
ATOM 3130 C C . THR A 1 415 ? -14.715 31.216 8.002 1.00 88.94 415 THR A C 1
ATOM 3132 O O . THR A 1 415 ? -15.938 31.229 7.888 1.00 88.94 415 THR A O 1
ATOM 3135 N N . ALA A 1 416 ? -14.061 30.228 8.619 1.00 90.44 416 ALA A N 1
ATOM 3136 C CA . ALA A 1 416 ? -14.736 29.056 9.174 1.00 90.44 416 ALA A CA 1
ATOM 3137 C C . ALA A 1 416 ? -15.675 29.408 10.332 1.00 90.44 416 ALA A C 1
ATOM 3139 O O . ALA A 1 416 ? -16.712 28.770 10.489 1.00 90.44 416 ALA A O 1
ATOM 3140 N N . LEU A 1 417 ? -15.340 30.426 11.134 1.00 90.62 417 LEU A N 1
ATOM 3141 C CA . LEU A 1 417 ? -16.222 30.888 12.203 1.00 90.62 417 LEU A CA 1
ATOM 3142 C C . LEU A 1 417 ? -17.541 31.441 11.655 1.00 90.62 417 LEU A C 1
ATOM 3144 O O . LEU A 1 417 ? -18.592 31.095 12.184 1.00 90.62 417 LEU A O 1
ATOM 3148 N N . THR A 1 418 ? -17.495 32.270 10.609 1.00 91.12 418 THR A N 1
ATOM 3149 C CA . THR A 1 418 ? -18.709 32.788 9.960 1.00 91.12 418 THR A CA 1
ATOM 3150 C C . THR A 1 418 ? -19.546 31.645 9.388 1.00 91.12 418 THR A C 1
ATOM 3152 O O . THR A 1 418 ? -20.726 31.542 9.697 1.00 91.12 418 THR A O 1
ATOM 3155 N N . GLU A 1 419 ? -18.921 30.722 8.654 1.00 91.12 419 GLU A N 1
ATOM 3156 C CA . GLU A 1 419 ? -19.628 29.596 8.033 1.00 91.12 419 GLU A CA 1
ATOM 3157 C C . GLU A 1 419 ? -20.268 28.655 9.068 1.00 91.12 419 GLU A C 1
ATOM 3159 O O . GLU A 1 419 ? -21.368 28.149 8.856 1.00 91.12 419 GLU A O 1
ATOM 3164 N N . TYR A 1 420 ? -19.613 28.439 10.213 1.00 92.12 420 TYR A N 1
ATOM 3165 C CA . TYR A 1 420 ? -20.171 27.633 11.299 1.00 92.12 420 TYR A CA 1
ATOM 3166 C C . TYR A 1 420 ? -21.414 28.282 11.917 1.00 92.12 420 TYR A C 1
ATOM 3168 O O . TYR A 1 420 ? -22.394 27.591 12.189 1.00 92.12 420 TYR A O 1
ATOM 3176 N N . ILE A 1 421 ? -21.379 29.601 12.128 1.00 93.06 421 ILE A N 1
ATOM 3177 C CA . ILE A 1 421 ? -22.508 30.367 12.677 1.00 93.06 421 ILE A CA 1
ATOM 3178 C C . ILE A 1 421 ? -23.694 30.343 11.708 1.00 93.06 421 ILE A C 1
ATOM 3180 O O . ILE A 1 421 ? -24.826 30.152 12.147 1.00 93.06 421 ILE A O 1
ATOM 3184 N N . ASP A 1 422 ? -23.429 30.474 10.407 1.00 91.19 422 ASP A N 1
ATOM 3185 C CA . ASP A 1 422 ? -24.465 30.420 9.372 1.00 91.19 422 ASP A CA 1
ATOM 3186 C C . ASP A 1 422 ? -25.077 29.014 9.249 1.00 91.19 422 ASP A C 1
ATOM 3188 O O . ASP A 1 422 ? -26.280 28.870 9.039 1.00 91.19 422 ASP A O 1
ATOM 3192 N N . THR A 1 423 ? -24.260 27.967 9.413 1.00 90.94 423 THR A N 1
ATOM 3193 C CA . THR A 1 423 ? -24.708 26.567 9.312 1.00 90.94 423 THR A CA 1
ATOM 3194 C C . THR A 1 423 ? -25.504 26.116 10.541 1.00 90.94 423 THR A C 1
ATOM 3196 O O . THR A 1 423 ? -26.447 25.338 10.407 1.00 90.94 423 THR A O 1
ATOM 3199 N N . TYR A 1 424 ? -25.140 26.590 11.738 1.00 91.62 424 TYR A N 1
ATOM 3200 C CA . TYR A 1 424 ? -25.757 26.188 13.006 1.00 91.62 424 TYR A CA 1
ATOM 3201 C C . TYR A 1 424 ? -26.333 27.404 13.750 1.00 91.62 424 TYR A C 1
ATOM 3203 O O . TYR A 1 424 ? -25.722 27.901 14.706 1.00 91.62 424 TYR A O 1
ATOM 3211 N N . PRO A 1 425 ? -27.523 27.891 13.346 1.00 83.62 425 PRO A N 1
ATOM 3212 C CA . PRO A 1 425 ? -28.188 28.990 14.035 1.00 83.62 425 PRO A CA 1
ATOM 3213 C C . PRO A 1 425 ? -28.530 28.588 15.480 1.00 83.62 425 PRO A C 1
ATOM 3215 O O . PRO A 1 425 ? -29.055 27.506 15.729 1.00 83.62 425 PRO A O 1
ATOM 3218 N N . GLY A 1 426 ? -28.225 29.458 16.448 1.00 84.88 426 GLY A N 1
ATOM 3219 C CA . GLY A 1 426 ? -28.426 29.200 17.886 1.00 84.88 426 GLY A CA 1
ATOM 3220 C C . GLY A 1 426 ? -27.147 28.900 18.676 1.00 84.88 426 GLY A C 1
ATOM 3221 O O . GLY A 1 426 ? -27.201 28.743 19.895 1.00 84.88 426 GLY A O 1
ATOM 3222 N N . VAL A 1 427 ? -25.991 28.861 18.012 1.00 91.19 427 VAL A N 1
ATOM 3223 C CA . VAL A 1 427 ? -24.679 28.797 18.670 1.00 91.19 427 VAL A CA 1
ATOM 3224 C C . VAL A 1 427 ? -24.394 30.091 19.438 1.00 91.19 427 VAL A C 1
ATOM 3226 O O . VAL A 1 427 ? -24.536 31.193 18.904 1.00 91.19 427 VAL A O 1
ATOM 3229 N N . ASP A 1 428 ? -23.905 29.965 20.674 1.00 93.56 428 ASP A N 1
ATOM 3230 C CA . ASP A 1 428 ? -23.360 31.097 21.425 1.00 93.56 428 ASP A CA 1
ATOM 3231 C C . ASP A 1 428 ? -21.990 31.476 20.841 1.00 93.56 428 ASP A C 1
ATOM 3233 O O . ASP A 1 428 ? -20.951 30.861 21.107 1.00 93.56 428 ASP A O 1
ATOM 3237 N N . VAL A 1 429 ? -22.002 32.520 20.011 1.00 92.56 429 VAL A N 1
ATOM 3238 C CA . VAL A 1 429 ? -20.823 33.039 19.309 1.00 92.56 429 VAL A CA 1
ATOM 3239 C C . VAL A 1 429 ? -19.714 33.442 20.282 1.00 92.56 429 VAL A C 1
ATOM 3241 O O . VAL A 1 429 ? -18.528 33.285 19.972 1.00 92.56 429 VAL A O 1
ATOM 3244 N N . GLN A 1 430 ? -20.068 33.962 21.458 1.00 91.25 430 GLN A N 1
ATOM 3245 C CA . GLN A 1 430 ? -19.095 34.414 22.443 1.00 91.25 430 GLN A CA 1
ATOM 3246 C C . GLN A 1 430 ? -18.427 33.217 23.122 1.00 91.25 430 GLN A C 1
ATOM 3248 O O . GLN A 1 430 ? -17.196 33.178 23.208 1.00 91.25 430 GLN A O 1
ATOM 3253 N N . GLN A 1 431 ? -19.206 32.209 23.517 1.00 93.88 431 GLN A N 1
ATOM 3254 C CA . GLN A 1 431 ? -18.681 30.960 24.067 1.00 93.88 431 GLN A CA 1
ATOM 3255 C C . GLN A 1 431 ? -17.799 30.217 23.053 1.00 93.88 431 GLN A C 1
ATOM 3257 O O . GLN A 1 431 ? -16.711 29.749 23.403 1.00 93.88 431 GLN A O 1
ATOM 3262 N N . LEU A 1 432 ? -18.212 30.158 21.783 1.00 94.19 432 LEU A N 1
ATOM 3263 C CA . LEU A 1 432 ? -17.430 29.529 20.719 1.00 94.19 432 LEU A CA 1
ATOM 3264 C C . LEU A 1 432 ? -16.070 30.217 20.529 1.00 94.19 432 LEU A C 1
ATOM 3266 O O . LEU A 1 432 ? -15.036 29.547 20.510 1.00 94.19 432 LEU A O 1
ATOM 3270 N N . ARG A 1 433 ? -16.043 31.556 20.459 1.00 93.81 433 ARG A N 1
ATOM 3271 C CA . ARG A 1 433 ? -14.793 32.331 20.350 1.00 93.81 433 ARG A CA 1
ATOM 3272 C C . ARG A 1 433 ? -13.873 32.119 21.549 1.00 93.81 433 ARG A C 1
ATOM 3274 O O . ARG A 1 433 ? -12.669 31.977 21.363 1.00 93.81 433 ARG A O 1
ATOM 3281 N N . GLN A 1 434 ? -14.422 32.063 22.763 1.00 94.88 434 GLN A N 1
ATOM 3282 C CA . GLN A 1 434 ? -13.640 31.785 23.972 1.00 94.88 434 GLN A CA 1
ATOM 3283 C C . GLN A 1 434 ? -13.006 30.392 23.933 1.00 94.88 434 GLN A C 1
ATOM 3285 O O . GLN A 1 434 ? -11.846 30.232 24.311 1.00 94.88 434 GLN A O 1
ATOM 3290 N N . LEU A 1 435 ? -13.743 29.383 23.461 1.00 94.44 435 LEU A N 1
ATOM 3291 C CA . LEU A 1 435 ? -13.227 28.022 23.326 1.00 94.44 435 LEU A CA 1
ATOM 3292 C C . LEU A 1 435 ? -12.123 27.933 22.267 1.00 94.44 435 LEU A C 1
ATOM 3294 O O . LEU A 1 435 ? -11.112 27.283 22.525 1.00 94.44 435 LEU A O 1
ATOM 3298 N N . ILE A 1 436 ? -12.273 28.616 21.129 1.00 93.56 436 ILE A N 1
ATOM 3299 C CA . ILE A 1 436 ? -11.236 28.705 20.087 1.00 93.56 436 ILE A CA 1
ATOM 3300 C C . ILE A 1 436 ? -9.981 29.389 20.645 1.00 93.56 436 ILE A C 1
ATOM 3302 O O . ILE A 1 436 ? -8.904 28.793 20.636 1.00 93.56 436 ILE A O 1
ATOM 3306 N N . ALA A 1 437 ? -10.130 30.573 21.246 1.00 92.75 437 ALA A N 1
ATOM 3307 C CA . ALA A 1 437 ? -9.017 31.322 21.828 1.00 92.75 437 ALA A CA 1
ATOM 3308 C C . ALA A 1 437 ? -8.284 30.522 22.916 1.00 92.75 437 ALA A C 1
ATOM 3310 O O . ALA A 1 437 ? -7.059 30.555 22.996 1.00 92.75 437 ALA A O 1
ATOM 3311 N N . ARG A 1 438 ? -9.013 29.741 23.726 1.00 92.00 438 ARG A N 1
ATOM 3312 C CA . ARG A 1 438 ? -8.428 28.869 24.756 1.00 92.00 438 ARG A CA 1
ATOM 3313 C C . ARG A 1 438 ? -7.562 27.754 24.166 1.00 92.00 438 ARG A C 1
ATOM 3315 O O . ARG A 1 438 ? -6.601 27.336 24.810 1.00 92.00 438 ARG A O 1
ATOM 3322 N N . VAL A 1 439 ? -7.899 27.250 22.977 1.00 91.38 439 VAL A N 1
ATOM 3323 C CA . VAL A 1 439 ? -7.072 26.267 22.259 1.00 91.38 439 VAL A CA 1
ATOM 3324 C C . VAL A 1 439 ? -5.827 26.933 21.675 1.00 91.38 439 VAL A C 1
ATOM 3326 O O . VAL A 1 439 ? -4.739 26.363 21.766 1.00 91.38 439 VAL A O 1
ATOM 3329 N N . GLU A 1 440 ? -5.970 28.133 21.114 1.00 89.38 440 GLU A N 1
ATOM 3330 C CA . GLU A 1 440 ? -4.868 28.906 20.527 1.00 89.38 440 GLU A CA 1
ATOM 3331 C C . GLU A 1 440 ? -3.858 29.380 21.582 1.00 89.38 440 GLU A C 1
ATOM 3333 O O . GLU A 1 440 ? -2.650 29.292 21.371 1.00 89.38 440 GLU A O 1
ATOM 3338 N N . SER A 1 441 ? -4.333 29.815 22.753 1.00 90.12 441 SER A N 1
ATOM 3339 C CA . SER A 1 441 ? -3.495 30.326 23.844 1.00 90.12 441 SER A CA 1
ATOM 3340 C C . SER A 1 441 ? -2.849 29.232 24.706 1.00 90.12 441 SER A C 1
ATOM 3342 O O . SER A 1 441 ? -2.106 29.538 25.644 1.00 90.12 441 SER A O 1
ATOM 3344 N N . ALA A 1 442 ? -3.154 27.953 24.460 1.00 89.88 442 ALA A N 1
ATOM 3345 C CA . ALA A 1 442 ? -2.637 26.838 25.247 1.00 89.88 442 ALA A CA 1
ATOM 3346 C C . ALA A 1 442 ? -1.149 26.581 24.951 1.00 89.88 442 ALA A C 1
ATOM 3348 O O . ALA A 1 442 ? -0.776 26.147 23.862 1.00 89.88 442 ALA A O 1
ATOM 3349 N N . LYS A 1 443 ? -0.293 26.810 25.956 1.00 78.88 443 LYS A N 1
ATOM 3350 C CA . LYS A 1 443 ? 1.174 26.739 25.816 1.00 78.88 443 LYS A CA 1
ATOM 3351 C C . LYS A 1 443 ? 1.754 25.323 25.874 1.00 78.88 443 LYS A C 1
ATOM 3353 O O . LYS A 1 443 ? 2.838 25.099 25.346 1.00 78.88 443 LYS A O 1
ATOM 3358 N N . THR A 1 444 ? 1.064 24.375 26.512 1.00 78.69 444 THR A N 1
ATOM 3359 C CA . THR A 1 444 ? 1.528 22.983 26.630 1.00 78.69 444 THR A CA 1
ATOM 3360 C C . THR A 1 444 ? 0.637 22.023 25.836 1.00 78.69 444 THR A C 1
ATOM 3362 O O . THR A 1 444 ? -0.564 22.277 25.686 1.00 78.69 444 THR A O 1
ATOM 3365 N N . PRO A 1 445 ? 1.180 20.891 25.347 1.00 75.81 445 PRO A N 1
ATOM 3366 C CA . PRO A 1 445 ? 0.403 19.886 24.614 1.00 75.81 445 PRO A CA 1
ATOM 3367 C C . PRO A 1 445 ? -0.799 19.343 25.402 1.00 75.81 445 PRO A C 1
ATOM 3369 O O . PRO A 1 445 ? -1.865 19.105 24.835 1.00 75.81 445 PRO A O 1
ATOM 3372 N N . GLU A 1 446 ? -0.651 19.192 26.718 1.00 75.62 446 GLU A N 1
ATOM 3373 C CA . GLU A 1 446 ? -1.700 18.708 27.621 1.00 75.62 446 GLU A CA 1
ATOM 3374 C C . GLU A 1 446 ? -2.858 19.706 27.733 1.00 75.62 446 GLU A C 1
ATOM 3376 O O . GLU A 1 446 ? -4.023 19.332 27.571 1.00 75.62 446 GLU A O 1
ATOM 3381 N N . LEU A 1 447 ? -2.542 20.994 27.915 1.00 78.31 447 LEU A N 1
ATOM 3382 C CA . LEU A 1 447 ? -3.536 22.067 27.952 1.00 78.31 447 LEU A CA 1
ATOM 3383 C C . LEU A 1 447 ? -4.246 22.216 26.602 1.00 78.31 447 LEU A C 1
ATOM 3385 O O . LEU A 1 447 ? -5.463 22.402 26.568 1.00 78.31 447 LEU A O 1
ATOM 3389 N N . LYS A 1 448 ? -3.511 22.065 25.492 1.00 78.94 448 LYS A N 1
ATOM 3390 C CA . LYS A 1 448 ? -4.070 22.135 24.135 1.00 78.94 448 LYS A CA 1
ATOM 3391 C C . LYS A 1 448 ? -5.026 20.974 23.858 1.00 78.94 448 LYS A C 1
ATOM 3393 O O . LYS A 1 448 ? -6.108 21.188 23.319 1.00 78.94 448 LYS A O 1
ATOM 3398 N N . SER A 1 449 ? -4.676 19.761 24.291 1.00 77.00 449 SER A N 1
ATOM 3399 C CA . SER A 1 449 ? -5.549 18.581 24.212 1.00 77.00 449 SER A CA 1
ATOM 3400 C C . SER A 1 449 ? -6.822 18.755 25.048 1.00 77.00 449 SER A C 1
ATOM 3402 O O . SER A 1 449 ? -7.926 18.504 24.562 1.00 77.00 449 SER A O 1
ATOM 3404 N N . GLY A 1 450 ? -6.695 19.259 26.281 1.00 83.06 450 GLY A N 1
ATOM 3405 C CA . GLY A 1 450 ? -7.837 19.548 27.152 1.00 83.06 450 GLY A CA 1
ATOM 3406 C C . GLY A 1 450 ? -8.788 20.598 26.567 1.00 83.06 450 GLY A C 1
ATOM 3407 O O . GLY A 1 450 ? -9.998 20.370 26.510 1.00 83.06 450 GLY A O 1
ATOM 3408 N N . ALA A 1 451 ? -8.249 21.717 26.075 1.00 88.00 451 ALA A N 1
ATOM 3409 C CA . ALA A 1 451 ? -9.031 22.777 25.440 1.00 88.00 451 ALA A CA 1
ATOM 3410 C C . ALA A 1 451 ? -9.690 22.304 24.131 1.00 88.00 451 ALA A C 1
ATOM 3412 O O . ALA A 1 451 ? -10.868 22.571 23.901 1.00 88.00 451 ALA A O 1
ATOM 3413 N N . SER A 1 452 ? -8.970 21.530 23.312 1.00 87.94 452 SER A N 1
ATOM 3414 C CA . SER A 1 452 ? -9.486 20.989 22.047 1.00 87.94 452 SER A CA 1
ATOM 3415 C C . SER A 1 452 ? -10.646 20.012 22.274 1.00 87.94 452 SER A C 1
ATOM 3417 O O . SER A 1 452 ? -11.658 20.060 21.573 1.00 87.94 452 SER A O 1
ATOM 3419 N N . ARG A 1 453 ? -10.574 19.185 23.327 1.00 89.25 453 ARG A N 1
ATOM 3420 C CA . ARG A 1 453 ? -11.688 18.319 23.751 1.00 89.25 453 ARG A CA 1
ATOM 3421 C C . ARG A 1 453 ? -12.905 19.111 24.229 1.00 89.25 453 ARG A C 1
ATOM 3423 O O . ARG A 1 453 ? -14.031 18.669 24.008 1.00 89.25 453 ARG A O 1
ATOM 3430 N N . ALA A 1 454 ? -12.698 20.252 24.889 1.00 90.56 454 ALA A N 1
ATOM 3431 C CA . ALA A 1 454 ? -13.791 21.124 25.315 1.00 90.56 454 ALA A CA 1
ATOM 3432 C C . ALA A 1 454 ? -14.499 21.763 24.110 1.00 90.56 454 ALA A C 1
ATOM 3434 O O . ALA A 1 454 ? -15.726 21.718 24.045 1.00 90.56 454 ALA A O 1
ATOM 3435 N N . LEU A 1 455 ? -13.734 22.254 23.126 1.00 93.12 455 LEU A N 1
ATOM 3436 C CA . LEU A 1 455 ? -14.276 22.752 21.859 1.00 93.12 455 LEU A CA 1
ATOM 3437 C C . LEU A 1 455 ? -15.046 21.650 21.117 1.00 93.12 455 LEU A C 1
ATOM 3439 O O . LEU A 1 455 ? -16.198 21.852 20.763 1.00 93.12 455 LEU A O 1
ATOM 3443 N N . PHE A 1 456 ? -14.470 20.452 20.972 1.00 92.50 456 PHE A N 1
ATOM 3444 C CA . PHE A 1 456 ? -15.150 19.306 20.352 1.00 92.50 456 PHE A CA 1
ATOM 3445 C C . PHE A 1 456 ? -16.498 18.991 21.017 1.00 92.50 456 PHE A C 1
ATOM 3447 O O . PHE A 1 456 ? -17.505 18.796 20.341 1.00 92.50 456 PHE A O 1
ATOM 3454 N N . ARG A 1 457 ? -16.532 18.950 22.355 1.00 91.12 457 ARG A N 1
ATOM 3455 C CA . ARG A 1 457 ? -17.758 18.652 23.108 1.00 91.12 457 ARG A CA 1
ATOM 3456 C C . ARG A 1 457 ? -18.839 19.701 22.870 1.00 91.12 457 ARG A C 1
ATOM 3458 O O . ARG A 1 457 ? -19.999 19.321 22.774 1.00 91.12 457 ARG A O 1
ATOM 3465 N N . TYR A 1 458 ? -18.448 20.971 22.792 1.00 93.94 458 TYR A N 1
ATOM 3466 C CA . TYR A 1 458 ? -19.353 22.077 22.509 1.00 93.94 458 TYR A CA 1
ATOM 3467 C C . TYR A 1 458 ? -19.903 22.010 21.082 1.00 93.94 458 TYR A C 1
ATOM 3469 O O . TYR A 1 458 ? -21.105 22.057 20.890 1.00 93.94 458 TYR A O 1
ATOM 3477 N N . LEU A 1 459 ? -19.052 21.799 20.077 1.00 92.56 459 LEU A N 1
ATOM 3478 C CA . LEU A 1 459 ? -19.505 21.658 18.687 1.00 92.56 459 LEU A CA 1
ATOM 3479 C C . LEU A 1 459 ? -20.484 20.479 18.522 1.00 92.56 459 LEU A C 1
ATOM 3481 O O . LEU A 1 459 ? -21.496 20.588 17.835 1.00 92.56 459 LEU A O 1
ATOM 3485 N N . ARG A 1 460 ? -20.241 19.367 19.228 1.00 91.38 460 ARG A N 1
ATOM 3486 C CA . ARG A 1 460 ? -21.117 18.186 19.216 1.00 91.38 460 ARG A CA 1
ATOM 3487 C C . ARG A 1 460 ? -22.537 18.453 19.728 1.00 91.38 460 ARG A C 1
ATOM 3489 O O . ARG A 1 460 ? -23.425 17.688 19.387 1.00 91.38 460 ARG A O 1
ATOM 3496 N N . THR A 1 461 ? -22.790 19.489 20.532 1.00 91.19 461 THR A N 1
ATOM 3497 C CA . THR A 1 461 ? -24.170 19.772 20.977 1.00 91.19 461 THR A CA 1
ATOM 3498 C C . THR A 1 461 ? -25.052 20.343 19.867 1.00 91.19 461 THR A C 1
ATOM 3500 O O . THR A 1 461 ? -26.263 20.385 20.042 1.00 91.19 461 THR A O 1
ATOM 3503 N N . PHE A 1 462 ? -24.462 20.762 18.744 1.00 88.69 462 PHE A N 1
ATOM 3504 C CA . PHE A 1 462 ? -25.173 21.353 17.605 1.00 88.69 462 PHE A CA 1
ATOM 3505 C C . PHE A 1 462 ? -25.137 20.475 16.344 1.00 88.69 462 PHE A C 1
ATOM 3507 O O . PHE A 1 462 ? -25.916 20.698 15.424 1.00 88.69 462 PHE A O 1
ATOM 3514 N N . ILE A 1 463 ? -24.253 19.473 16.303 1.00 83.94 463 ILE A N 1
ATOM 3515 C CA . ILE A 1 463 ? -24.069 18.557 15.173 1.00 83.94 463 ILE A CA 1
ATOM 3516 C C . ILE A 1 463 ? -24.629 17.190 15.580 1.00 83.94 463 ILE A C 1
ATOM 3518 O O . ILE A 1 463 ? -23.986 16.483 16.362 1.00 83.94 463 ILE A O 1
ATOM 3522 N N . VAL A 1 464 ? -25.822 16.848 15.078 1.00 66.56 464 VAL A N 1
ATOM 3523 C CA . VAL A 1 464 ? -26.520 15.571 15.335 1.00 66.56 464 VAL A CA 1
ATOM 3524 C C . VAL A 1 464 ? -26.251 14.572 14.225 1.00 66.56 464 VAL A C 1
ATOM 3526 O O . VAL A 1 464 ? -26.366 14.968 13.044 1.00 66.56 464 VAL A O 1
#

Radius of gyration: 26.32 Å; Cα contacts (8 Å, |Δi|>4): 549; chains: 1; bounding box: 76×60×58 Å

Sequence (464 aa):
MVFALLVAGITLMTLLAVVMMLLKLRQLPAETLSPALRLRLLLSGFVAFVADTLGVGSFAVNVALARMLGTFHDEELPAVNNGAQVIPGAIESLFFMQMVDVDITTLLTLVAGTCAGGVLGGFLVPRLPRQTLRLIMVVCFTLVALLLLGSEWQLLPVGGDLMALQGARLTAGFFAMMLCGALTSAGIGLFAMVQGALFLLNVSPLVAFPVMMVAGASQQPLTALMFLQRGCIPLKKTLIFSLAGCVGVLVTVPLVHVLSSRTLHLLLVLVLVYNVVALFRAWQSAREGASFTARVPAPGNQGNSMDENVSKSQKKREAHALQEAGVKLLTLPRDVFDALPISTALRDALEEARRLKSHGAIRRQSQRIGKLMRLEDTTLIMEALARMEEESDAKSASFHAVERWRERLLNEGRTALTEYIDTYPGVDVQQLRQLIARVESAKTPELKSGASRALFRYLRTFIV

Mean predicted aligned error: 16.24 Å

Organism: NCBI:txid45065

Foldseek 3Di:
DVVVVLLVLLVVLLVVLVVLLVVVVVVDPDDDDDPLLLVLLLVLLLVLLLLVLLLLHSLLSSLVSCVVSVNDDLLLSLLLSLSLCQPQLSVSLVLPLPPADADPLLLVLLLVLLQLLLLLLLQVQNVDDSLVLLVLLLVVLVVLLVLLVCLVVVVAQNAADDRGDDDPLSVQSSNQSSNLNNSSSSRDGSRSSQVSSCVVSRHGPRRSVSSSSSSSSNNSSSSSVSCVVVVSHPSVSSNSSSVSSNVSSVVNSVVSVVDDSVVSSVVSSVSSVVSSVVSVVVSVVVVVLVVVVVPPDDPDDDDDDDDDPQPPVNVVVLLVVLLVLLQVLLVDDPVLSVPQPADPQLNVLSVVLNVDDDPVVNVVSSSVNSVRSVVDPCPRSSVSVVVVVVVVVLVVVLLVVLVVLLVCCQPVPPVSLVVLCVVQPPDPSVVLVVLSVQLVPDPDPVSNVVSSVVNSVSSSVRRD

InterPro domains:
  IPR002781 Transmembrane protein TauE-like, transmembrane domain [PF01925] (9-147)
  IPR006839 Dual-action ribosomal maturation protein DarP [MF_00765] (303-464)
  IPR006839 Dual-action ribosomal maturation protein DarP [NF003593] (311-460)
  IPR006839 Dual-action ribosomal maturation protein DarP [PF04751] (309-460)
  IPR006839 Dual-action ribosomal maturation protein DarP [PTHR38101] (306-462)
  IPR006839 Dual-action ribosomal maturation protein DarP [cd16331] (310-460)
  IPR023153 Dual-action ribosomal maturation protein DarP superfamily [G3DSA:1.10.60.30] (319-393)
  IPR023153 Dual-action ribosomal maturation protein DarP superfamily [G3DSA:1.10.60.30] (396-463)
  IPR023153 Dual-action ribosomal maturation protein DarP superfamily [SSF158710] (320-463)

Solvent-accessible surface area (backbone atoms only — not comparable to full-atom values): 24253 Å² total; per-residue (Å²): 112,68,67,61,50,51,54,49,49,34,49,51,44,31,50,51,34,51,51,52,50,51,56,54,50,71,72,47,79,90,78,86,75,51,72,69,57,51,50,51,30,35,53,44,17,21,53,15,26,34,36,29,71,64,72,47,27,33,32,51,45,39,60,48,43,21,67,77,70,66,70,54,56,82,82,36,41,23,34,33,43,32,48,22,39,25,64,30,33,41,55,51,24,66,67,49,54,76,76,54,94,59,44,61,69,38,44,55,44,35,29,50,19,15,31,55,13,9,44,53,15,22,62,49,45,84,73,51,55,69,62,55,50,39,50,51,46,30,53,51,36,47,53,45,38,52,53,53,50,29,40,77,68,64,74,37,74,74,67,26,85,36,67,64,52,59,71,72,58,34,54,51,43,20,55,52,28,18,50,42,20,24,48,29,34,57,36,44,46,54,58,65,49,48,48,53,54,37,28,78,70,32,31,15,62,74,41,45,53,42,45,48,35,50,22,47,27,50,16,25,20,53,19,23,45,42,27,50,76,71,64,55,41,63,50,72,63,28,50,47,18,19,57,27,13,36,55,18,34,66,66,36,62,85,48,54,89,77,60,66,67,67,63,42,52,54,50,31,43,52,46,32,52,51,43,28,56,52,39,47,51,55,41,49,57,58,50,51,58,59,52,51,72,73,59,68,73,75,94,84,79,91,77,82,89,79,94,68,88,72,48,76,69,51,61,54,46,55,47,48,52,35,20,51,54,47,53,53,55,73,74,48,57,67,72,62,53,69,70,49,92,64,55,68,71,51,51,53,48,51,55,52,49,74,71,53,84,49,71,71,57,42,54,53,42,41,53,50,37,16,57,44,42,72,77,48,74,53,66,67,58,49,50,57,53,47,55,51,52,49,54,52,48,49,54,51,52,28,52,52,51,33,52,51,52,50,51,37,43,74,72,55,40,71,62,39,47,53,54,49,50,72,73,41,78,86,64,61,65,67,61,52,52,51,37,51,49,46,32,72,70,36,88,45,74,67,52,25,51,54,29,45,52,51,39,44,57,56,49,43,77,77,48,115

pLDDT: mean 83.85, std 13.96, range [29.78, 98.44]

Nearest PDB structures (foldseek):
  2p0t-assembly1_A  TM=9.299E-01  e=1.674E-05  Pseudomonas syringae pv. tomato str. DC3000
  7bl5-assembly1_8  TM=4.815E-01  e=1.262E-04  Escherichia coli str. K-12 substr. MG1655
  7z6n-assembly1_A  TM=1.932E-01  e=2.106E-01  Bordetella bronchiseptica
  5a2o-assembly1_B  TM=1.578E-01  e=2.032E+00  Arabidopsis thaliana
  5jdl-assembly1_A  TM=1.962E-01  e=4.635E+00  Methanocaldococcus jannaschii DSM 2661

Secondary structure (DSSP, 8-state):
-HHHHHHHHHHHHHHHHHHHHHHHHHHS------HHHHHHHHHHHHHHHHHHHTTS-HHHHHHHHHHHHT-S-TTTHHHHHHHHHHHHHHHHHHHHTTS----HHHHHHHHHHHHHHHHHHHHHGGGS-HHHHHHHHHHHHHHHHHHHHHHHTT-S-----BSS--HHHHHHHHHHHHHHHHHHHTT--HHHHHHHHHHHTTB-HHHHHHHHHHHHHHHHHHHHHHHHHTT-S-HHHHHHHHHHHHHHHHHHGGGGGGS-HHHHHHHHHHHHHHHHHHHHHHHHHHHHHHHHHTT---S------------HHHHHHHHHHHHHHHHHGGGS-HHHHHT----HHHHHHHHHHHH---HHHHHHHHHHHHHHTTSS-HHHHHHHHHHHHHHHHHHHHHHHHHHHHHHHHHHTTHHHHHHHHHHSTT--HHHHHHHHHHHHT--SHHHHHHHHHHHHHHHTTT--